Protein AF-A0A2A9NL09-F1 (afdb_monomer)

pLDDT: mean 70.9, std 25.02, range [20.95, 98.12]

Foldseek 3Di:
DPLALDPDPVQLDDDPVRVVLVLVLVLVQLPAAQPQPPRDRDPSCVLQWDWDWDQDPPVRWIKIKTATDFPDDPPPLAGDRNSQQGMKIAGNHPVLALAAEEEEEFAPPQQVLLVVLRVLLCNLQSYSMYGYGRDHQSNPVDADLLAPDRPGDPSRPLQDPVQVSCCVNLHAQQQFYAYEYRAEDGPPPPVVVVVVVVVDDDDDDDDDDDDDDDNDDDDDDDDDDDDDDDDWAKELDDDDDDDDDDDDDDDDDDDDDDDDDDPPPPDQPQQQLACPVDCLQLQNLLQVLCCVLPVVHHYDHSNVHDDDPNLQNTLNSVVQQDNDPVCSSPDGRHSVSHSSRYGYIHGYPVCSDPVNSVVSSVSNCSSNPRPPDPPPDDSPPPPPPD

Organism: NCBI:txid703135

Solvent-accessible surface area (backbone atoms only — not comparable to full-atom values): 22824 Å² total; per-residue (Å²): 107,61,71,67,70,39,98,43,73,68,78,53,50,71,52,73,66,39,49,50,46,48,52,52,47,51,52,51,57,75,69,34,62,81,44,44,84,75,58,72,75,49,76,84,39,57,91,44,46,46,64,42,72,47,70,44,83,86,84,66,50,47,25,28,34,47,31,46,53,56,60,67,61,94,83,49,83,54,72,25,46,84,61,17,72,29,34,37,38,26,45,26,33,63,87,54,43,51,16,59,28,39,39,30,17,58,37,57,90,58,8,74,43,23,44,61,37,44,50,42,32,32,64,63,34,18,25,50,28,38,39,39,42,51,37,52,38,45,28,31,81,45,66,35,94,55,44,96,56,82,87,44,25,62,46,27,72,66,61,52,70,62,56,68,57,44,58,72,60,90,42,55,56,39,88,54,22,35,41,38,36,36,35,36,45,55,79,71,91,57,68,66,65,61,50,59,58,69,74,63,73,86,89,79,87,92,84,90,84,85,89,76,85,90,81,78,84,90,88,88,89,86,89,90,90,88,84,90,84,92,85,72,49,39,20,48,16,24,58,86,89,87,88,89,88,88,83,87,79,88,84,91,83,88,88,88,91,79,94,71,92,76,89,73,81,74,73,81,60,92,31,60,53,36,76,61,87,46,76,73,27,36,53,52,34,38,52,57,42,39,44,70,79,37,68,90,55,46,72,37,41,48,43,70,40,67,46,84,78,32,45,46,72,38,43,36,34,4,48,64,17,67,31,50,84,93,38,30,55,80,47,68,36,50,56,86,54,48,69,39,27,64,30,52,40,41,27,32,62,81,68,34,35,81,94,35,30,63,60,50,18,54,30,45,41,74,34,42,50,61,74,83,49,86,84,64,66,75,79,72,82,70,89,72,84,123

Nearest PDB structures (foldseek):
  7ym9-assembly2_B  TM=4.219E-01  e=6.257E-01  Cryptosporangium aurantiacum
  8h5m-assembly1_A  TM=3.562E-01  e=3.472E-01  Piscinibacter sakaiensis
  7rua-assembly1_A  TM=4.357E-01  e=8.852E+00  Danio rerio

Radius of gyration: 23.27 Å; Cα contacts (8 Å, |Δi|>4): 639; chains: 1; bounding box: 70×63×67 Å

Sequence (386 aa):
MPLEAYKSYAAAQPSPDQHYAWSSTVSSILYTDKNCSSIVVPDVLKGIYRVFEFKDQASKQSFCIFSEISKGNDEEKYHNYEKGWGLLVVPSTRAAVSCFVHLSAPFPQAGINTVSQATAAFTGIGAKSLFIPGRNRNAYNKRSKCTVNPAYNKTSSVHDNIRNWQNRNGGCLPASCAHIQFMGKGASYDSDEQERRRARVPVTSHADSIDSIRIATDSTSSMHRLMRTPLSCLVLACTRVYNLSPNYSHFSRLLRNAESSTNQILTISNSSGWYGKNPNYSGRRIRDNLRKKCPDWKLSLPSDSSCNLIGSNNIVGRLLNGVDVSKVCTEPASPDKKKGEFAQLESSPNMRGKDRHEIWVEVLKQSCPAVNAAGMDIDDTDVWSE

Structure (mmCIF, N/CA/C/O backbone):
data_AF-A0A2A9NL09-F1
#
_entry.id   AF-A0A2A9NL09-F1
#
loop_
_atom_site.group_PDB
_atom_site.id
_atom_site.type_symbol
_atom_site.label_atom_id
_atom_site.label_alt_id
_atom_site.label_comp_id
_atom_site.label_asym_id
_atom_site.label_entity_id
_atom_site.label_seq_id
_atom_site.pdbx_PDB_ins_code
_atom_site.Cartn_x
_atom_site.Cartn_y
_atom_site.Cartn_z
_atom_site.occupancy
_atom_site.B_iso_or_equiv
_atom_site.auth_seq_id
_atom_site.auth_comp_id
_atom_site.auth_asym_id
_atom_site.auth_atom_id
_atom_site.pdbx_PDB_model_num
ATOM 1 N N . MET A 1 1 ? 13.511 10.856 11.247 1.00 54.75 1 MET A N 1
ATOM 2 C CA . MET A 1 1 ? 14.317 9.763 11.835 1.00 54.75 1 MET A CA 1
ATOM 3 C C . MET A 1 1 ? 15.779 9.979 11.475 1.00 54.75 1 MET A C 1
ATOM 5 O O . MET A 1 1 ? 16.041 10.192 10.292 1.00 54.75 1 MET A O 1
ATOM 9 N N . PRO A 1 2 ? 16.713 9.940 12.441 1.00 57.66 2 PRO A N 1
ATOM 10 C CA . PRO A 1 2 ? 18.150 9.934 12.159 1.00 57.66 2 PRO A CA 1
ATOM 11 C C . PRO A 1 2 ? 18.551 8.758 11.256 1.00 57.66 2 PRO A C 1
ATOM 13 O O . PRO A 1 2 ? 17.870 7.730 11.231 1.00 57.66 2 PRO A O 1
ATOM 16 N N . LEU A 1 3 ? 19.676 8.882 10.545 1.00 56.41 3 LEU A N 1
ATOM 17 C CA . LEU A 1 3 ? 20.176 7.843 9.629 1.00 56.41 3 LEU A CA 1
ATOM 18 C C . LEU A 1 3 ? 20.590 6.532 10.329 1.00 56.41 3 LEU A C 1
ATOM 20 O O . LEU A 1 3 ? 20.766 5.529 9.646 1.00 56.41 3 LEU A O 1
ATOM 24 N N . GLU A 1 4 ? 20.680 6.516 11.663 1.00 62.31 4 GLU A N 1
ATOM 25 C CA . GLU A 1 4 ? 21.057 5.348 12.475 1.00 62.31 4 GLU A CA 1
ATOM 26 C C . GLU A 1 4 ? 20.129 5.160 13.692 1.00 62.31 4 GLU A C 1
ATOM 28 O O . GLU A 1 4 ? 20.571 5.007 14.828 1.00 62.31 4 GLU A O 1
ATOM 33 N N . ALA A 1 5 ? 18.811 5.194 13.472 1.00 67.06 5 ALA A N 1
ATOM 34 C CA . ALA A 1 5 ? 17.822 5.085 14.551 1.00 67.06 5 ALA A CA 1
ATOM 35 C C . ALA A 1 5 ? 17.877 3.753 15.339 1.00 67.06 5 ALA A C 1
ATOM 37 O O . ALA A 1 5 ? 17.508 3.725 16.513 1.00 67.06 5 ALA A O 1
ATOM 38 N N . TYR A 1 6 ? 18.338 2.652 14.729 1.00 80.19 6 TYR A N 1
ATOM 39 C CA . TYR A 1 6 ? 18.345 1.328 15.365 1.00 80.19 6 TYR A CA 1
ATOM 40 C C . TYR A 1 6 ? 19.748 0.810 15.686 1.00 80.19 6 TYR A C 1
ATOM 42 O O . TYR A 1 6 ? 20.563 0.575 14.796 1.00 80.19 6 TYR A O 1
ATOM 50 N N . LYS A 1 7 ? 19.988 0.479 16.962 1.00 84.69 7 LYS A N 1
ATOM 51 C CA . LYS A 1 7 ? 21.218 -0.204 17.414 1.00 84.69 7 LYS A CA 1
ATOM 52 C C . LYS A 1 7 ? 21.378 -1.609 16.803 1.00 84.69 7 LYS A C 1
ATOM 54 O O . LYS A 1 7 ? 22.495 -2.096 16.626 1.00 84.69 7 LYS A O 1
ATOM 59 N N . SER A 1 8 ? 20.278 -2.284 16.458 1.00 87.25 8 SER A N 1
ATOM 60 C CA . SER A 1 8 ? 20.291 -3.615 15.840 1.00 87.25 8 SER A CA 1
ATOM 61 C C . SER A 1 8 ? 19.115 -3.818 14.881 1.00 87.25 8 SER A C 1
ATOM 63 O O . SER A 1 8 ? 18.088 -3.154 14.996 1.00 87.25 8 SER A O 1
ATOM 65 N N . TYR A 1 9 ? 19.235 -4.782 13.961 1.00 83.69 9 TYR A N 1
ATOM 66 C CA . TYR A 1 9 ? 18.109 -5.191 13.111 1.00 83.69 9 TYR A CA 1
ATOM 67 C C . TYR A 1 9 ? 16.933 -5.716 13.944 1.00 83.69 9 TYR A C 1
ATOM 69 O O . TYR A 1 9 ? 15.792 -5.368 13.665 1.00 83.69 9 TYR A O 1
ATOM 77 N N . ALA A 1 10 ? 17.218 -6.515 14.979 1.00 86.69 10 ALA A N 1
ATOM 78 C CA . ALA A 1 10 ? 16.203 -7.111 15.845 1.00 86.69 10 ALA A CA 1
ATOM 79 C C . ALA A 1 10 ? 15.379 -6.051 16.594 1.00 86.69 10 ALA A C 1
ATOM 81 O O . ALA A 1 10 ? 14.171 -6.199 16.690 1.00 86.69 10 ALA A O 1
ATOM 82 N N . ALA A 1 11 ? 15.993 -4.941 17.024 1.00 86.44 11 ALA A N 1
ATOM 83 C CA . ALA A 1 11 ? 15.285 -3.832 17.673 1.00 86.44 11 ALA A CA 1
ATOM 84 C C . ALA A 1 11 ? 14.257 -3.125 16.762 1.00 86.44 11 ALA A C 1
ATOM 86 O O . ALA A 1 11 ? 13.394 -2.406 17.259 1.00 86.44 11 ALA A O 1
ATOM 87 N N . ALA A 1 12 ? 14.350 -3.322 15.443 1.00 83.25 12 ALA A N 1
ATOM 88 C CA . ALA A 1 12 ? 13.381 -2.832 14.469 1.00 83.25 12 ALA A CA 1
ATOM 89 C C . ALA A 1 12 ? 12.302 -3.881 14.116 1.00 83.25 12 ALA A C 1
ATOM 91 O O . ALA A 1 12 ? 11.282 -3.539 13.517 1.00 83.25 12 ALA A O 1
ATOM 92 N N . GLN A 1 13 ? 12.495 -5.160 14.432 1.00 86.75 13 GLN A N 1
ATOM 93 C CA . GLN A 1 13 ? 11.510 -6.195 14.107 1.00 86.75 13 GLN A CA 1
ATOM 94 C C . GLN A 1 13 ? 10.459 -6.320 15.219 1.00 86.75 13 GLN A C 1
ATOM 96 O O . GLN A 1 13 ? 10.801 -6.138 16.388 1.00 86.75 13 GLN A O 1
ATOM 101 N N . PRO A 1 14 ? 9.190 -6.616 14.889 1.00 90.56 14 PRO A N 1
ATOM 102 C CA . PRO A 1 14 ? 8.222 -7.036 15.896 1.00 90.56 14 PRO A CA 1
ATOM 103 C C . PRO A 1 14 ? 8.648 -8.372 16.514 1.00 90.56 14 PRO A C 1
ATOM 105 O O . PRO A 1 14 ? 9.220 -9.227 15.831 1.00 90.56 14 PRO A O 1
ATOM 108 N N . SER A 1 15 ? 8.338 -8.574 17.796 1.00 92.12 15 SER A N 1
ATOM 109 C CA . SER A 1 15 ? 8.323 -9.921 18.377 1.00 92.12 15 SER A CA 1
ATOM 110 C C . SER A 1 15 ? 7.247 -10.791 17.696 1.00 92.12 15 SER A C 1
ATOM 112 O O . SER A 1 15 ? 6.348 -10.246 17.044 1.00 92.12 15 SER A O 1
ATOM 114 N N . PRO A 1 16 ? 7.281 -12.130 17.845 1.00 90.56 16 PRO A N 1
ATOM 115 C CA . PRO A 1 16 ? 6.210 -12.999 17.353 1.00 90.56 16 PRO A CA 1
ATOM 116 C C . PRO A 1 16 ? 4.820 -12.561 17.842 1.00 90.56 16 PRO A C 1
ATOM 118 O O . PRO A 1 16 ? 3.906 -12.424 17.029 1.00 90.56 16 PRO A O 1
ATOM 121 N N . ASP A 1 17 ? 4.691 -12.224 19.129 1.00 94.06 17 ASP A N 1
ATOM 122 C CA . ASP A 1 17 ? 3.427 -11.780 19.732 1.00 94.06 17 ASP A CA 1
ATOM 123 C C . ASP A 1 17 ? 2.969 -10.431 19.173 1.00 94.06 17 ASP A C 1
ATOM 125 O O . ASP A 1 17 ? 1.793 -10.246 18.872 1.00 94.06 17 ASP A O 1
ATOM 129 N N . GLN A 1 18 ? 3.897 -9.491 18.962 1.00 94.12 18 GLN A N 1
ATOM 130 C CA . GLN A 1 18 ? 3.598 -8.202 18.331 1.00 94.12 18 GLN A CA 1
ATOM 131 C C . GLN A 1 18 ? 3.163 -8.378 16.876 1.00 94.12 18 GLN A C 1
ATOM 133 O O . GLN A 1 18 ? 2.231 -7.714 16.437 1.00 94.12 18 GLN A O 1
ATOM 138 N N . HIS A 1 19 ? 3.794 -9.287 16.130 1.00 89.50 19 HIS A N 1
ATOM 139 C CA . HIS A 1 19 ? 3.411 -9.606 14.756 1.00 89.50 19 HIS A CA 1
ATOM 140 C C . HIS A 1 19 ? 2.025 -10.269 14.693 1.00 89.50 19 HIS A C 1
ATOM 142 O O . HIS A 1 19 ? 1.227 -9.942 13.810 1.00 89.50 19 HIS A O 1
ATOM 148 N N . TYR A 1 20 ? 1.717 -11.173 15.627 1.00 89.25 20 TYR A N 1
ATOM 149 C CA . TYR A 1 20 ? 0.399 -11.796 15.758 1.00 89.25 20 TYR A CA 1
ATOM 150 C C . TYR A 1 20 ? -0.679 -10.767 16.128 1.00 89.25 20 TYR A C 1
ATOM 152 O O . TYR A 1 20 ? -1.660 -10.617 15.403 1.00 89.25 20 TYR A O 1
ATOM 160 N N . ALA A 1 21 ? -0.454 -9.985 17.185 1.00 94.50 21 ALA A N 1
ATOM 161 C CA . ALA A 1 21 ? -1.353 -8.922 17.626 1.00 94.50 21 ALA A CA 1
ATOM 162 C C . ALA A 1 21 ? -1.584 -7.860 16.544 1.00 94.50 21 ALA A C 1
ATOM 164 O O . ALA A 1 21 ? -2.711 -7.404 16.359 1.00 94.50 21 ALA A O 1
ATOM 165 N N . TRP A 1 22 ? -0.542 -7.488 15.792 1.00 94.00 22 TRP A N 1
ATOM 166 C CA . TRP A 1 22 ? -0.661 -6.562 14.666 1.00 94.00 22 TRP A CA 1
ATOM 167 C C . TRP A 1 22 ? -1.520 -7.180 13.569 1.00 94.00 22 TRP A C 1
ATOM 169 O O . TRP A 1 22 ? -2.480 -6.559 13.129 1.00 94.00 22 TRP A O 1
ATOM 179 N N . SER A 1 23 ? -1.233 -8.432 13.197 1.00 88.25 23 SER A N 1
ATOM 180 C CA . SER A 1 23 ? -2.000 -9.165 12.187 1.00 88.25 23 SER A CA 1
ATOM 181 C C . SER A 1 23 ? -3.486 -9.218 12.538 1.00 88.25 23 SER A C 1
ATOM 183 O O . SER A 1 23 ? -4.297 -8.859 11.692 1.00 88.25 23 SER A O 1
ATOM 185 N N . SER A 1 24 ? -3.812 -9.583 13.783 1.00 90.69 24 SER A N 1
ATOM 186 C CA . SER A 1 24 ? -5.174 -9.638 14.328 1.00 90.69 24 SER A CA 1
ATOM 187 C C . SER A 1 24 ? -5.849 -8.262 14.365 1.00 90.69 24 SER A C 1
ATOM 189 O O . SER A 1 24 ? -6.974 -8.121 13.893 1.00 90.69 24 SER A O 1
ATOM 191 N N . THR A 1 25 ? -5.155 -7.215 14.827 1.00 94.44 25 THR A N 1
ATOM 192 C CA . THR A 1 25 ? -5.711 -5.847 14.845 1.00 94.44 25 THR A CA 1
ATOM 193 C C . THR A 1 25 ? -6.039 -5.362 13.432 1.00 94.44 25 THR A C 1
ATOM 195 O O . THR A 1 25 ? -7.053 -4.694 13.224 1.00 94.44 25 THR A O 1
ATOM 198 N N . VAL A 1 26 ? -5.215 -5.723 12.439 1.00 92.50 26 VAL A N 1
ATOM 199 C CA . VAL A 1 26 ? -5.502 -5.379 11.044 1.00 92.50 26 VAL A CA 1
ATOM 200 C C . VAL A 1 26 ? -6.620 -6.239 10.443 1.00 92.50 26 VAL A C 1
ATOM 202 O O . VAL A 1 26 ? -7.401 -5.730 9.641 1.00 92.50 26 VAL A O 1
ATOM 205 N N . SER A 1 27 ? -6.764 -7.503 10.844 1.00 88.50 27 SER A N 1
ATOM 206 C CA . SER A 1 27 ? -7.958 -8.290 10.510 1.00 88.50 27 SER A CA 1
ATOM 207 C C . SER A 1 27 ? -9.216 -7.548 10.973 1.00 88.50 27 SER A C 1
ATOM 209 O O . SER A 1 27 ? -10.081 -7.243 10.157 1.00 88.50 27 SER A O 1
ATOM 211 N N . SER A 1 28 ? -9.266 -7.143 12.245 1.00 91.81 28 SER A N 1
ATOM 212 C CA . SER A 1 28 ? -10.394 -6.397 12.813 1.00 91.81 28 SER A CA 1
ATOM 213 C C . SER A 1 28 ? -10.674 -5.086 12.070 1.00 91.81 28 SER A C 1
ATOM 215 O O . SER A 1 28 ? -11.817 -4.838 11.691 1.00 91.81 28 SER A O 1
ATOM 217 N N . ILE A 1 29 ? -9.651 -4.263 11.795 1.00 93.31 29 ILE A N 1
ATOM 218 C CA . ILE A 1 29 ? -9.861 -2.963 11.132 1.00 93.31 29 ILE A CA 1
ATOM 219 C C . ILE A 1 29 ? -10.347 -3.113 9.681 1.00 93.31 29 ILE A C 1
ATOM 221 O O . ILE A 1 29 ? -11.185 -2.328 9.255 1.00 93.31 29 ILE A O 1
ATOM 225 N N . LEU A 1 30 ? -9.900 -4.139 8.940 1.00 90.31 30 LEU A N 1
ATOM 226 C CA . LEU A 1 30 ? -10.375 -4.417 7.574 1.00 90.31 30 LEU A CA 1
ATOM 227 C C . LEU A 1 30 ? -11.867 -4.777 7.498 1.00 90.31 30 LEU A C 1
ATOM 229 O O . LEU A 1 30 ? -12.465 -4.619 6.432 1.00 90.31 30 LEU A O 1
ATOM 233 N N . TYR A 1 31 ? -12.442 -5.291 8.588 1.00 87.12 31 TYR A N 1
ATOM 234 C CA . TYR A 1 31 ? -13.827 -5.762 8.646 1.00 87.12 31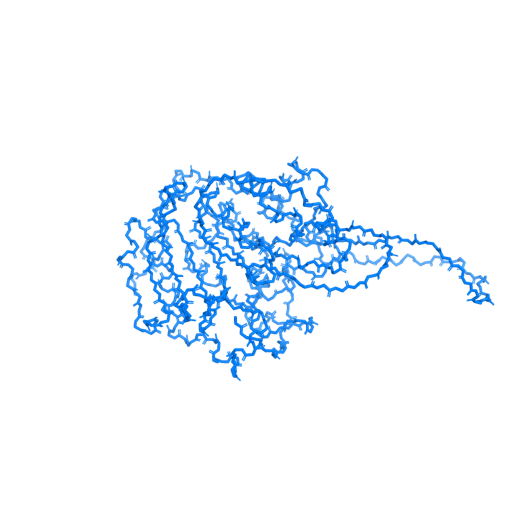 TYR A CA 1
ATOM 235 C C . TYR A 1 31 ? -14.760 -4.859 9.468 1.00 87.12 31 TYR A C 1
ATOM 237 O O . TYR A 1 31 ? -15.967 -5.120 9.496 1.00 87.12 31 TYR A O 1
ATOM 245 N N . THR A 1 32 ? -14.254 -3.788 10.083 1.00 87.31 32 THR A N 1
ATOM 246 C CA . THR A 1 32 ? -15.069 -2.788 10.792 1.00 87.31 32 THR A CA 1
ATOM 247 C C . THR A 1 32 ? -16.109 -2.132 9.877 1.00 87.31 32 THR A C 1
ATOM 249 O O . THR A 1 32 ? -15.840 -1.817 8.719 1.00 87.31 32 THR A O 1
ATOM 252 N N . ASP A 1 33 ? -17.298 -1.869 10.427 1.00 90.31 33 ASP A N 1
ATOM 253 C CA . ASP A 1 33 ? -18.282 -0.954 9.847 1.00 90.31 33 ASP A CA 1
ATOM 254 C C . ASP A 1 33 ? -18.725 0.064 10.910 1.00 90.31 33 ASP A C 1
ATOM 256 O O . ASP A 1 33 ? -19.234 -0.302 11.967 1.00 90.31 33 ASP A O 1
ATOM 260 N N . LYS A 1 34 ? -18.474 1.352 10.649 1.00 82.38 34 LYS A N 1
ATOM 261 C CA . LYS A 1 34 ? -18.856 2.533 11.453 1.00 82.38 34 LYS A CA 1
ATOM 262 C C . LYS A 1 34 ? -18.332 2.594 12.894 1.00 82.38 34 LYS A C 1
ATOM 264 O O . LYS A 1 34 ? -18.730 3.491 13.631 1.00 82.38 34 LYS A O 1
ATOM 269 N N . ASN A 1 35 ? -17.437 1.697 13.308 1.00 86.50 35 ASN A N 1
ATOM 270 C CA . ASN A 1 35 ? -16.936 1.655 14.682 1.00 86.50 35 ASN A CA 1
ATOM 271 C C . ASN A 1 35 ? -15.422 1.398 14.739 1.00 86.50 35 ASN A C 1
ATOM 273 O O . ASN A 1 35 ? -14.961 0.291 15.012 1.00 86.50 35 ASN A O 1
ATOM 277 N N . CYS A 1 36 ? -14.624 2.438 14.480 1.00 94.25 36 CYS A N 1
ATOM 278 C CA . CYS A 1 36 ? -13.173 2.364 14.689 1.00 94.25 36 CYS A CA 1
ATOM 279 C C . CYS A 1 36 ? -12.821 2.218 16.184 1.00 94.25 36 CYS A C 1
ATOM 281 O O . CYS A 1 36 ? -11.792 1.644 16.529 1.00 94.25 36 CYS A O 1
ATOM 283 N N . SER A 1 37 ? -13.679 2.731 17.073 1.00 92.31 37 SER A N 1
ATOM 284 C CA . SER A 1 37 ? -13.501 2.735 18.531 1.00 92.31 37 SER A CA 1
ATOM 285 C C . SER A 1 37 ? -13.670 1.371 19.207 1.00 92.31 37 SER A C 1
ATOM 287 O O . SER A 1 37 ? -13.114 1.174 20.282 1.00 92.31 37 SER A O 1
ATOM 289 N N . SER A 1 38 ? -14.391 0.419 18.605 1.00 93.75 38 SER A N 1
ATOM 29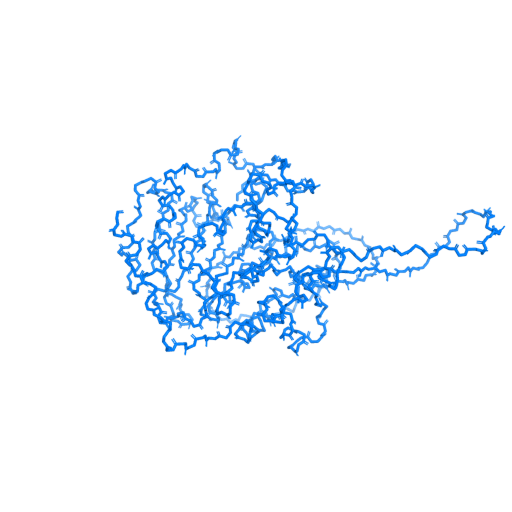0 C CA . SER A 1 38 ? -14.527 -0.942 19.150 1.00 93.75 38 SER A CA 1
ATOM 291 C C . SER A 1 38 ? -13.320 -1.839 18.872 1.00 93.75 38 SER A C 1
ATOM 293 O O . SER A 1 38 ? -13.273 -2.963 19.368 1.00 93.75 38 SER A O 1
ATOM 295 N N . ILE A 1 39 ? -12.348 -1.386 18.074 1.00 95.88 39 ILE A N 1
ATOM 296 C CA . ILE A 1 39 ? -11.146 -2.168 17.775 1.00 95.88 39 ILE A CA 1
ATOM 297 C C . ILE A 1 39 ? -10.203 -2.097 18.978 1.00 95.88 39 ILE A C 1
ATOM 299 O O . ILE A 1 39 ? -9.486 -1.115 19.183 1.00 95.88 39 ILE A O 1
ATOM 303 N N . VAL A 1 40 ? -10.188 -3.167 19.769 1.00 96.38 40 VAL A N 1
ATOM 304 C CA . VAL A 1 40 ? -9.271 -3.314 20.902 1.00 96.38 40 VAL A CA 1
ATOM 305 C C . VAL A 1 40 ? -7.844 -3.501 20.382 1.00 96.38 40 VAL A C 1
ATOM 307 O O . VAL A 1 40 ? -7.557 -4.464 19.677 1.00 96.38 40 VAL A O 1
ATOM 310 N N . VAL A 1 41 ? -6.934 -2.600 20.762 1.00 97.00 41 VAL A N 1
ATOM 311 C CA . VAL A 1 41 ? -5.489 -2.775 20.544 1.00 97.00 41 VAL A CA 1
ATOM 312 C C . VAL A 1 41 ? -4.944 -3.724 21.624 1.00 97.00 41 VAL A C 1
ATOM 314 O O . VAL A 1 41 ? -5.035 -3.377 22.807 1.00 97.00 41 VAL A O 1
ATOM 317 N N . PRO A 1 42 ? -4.373 -4.894 21.265 1.00 98.00 42 PRO A N 1
ATOM 318 C CA . PRO A 1 42 ? -3.853 -5.853 22.240 1.00 98.00 42 PRO A CA 1
ATOM 319 C C . PRO A 1 42 ? -2.713 -5.284 23.091 1.00 98.00 42 PRO A C 1
ATOM 321 O O . PRO A 1 42 ? -1.942 -4.441 22.630 1.00 98.00 42 PRO A O 1
ATOM 324 N N . ASP A 1 43 ? -2.558 -5.795 24.314 1.00 98.12 43 ASP A N 1
ATOM 325 C CA . ASP A 1 43 ? -1.624 -5.260 25.318 1.00 98.12 43 ASP A CA 1
ATOM 326 C C . ASP A 1 43 ? -0.174 -5.160 24.829 1.00 98.12 43 ASP A C 1
ATOM 328 O O . ASP A 1 43 ? 0.479 -4.144 25.056 1.00 98.12 43 ASP A O 1
ATOM 332 N N . VAL A 1 44 ? 0.305 -6.145 24.063 1.00 97.94 44 VAL A N 1
ATOM 333 C CA . VAL A 1 44 ? 1.664 -6.154 23.481 1.00 97.94 44 VAL A CA 1
ATOM 334 C C . VAL A 1 44 ? 1.923 -5.032 22.458 1.00 97.94 44 VAL A C 1
ATOM 336 O O . VAL A 1 44 ? 3.072 -4.808 22.068 1.00 97.94 44 VAL A O 1
ATOM 339 N N . LEU A 1 45 ? 0.869 -4.330 22.022 1.00 97.25 45 LEU A N 1
ATOM 340 C CA . LEU A 1 45 ? 0.916 -3.150 21.158 1.00 97.25 45 LEU A CA 1
ATOM 341 C C . LEU A 1 45 ? 0.485 -1.851 21.861 1.00 97.25 45 LEU A C 1
ATOM 343 O O . LEU A 1 45 ? 0.650 -0.776 21.274 1.00 97.25 45 LEU A O 1
ATOM 347 N N . LYS A 1 46 ? -0.033 -1.898 23.098 1.00 96.56 46 LYS A N 1
ATOM 348 C CA . LYS A 1 46 ? -0.359 -0.684 23.863 1.00 96.56 46 LYS A CA 1
ATOM 349 C C . LYS A 1 46 ? 0.909 0.149 24.074 1.00 96.56 46 LYS A C 1
ATOM 351 O O . LYS A 1 46 ? 1.984 -0.373 24.354 1.00 96.56 46 LYS A O 1
ATOM 356 N N . GLY A 1 47 ? 0.800 1.460 23.865 1.00 95.62 47 GLY A N 1
ATOM 357 C CA . GLY A 1 47 ? 1.949 2.375 23.877 1.00 95.62 47 GLY A CA 1
ATOM 358 C C . GLY A 1 47 ? 2.841 2.325 22.625 1.00 95.62 47 GLY A C 1
ATOM 359 O O . GLY A 1 47 ? 3.714 3.179 22.490 1.00 95.62 47 GLY A O 1
ATOM 360 N N . ILE A 1 48 ? 2.606 1.393 21.690 1.00 95.75 48 ILE A N 1
ATOM 361 C CA . ILE A 1 48 ? 3.264 1.350 20.372 1.00 95.75 48 ILE A CA 1
ATOM 362 C C . ILE A 1 48 ? 2.295 1.772 19.266 1.00 95.75 48 ILE A C 1
ATOM 364 O O . ILE A 1 48 ? 2.670 2.543 18.391 1.00 95.75 48 ILE A O 1
ATOM 368 N N . TYR A 1 49 ? 1.051 1.297 19.309 1.00 97.50 49 TYR A N 1
ATOM 369 C CA . TYR A 1 49 ? 0.004 1.579 18.326 1.00 97.50 49 TYR A CA 1
ATOM 370 C C . TYR A 1 49 ? -1.234 2.203 18.973 1.00 97.50 49 TYR A C 1
ATOM 372 O O . TYR A 1 49 ? -1.523 1.992 20.151 1.00 97.50 49 TYR A O 1
ATOM 380 N N . ARG A 1 50 ? -2.007 2.924 18.155 1.00 96.94 50 ARG A N 1
ATOM 381 C CA . ARG A 1 50 ? -3.385 3.330 18.449 1.00 96.94 50 ARG A CA 1
ATOM 382 C C . ARG A 1 50 ? -4.281 3.123 17.230 1.00 96.94 50 ARG A C 1
ATOM 384 O O . ARG A 1 50 ? -3.817 3.239 16.094 1.00 96.94 50 ARG A O 1
ATOM 391 N N . VAL A 1 51 ? -5.563 2.874 17.481 1.00 97.56 51 VAL A N 1
ATOM 392 C CA . VAL A 1 51 ? -6.630 2.981 16.478 1.00 97.56 51 VAL A CA 1
ATOM 393 C C . VAL A 1 51 ? -7.437 4.241 16.771 1.00 97.56 51 VAL A C 1
ATOM 395 O O . VAL A 1 51 ? -7.717 4.538 17.931 1.00 97.56 51 VAL A O 1
ATOM 398 N N . PHE A 1 52 ? -7.775 5.003 15.735 1.00 96.69 52 PHE A N 1
ATOM 399 C CA . PHE A 1 52 ? -8.645 6.174 15.832 1.00 96.69 52 PHE A CA 1
ATOM 400 C C . PHE A 1 52 ? -9.409 6.389 14.523 1.00 96.69 52 PHE A C 1
ATOM 402 O O . PHE A 1 52 ? -8.991 5.912 13.465 1.00 96.69 52 PHE A O 1
ATOM 409 N N . GLU A 1 53 ? -10.529 7.107 14.590 1.00 97.00 53 GLU A N 1
ATOM 410 C CA . GLU A 1 53 ? -11.241 7.571 13.401 1.00 97.00 53 GLU A CA 1
ATOM 411 C C . GLU A 1 53 ? -10.672 8.917 12.933 1.00 97.00 53 GLU A C 1
ATOM 413 O O . GLU A 1 53 ? -10.424 9.820 13.733 1.00 97.00 53 GLU A O 1
ATOM 418 N N . PHE A 1 54 ? -10.484 9.060 11.625 1.00 96.56 54 PHE A N 1
ATOM 419 C CA . PHE A 1 54 ? -10.165 10.320 10.966 1.00 96.56 54 PHE A CA 1
ATOM 420 C C . PHE A 1 54 ? -11.250 10.641 9.943 1.00 96.56 54 PHE A C 1
ATOM 422 O O . PHE A 1 54 ? -11.521 9.833 9.055 1.00 96.56 54 PHE A O 1
ATOM 429 N N . LYS A 1 55 ? -11.843 11.832 10.040 1.00 96.69 55 LYS A N 1
ATOM 430 C CA . LYS A 1 55 ? -12.841 12.323 9.088 1.00 96.69 55 LYS A CA 1
ATOM 431 C C . LYS A 1 55 ? -12.226 13.383 8.186 1.00 96.69 55 LYS A C 1
ATOM 433 O O . LYS A 1 55 ? -11.900 14.478 8.647 1.00 96.69 55 LYS A O 1
ATOM 438 N N . ASP A 1 56 ? -12.090 13.061 6.904 1.00 94.44 56 ASP A N 1
ATOM 439 C CA . ASP A 1 56 ? -11.615 14.011 5.907 1.00 94.44 56 ASP A CA 1
ATOM 440 C C . ASP A 1 56 ? -12.642 15.134 5.716 1.00 94.44 56 ASP A C 1
ATOM 442 O O . ASP A 1 56 ? -13.827 14.899 5.468 1.00 94.44 56 ASP A O 1
ATOM 446 N N . GLN A 1 57 ? -12.184 16.379 5.818 1.00 94.12 57 GLN A N 1
ATOM 447 C CA . GLN A 1 57 ? -13.061 17.540 5.720 1.00 94.12 57 GLN A CA 1
ATOM 448 C C . GLN A 1 57 ? -13.481 17.850 4.285 1.00 94.12 57 GLN A C 1
ATOM 450 O O . GLN A 1 57 ? -14.544 18.447 4.109 1.00 94.12 57 GLN A O 1
ATOM 455 N N . ALA A 1 58 ? -12.706 17.434 3.279 1.00 91.19 58 ALA A N 1
ATOM 456 C CA . ALA A 1 58 ? -13.022 17.689 1.878 1.00 91.19 58 ALA A CA 1
ATOM 457 C C . ALA A 1 58 ? -14.080 16.707 1.345 1.00 91.19 58 ALA A C 1
ATOM 459 O O . ALA A 1 58 ? -15.150 17.126 0.912 1.00 91.19 58 ALA A O 1
ATOM 460 N N . SER A 1 59 ? -13.818 15.400 1.426 1.00 91.69 59 SER A N 1
ATOM 461 C CA . SER A 1 59 ? -14.725 14.351 0.933 1.00 91.69 59 SER A CA 1
ATOM 462 C C . SER A 1 59 ? -15.847 13.972 1.907 1.00 91.69 59 SER A C 1
ATOM 464 O O . SER A 1 59 ? -16.758 13.239 1.529 1.00 91.69 59 SER A O 1
ATOM 466 N N . LYS A 1 60 ? -15.765 14.420 3.170 1.00 94.50 60 LYS A N 1
ATOM 467 C CA . LYS A 1 60 ? -16.604 13.984 4.306 1.00 94.50 60 LYS A CA 1
ATOM 468 C C . LYS A 1 60 ? -16.523 12.484 4.630 1.00 94.50 60 LYS A C 1
ATOM 470 O O . LYS A 1 60 ? -17.247 12.033 5.520 1.00 94.50 60 LYS A O 1
ATOM 475 N N . GLN A 1 61 ? -15.635 11.735 3.970 1.00 94.75 61 GLN A N 1
ATOM 476 C CA . GLN A 1 61 ? -15.382 10.326 4.258 1.00 94.75 61 GLN A CA 1
ATOM 477 C C . GLN A 1 61 ? -14.668 10.169 5.603 1.00 94.75 61 GLN A C 1
ATOM 479 O O . GLN A 1 61 ? -13.792 10.958 5.962 1.00 94.75 61 GLN A O 1
ATOM 484 N N . SER A 1 62 ? -15.039 9.119 6.327 1.00 96.75 62 SER A N 1
ATOM 485 C CA . SER A 1 62 ? -14.361 8.688 7.545 1.00 96.75 62 SER A CA 1
ATOM 486 C C . SER A 1 62 ? -13.482 7.470 7.270 1.00 96.75 62 SER A C 1
ATOM 488 O O . SER A 1 62 ? -13.796 6.625 6.430 1.00 96.75 62 SER A O 1
ATOM 490 N N . PHE A 1 63 ? -12.388 7.368 8.017 1.00 97.50 63 PHE A N 1
ATOM 491 C CA . PHE A 1 63 ? -11.374 6.331 7.892 1.00 97.50 63 PHE A CA 1
ATOM 492 C C . PHE A 1 63 ? -10.971 5.823 9.273 1.00 97.50 63 PHE A C 1
ATOM 494 O O . PHE A 1 63 ? -10.749 6.627 10.178 1.00 97.50 63 PHE A O 1
ATOM 501 N N . CYS A 1 64 ? -10.810 4.511 9.429 1.00 97.94 64 CYS A N 1
ATOM 502 C CA . CYS A 1 64 ? -10.130 3.970 10.600 1.00 97.94 64 CYS A CA 1
ATOM 503 C C . CYS A 1 64 ? -8.622 3.951 10.325 1.00 97.94 64 CYS A C 1
ATOM 505 O O . CYS A 1 64 ? -8.167 3.398 9.319 1.00 97.94 64 CYS A O 1
ATOM 507 N N . ILE A 1 65 ? -7.843 4.566 11.215 1.00 97.38 65 ILE A N 1
ATOM 508 C CA . ILE A 1 65 ? -6.384 4.627 11.125 1.00 97.38 65 ILE A CA 1
ATOM 509 C C . ILE A 1 65 ? -5.782 3.806 12.260 1.00 97.38 65 ILE A C 1
ATOM 511 O O . ILE A 1 65 ? -5.921 4.153 13.431 1.00 97.38 65 ILE A O 1
ATOM 515 N N . PHE A 1 66 ? -5.053 2.751 11.898 1.00 97.12 66 PHE A N 1
ATOM 516 C CA . PHE A 1 66 ? -4.169 2.017 12.798 1.00 97.12 66 PHE A CA 1
ATOM 517 C C . PHE A 1 66 ? -2.750 2.547 12.593 1.00 97.12 66 PHE A C 1
ATOM 519 O O . PHE A 1 66 ? -2.067 2.176 11.638 1.00 97.12 66 PHE A O 1
ATOM 526 N N . SER A 1 67 ? -2.326 3.473 13.454 1.00 96.44 67 SER A N 1
ATOM 527 C CA . SER A 1 67 ? -1.019 4.131 13.358 1.00 96.44 67 SER A CA 1
ATOM 528 C C . SER A 1 67 ? -0.173 3.825 14.573 1.00 96.44 67 SER A C 1
ATOM 530 O O . SER A 1 67 ? -0.643 3.881 15.713 1.00 96.44 67 SER A O 1
ATOM 532 N N . GLU A 1 68 ? 1.107 3.593 14.319 1.00 95.25 68 GLU A N 1
ATOM 533 C CA . GLU A 1 68 ? 2.126 3.647 15.347 1.00 95.25 68 GLU A CA 1
ATOM 534 C C . GLU A 1 68 ? 2.097 5.038 16.008 1.00 95.25 68 GLU A C 1
ATOM 536 O O . GLU A 1 68 ? 1.784 6.046 15.363 1.00 95.25 68 GLU A O 1
ATOM 541 N N . ILE A 1 69 ? 2.370 5.095 17.307 1.00 93.88 69 ILE A N 1
ATOM 542 C CA . ILE A 1 69 ? 2.402 6.330 18.084 1.00 93.88 69 ILE A CA 1
ATOM 543 C C . ILE A 1 69 ? 3.742 7.016 17.807 1.00 93.88 69 ILE A C 1
ATOM 545 O O . ILE A 1 69 ? 4.804 6.532 18.200 1.00 93.88 69 ILE A O 1
ATOM 549 N N . SER A 1 70 ? 3.699 8.148 17.109 1.00 88.62 70 SER A N 1
ATOM 550 C CA . SER A 1 70 ? 4.874 8.988 16.885 1.00 88.62 70 SER A CA 1
ATOM 551 C C . SER A 1 70 ? 5.308 9.666 18.182 1.00 88.62 70 SER A C 1
ATOM 553 O O . SER A 1 70 ? 4.487 10.281 18.863 1.00 88.62 70 SER A O 1
ATOM 555 N N . LYS A 1 71 ? 6.607 9.615 18.486 1.00 79.06 71 LYS A N 1
ATOM 556 C CA . LYS A 1 71 ? 7.220 10.401 19.559 1.00 79.06 71 LYS A CA 1
ATOM 557 C C . LYS A 1 71 ? 7.843 11.653 18.945 1.00 79.06 71 LYS A C 1
ATOM 559 O O . LYS A 1 71 ? 8.730 11.551 18.100 1.00 79.06 71 LYS A O 1
ATOM 564 N N . GLY A 1 72 ? 7.328 12.809 19.344 1.00 70.12 72 GLY A N 1
ATOM 565 C CA . GLY A 1 72 ? 7.748 14.131 18.886 1.00 70.12 72 GLY A CA 1
ATOM 566 C C . GLY A 1 72 ? 6.649 15.152 19.164 1.00 70.12 72 GLY A C 1
ATOM 567 O O . GLY A 1 72 ? 5.470 14.851 18.985 1.00 70.12 72 GLY A O 1
ATOM 568 N N . ASN A 1 73 ? 7.040 16.332 19.629 1.00 69.88 73 ASN A N 1
ATOM 569 C CA . ASN A 1 73 ? 6.203 17.526 19.692 1.00 69.88 73 ASN A CA 1
ATOM 570 C C . ASN A 1 73 ? 5.860 17.997 18.266 1.00 69.88 73 ASN A C 1
ATOM 572 O O . ASN A 1 73 ? 6.649 17.793 17.344 1.00 69.88 73 ASN A O 1
ATOM 576 N N . ASP A 1 74 ? 4.700 18.636 18.079 1.00 68.75 74 ASP A N 1
ATOM 577 C CA . ASP A 1 74 ? 4.179 19.022 16.750 1.00 68.75 74 ASP A CA 1
ATOM 578 C C . ASP A 1 74 ? 5.075 20.024 15.989 1.00 68.75 74 ASP A C 1
ATOM 580 O O . ASP A 1 74 ? 4.935 20.215 14.782 1.00 68.75 74 ASP A O 1
ATOM 584 N N . GLU A 1 75 ? 6.036 20.631 16.686 1.00 73.25 75 GLU A N 1
ATOM 585 C CA . GLU A 1 75 ? 7.079 21.502 16.138 1.00 73.25 75 GLU A CA 1
ATOM 586 C C . GLU A 1 75 ? 8.202 20.728 15.416 1.00 73.25 75 GLU A C 1
ATOM 588 O O . GLU A 1 75 ? 8.899 21.289 14.563 1.00 73.25 75 GLU A O 1
ATOM 593 N N . GLU A 1 76 ? 8.401 19.435 15.712 1.00 69.50 76 GLU A N 1
ATOM 594 C CA . GLU A 1 76 ? 9.399 18.629 15.011 1.00 69.50 76 GLU A CA 1
ATOM 595 C C . GLU A 1 76 ? 8.940 18.318 13.581 1.00 69.50 76 GLU A C 1
ATOM 597 O O . GLU A 1 76 ? 8.061 17.491 13.341 1.00 69.50 76 GLU A O 1
ATOM 602 N N . LYS A 1 77 ? 9.649 18.892 12.600 1.00 64.12 77 LYS A N 1
ATOM 603 C CA . LYS A 1 77 ? 9.445 18.710 11.145 1.00 64.12 77 LYS A CA 1
ATOM 604 C C . LYS A 1 77 ? 9.374 17.243 10.666 1.00 64.12 77 LYS A C 1
ATOM 606 O O . LYS A 1 77 ? 8.999 16.990 9.521 1.00 64.12 77 LYS A O 1
ATOM 611 N N . TYR A 1 78 ? 9.757 16.278 11.504 1.00 65.31 78 TYR A N 1
ATOM 612 C CA . TYR A 1 78 ? 9.721 14.850 11.208 1.00 65.31 78 TYR A CA 1
ATOM 613 C C . TYR A 1 78 ? 9.194 14.045 12.400 1.00 65.31 78 TYR A C 1
ATOM 615 O O . TYR A 1 78 ? 9.987 13.601 13.228 1.00 65.31 78 TYR A O 1
ATOM 623 N N . HIS A 1 79 ? 7.890 13.756 12.429 1.00 66.75 79 HIS A N 1
ATOM 624 C CA . HIS A 1 79 ? 7.323 12.794 13.377 1.00 66.75 79 HIS A CA 1
ATOM 625 C C . HIS A 1 79 ? 8.101 11.467 13.339 1.00 66.75 79 HIS A C 1
ATOM 627 O O . HIS A 1 79 ? 8.192 10.797 12.302 1.00 66.75 79 HIS A O 1
ATOM 633 N N . ASN A 1 80 ? 8.687 11.092 14.476 1.00 75.56 80 ASN A N 1
ATOM 634 C CA . ASN A 1 80 ? 9.513 9.901 14.590 1.00 75.56 80 ASN A CA 1
ATOM 635 C C . ASN A 1 80 ? 8.684 8.740 15.145 1.00 75.56 80 ASN A C 1
ATOM 637 O O . ASN A 1 80 ? 8.377 8.661 16.333 1.00 75.56 80 ASN A O 1
ATOM 641 N N . TYR A 1 81 ? 8.338 7.815 14.256 1.00 86.38 81 TYR A N 1
ATOM 642 C CA . TYR A 1 81 ? 7.913 6.470 14.624 1.00 86.38 81 TYR A CA 1
ATOM 643 C C . TYR A 1 81 ? 9.079 5.739 15.304 1.00 86.38 81 TYR A C 1
ATOM 645 O O . TYR A 1 81 ? 10.164 5.651 14.726 1.00 86.38 81 TYR A O 1
ATOM 653 N N . GLU A 1 82 ? 8.877 5.237 16.524 1.00 85.62 82 GLU A N 1
ATOM 654 C CA . GLU A 1 82 ? 9.919 4.555 17.299 1.00 85.62 82 GLU A CA 1
ATOM 655 C C . GLU A 1 82 ? 10.372 3.259 16.612 1.00 85.62 82 GLU A C 1
ATOM 657 O O . GLU A 1 82 ? 11.564 3.032 16.418 1.00 85.62 82 GLU A O 1
ATOM 662 N N . LYS A 1 83 ? 9.425 2.415 16.203 1.00 88.88 83 LYS A N 1
ATOM 663 C CA . LYS A 1 83 ? 9.641 1.161 15.472 1.00 88.88 83 LYS A CA 1
ATOM 664 C C . LYS A 1 83 ? 9.648 1.369 13.957 1.00 88.88 83 LYS A C 1
ATOM 666 O O . LYS A 1 83 ? 10.269 0.586 13.231 1.00 88.88 83 LYS A O 1
ATOM 671 N N . GLY A 1 84 ? 8.982 2.407 13.453 1.00 88.62 84 GLY A N 1
ATOM 672 C CA . GLY A 1 84 ? 8.900 2.685 12.016 1.00 88.62 84 GLY A CA 1
ATOM 673 C C . GLY A 1 84 ? 8.026 1.692 11.243 1.00 88.62 84 GLY A C 1
ATOM 674 O O . GLY A 1 84 ? 8.129 1.600 10.022 1.00 88.62 84 GLY A O 1
ATOM 675 N N . TRP A 1 85 ? 7.170 0.939 11.922 1.00 89.94 85 TRP A N 1
ATOM 676 C CA . TRP A 1 85 ? 6.163 0.090 11.292 1.00 89.94 85 TRP A CA 1
ATOM 677 C C . TRP A 1 85 ? 5.108 0.943 10.571 1.00 89.94 85 TRP A C 1
ATOM 679 O O . TRP A 1 85 ? 4.664 0.578 9.486 1.00 89.94 85 TRP A O 1
ATOM 689 N N . GLY A 1 86 ? 4.833 2.152 11.075 1.00 92.94 86 GLY A N 1
ATOM 690 C CA . GLY A 1 86 ? 4.029 3.167 10.389 1.00 92.94 86 GLY A CA 1
ATOM 691 C C . GLY A 1 86 ? 2.530 2.975 10.565 1.00 92.94 86 GLY A C 1
ATOM 692 O O . GLY A 1 86 ? 2.066 2.652 11.660 1.00 92.94 86 GLY A O 1
ATOM 693 N N . LEU A 1 87 ? 1.765 3.208 9.496 1.00 95.31 87 LEU A N 1
ATOM 694 C CA . LEU A 1 87 ? 0.307 3.276 9.566 1.00 95.31 87 LEU A CA 1
ATOM 695 C C . LEU A 1 87 ? -0.399 2.481 8.468 1.00 95.31 87 LEU A C 1
ATOM 697 O O . LEU A 1 87 ? 0.099 2.325 7.349 1.00 95.31 87 LEU A O 1
ATOM 701 N N . LEU A 1 88 ? -1.614 2.056 8.798 1.00 95.94 88 LEU A N 1
ATOM 702 C CA . LEU A 1 88 ? -2.615 1.561 7.871 1.00 95.94 88 LEU A CA 1
ATOM 703 C C . LEU A 1 88 ? -3.872 2.434 7.955 1.00 95.94 88 LEU A C 1
ATOM 705 O O . LEU A 1 88 ? -4.335 2.761 9.048 1.00 95.94 88 LEU A O 1
ATOM 709 N N . VAL A 1 89 ? -4.434 2.761 6.794 1.00 97.31 89 VAL A N 1
ATOM 710 C CA . VAL A 1 89 ? -5.734 3.419 6.639 1.00 97.31 89 VAL A CA 1
ATOM 711 C C . VAL A 1 89 ? -6.701 2.460 5.954 1.00 97.31 89 VAL A C 1
ATOM 713 O O . VAL A 1 89 ? -6.335 1.810 4.972 1.00 97.31 89 VAL A O 1
ATOM 716 N N . VAL A 1 90 ? -7.939 2.411 6.433 1.00 96.38 90 VAL A N 1
ATOM 717 C CA . VAL A 1 90 ? -9.084 1.782 5.756 1.00 96.38 90 VAL A CA 1
ATOM 718 C C . VAL A 1 90 ? -10.276 2.746 5.797 1.00 96.38 90 VAL A C 1
ATOM 720 O O . VAL A 1 90 ? -10.339 3.572 6.713 1.00 96.38 90 VAL A O 1
ATOM 723 N N . PRO A 1 91 ? -11.231 2.687 4.854 1.00 96.50 91 PRO A N 1
ATOM 724 C CA . PRO A 1 91 ? -12.502 3.395 5.005 1.00 96.50 91 PRO A CA 1
ATOM 725 C C . PRO A 1 91 ? -13.224 2.914 6.271 1.00 96.50 91 PRO A C 1
ATOM 727 O O . PRO A 1 91 ? -13.185 1.727 6.578 1.00 96.50 91 PRO A O 1
ATOM 730 N N . SER A 1 92 ? -13.876 3.805 7.024 1.00 95.94 92 SER A N 1
ATOM 731 C CA . SER A 1 92 ? -14.530 3.404 8.283 1.00 95.94 92 SER A CA 1
ATOM 732 C C . SER A 1 92 ? -15.816 2.604 8.077 1.00 95.94 92 SER A C 1
ATOM 734 O O . SER A 1 92 ? -16.372 2.094 9.047 1.00 95.94 92 SER A O 1
ATOM 736 N N . THR A 1 93 ? -16.308 2.501 6.839 1.00 92.31 93 THR A N 1
ATOM 737 C CA . THR A 1 93 ? -17.500 1.730 6.481 1.00 92.31 93 THR A CA 1
ATOM 738 C C . THR A 1 93 ? -17.214 0.825 5.291 1.00 92.31 93 THR A C 1
ATOM 740 O O . THR A 1 93 ? -16.503 1.211 4.358 1.00 92.31 93 THR A O 1
ATOM 743 N N . ARG A 1 94 ? -17.814 -0.368 5.278 1.00 90.06 94 ARG A N 1
ATOM 744 C CA . ARG A 1 94 ? -17.661 -1.317 4.163 1.00 90.06 94 ARG A CA 1
ATOM 745 C C . ARG A 1 94 ? -18.229 -0.739 2.863 1.00 90.06 94 ARG A C 1
ATOM 747 O O . ARG A 1 94 ? -17.630 -0.900 1.807 1.00 90.06 94 ARG A O 1
ATOM 754 N N . ALA A 1 95 ? -19.325 0.017 2.955 1.00 90.50 95 ALA A N 1
ATOM 755 C CA . ALA A 1 95 ? -19.978 0.675 1.820 1.00 90.50 95 ALA A CA 1
ATOM 756 C C . ALA A 1 95 ? -19.139 1.788 1.152 1.00 90.50 95 ALA A C 1
ATOM 758 O O . ALA A 1 95 ? -19.449 2.191 0.034 1.00 90.50 95 ALA A O 1
ATOM 759 N N . ALA A 1 96 ? -18.087 2.296 1.807 1.00 91.38 96 ALA A N 1
ATOM 760 C CA . ALA A 1 96 ? -17.151 3.244 1.197 1.00 91.38 96 ALA A CA 1
ATOM 761 C C . ALA A 1 96 ? -16.074 2.558 0.327 1.00 91.38 96 ALA A C 1
ATOM 763 O O . ALA A 1 96 ? -15.396 3.232 -0.455 1.00 91.38 96 ALA A O 1
ATOM 764 N N . VAL A 1 97 ? -15.926 1.230 0.418 1.00 91.88 97 VAL A N 1
ATOM 765 C CA . VAL A 1 97 ? -15.069 0.451 -0.482 1.00 91.88 97 VAL A CA 1
ATOM 766 C C . VAL A 1 97 ? -15.805 0.248 -1.808 1.00 91.88 97 VAL A C 1
ATOM 768 O O . VAL A 1 97 ? -16.779 -0.491 -1.882 1.00 91.88 97 VAL A O 1
ATOM 771 N N . SER A 1 98 ? -15.322 0.891 -2.871 1.00 90.88 98 SER A N 1
ATOM 772 C CA . SER A 1 98 ? -15.818 0.700 -4.248 1.00 90.88 98 SER A CA 1
ATOM 773 C C . SER A 1 98 ? -14.809 -0.016 -5.151 1.00 90.88 98 SER A C 1
ATOM 775 O O . SER A 1 98 ? -15.129 -0.386 -6.279 1.00 90.88 98 SER A O 1
ATOM 777 N N . CYS A 1 99 ? -13.597 -0.266 -4.657 1.00 89.62 99 CYS A N 1
ATOM 778 C CA . CYS A 1 99 ? -12.553 -0.983 -5.368 1.00 89.62 99 CYS A CA 1
ATOM 779 C C . CYS A 1 99 ? -11.804 -1.888 -4.379 1.00 89.62 99 CYS A C 1
ATOM 781 O O . CYS A 1 99 ? -11.213 -1.405 -3.411 1.00 89.62 99 CYS A O 1
ATOM 783 N N . PHE A 1 100 ? -11.791 -3.204 -4.619 1.00 87.81 100 PHE A N 1
ATOM 784 C CA . PHE A 1 100 ? -11.096 -4.191 -3.776 1.00 87.81 100 PHE A CA 1
ATOM 785 C C . PHE A 1 100 ? -9.579 -4.162 -4.010 1.00 87.81 100 PHE A C 1
ATOM 787 O O . PHE A 1 100 ? -8.943 -5.136 -4.399 1.00 87.81 100 PHE A O 1
ATOM 794 N N . VAL A 1 101 ? -8.984 -2.995 -3.808 1.00 90.06 101 VAL A N 1
ATOM 795 C CA . VAL A 1 101 ? -7.565 -2.738 -4.005 1.00 90.06 101 VAL A CA 1
ATOM 796 C C . VAL A 1 101 ? -6.916 -2.403 -2.672 1.00 90.06 101 VAL A C 1
ATOM 798 O O . VAL A 1 101 ? -7.425 -1.597 -1.897 1.00 90.06 101 VAL A O 1
ATOM 801 N N . HIS A 1 102 ? -5.755 -3.002 -2.429 1.00 91.31 102 HIS A N 1
ATOM 802 C CA . HIS A 1 102 ? -4.899 -2.681 -1.294 1.00 91.31 102 HIS A CA 1
ATOM 803 C C . HIS A 1 102 ? -3.678 -1.920 -1.800 1.00 91.31 102 HIS A C 1
ATOM 805 O O . HIS A 1 102 ? -2.856 -2.464 -2.543 1.00 91.31 102 HIS A O 1
ATOM 811 N N . LEU A 1 103 ? -3.550 -0.661 -1.396 1.00 93.94 103 LEU A N 1
ATOM 812 C CA . LEU A 1 103 ? -2.445 0.203 -1.783 1.00 93.94 103 LEU A CA 1
ATOM 813 C C . LEU A 1 103 ? -1.307 0.152 -0.763 1.00 93.94 103 LEU A C 1
ATOM 815 O O . LEU A 1 103 ? -1.521 -0.006 0.439 1.00 93.94 103 LEU A O 1
ATOM 819 N N . SER A 1 104 ? -0.080 0.347 -1.237 1.00 93.19 104 SER A N 1
ATOM 820 C CA . SER A 1 104 ? 1.062 0.655 -0.376 1.00 93.19 104 SER A CA 1
ATOM 821 C C . SER A 1 104 ? 1.973 1.709 -0.996 1.00 93.19 104 SER A C 1
ATOM 823 O O . SER A 1 104 ? 2.142 1.747 -2.215 1.00 93.19 104 SER A O 1
ATOM 825 N N . ALA A 1 105 ? 2.576 2.545 -0.151 1.00 93.00 105 ALA A N 1
ATOM 826 C CA . ALA A 1 105 ? 3.572 3.546 -0.539 1.00 93.00 105 ALA A CA 1
ATOM 827 C C . ALA A 1 105 ? 4.853 3.378 0.299 1.00 93.00 105 ALA A C 1
ATOM 829 O O . ALA A 1 105 ? 5.099 4.158 1.225 1.00 93.00 105 ALA A O 1
ATOM 830 N N . PRO A 1 106 ? 5.666 2.337 0.038 1.00 84.25 106 PRO A N 1
ATOM 831 C CA . PRO A 1 106 ? 6.961 2.188 0.687 1.00 84.25 106 PRO A CA 1
ATOM 832 C C . PRO A 1 106 ? 7.863 3.401 0.425 1.00 84.25 106 PRO A C 1
ATOM 834 O O . PRO A 1 106 ? 7.841 4.017 -0.640 1.00 84.25 106 PRO A O 1
ATOM 837 N N . PHE A 1 107 ? 8.715 3.698 1.407 1.00 83.38 107 PHE A N 1
ATOM 838 C CA . PHE A 1 107 ? 9.673 4.809 1.393 1.00 83.38 107 PHE A CA 1
ATOM 839 C C . PHE A 1 107 ? 9.046 6.216 1.377 1.00 83.38 107 PHE A C 1
ATOM 841 O O . PHE A 1 107 ? 9.414 7.027 0.519 1.00 83.38 107 PHE A O 1
ATOM 848 N N . PRO A 1 108 ? 8.202 6.578 2.365 1.00 81.25 108 PRO A N 1
ATOM 849 C CA . PRO A 1 108 ? 7.564 7.898 2.425 1.00 81.25 108 PRO A CA 1
ATOM 850 C C . PRO A 1 108 ? 8.552 9.077 2.375 1.00 81.25 108 PRO A C 1
ATOM 852 O O . PRO A 1 108 ? 8.221 10.141 1.867 1.00 81.25 108 PRO A O 1
ATOM 855 N N . GLN A 1 109 ? 9.785 8.875 2.851 1.00 79.44 109 GLN A N 1
ATOM 856 C CA . GLN A 1 109 ? 10.842 9.893 2.888 1.00 79.44 109 GLN A CA 1
ATOM 857 C C . GLN A 1 109 ? 11.719 9.951 1.621 1.00 79.44 109 GLN A C 1
ATOM 859 O O . GLN A 1 109 ? 12.463 10.910 1.452 1.00 79.44 109 GLN A O 1
ATOM 864 N N . ALA A 1 110 ? 11.681 8.939 0.743 1.00 81.19 110 ALA A N 1
ATOM 865 C CA . ALA A 1 110 ? 12.522 8.894 -0.466 1.00 81.19 110 ALA A CA 1
ATOM 866 C C . ALA A 1 110 ? 11.710 8.957 -1.770 1.00 81.19 110 ALA A C 1
ATOM 868 O O . ALA A 1 110 ? 12.206 9.438 -2.790 1.00 81.19 110 ALA A O 1
ATOM 869 N N . GLY A 1 111 ? 10.458 8.496 -1.746 1.00 83.44 111 GLY A N 1
ATOM 870 C CA . GLY A 1 111 ? 9.502 8.676 -2.828 1.00 83.44 111 GLY A CA 1
ATOM 871 C C . GLY A 1 111 ? 8.784 10.017 -2.704 1.00 83.44 111 GLY A C 1
ATOM 872 O O . GLY A 1 111 ? 7.643 10.050 -2.257 1.00 83.44 111 GLY A O 1
ATOM 873 N N . ILE A 1 112 ? 9.424 11.120 -3.123 1.00 86.69 112 ILE A N 1
ATOM 874 C CA . ILE A 1 112 ? 8.809 12.469 -3.136 1.00 86.69 112 ILE A CA 1
ATOM 875 C C . ILE A 1 112 ? 7.427 12.406 -3.808 1.00 86.69 112 ILE A C 1
ATOM 877 O O . ILE A 1 112 ? 7.327 11.939 -4.938 1.00 86.69 112 ILE A O 1
ATOM 881 N N . ASN A 1 113 ? 6.375 12.844 -3.116 1.00 92.75 113 ASN A N 1
ATOM 882 C CA . ASN A 1 113 ? 4.963 12.755 -3.521 1.00 92.75 113 ASN A CA 1
ATOM 883 C C . ASN A 1 113 ? 4.366 11.341 -3.697 1.00 92.75 113 ASN A C 1
ATOM 885 O O . ASN A 1 113 ? 3.158 11.240 -3.879 1.00 92.75 113 ASN A O 1
ATOM 889 N N . THR A 1 114 ? 5.129 10.246 -3.590 1.00 92.94 114 THR A N 1
ATOM 890 C CA . THR A 1 114 ? 4.603 8.869 -3.730 1.00 92.94 114 THR A CA 1
ATOM 891 C C . THR A 1 114 ? 3.518 8.562 -2.693 1.00 92.94 114 THR A C 1
ATOM 893 O O . THR A 1 114 ? 2.527 7.916 -3.013 1.00 92.94 114 THR A O 1
ATOM 896 N N . VAL A 1 115 ? 3.660 9.080 -1.467 1.00 94.19 115 VAL A N 1
ATOM 897 C CA . VAL A 1 115 ? 2.614 8.993 -0.432 1.00 94.19 115 VAL A CA 1
ATOM 898 C C . VAL A 1 115 ? 1.366 9.757 -0.858 1.00 94.19 115 VAL A C 1
ATOM 900 O O . VAL A 1 115 ? 0.286 9.189 -0.857 1.00 94.19 115 VAL A O 1
ATOM 903 N N . SER A 1 116 ? 1.508 11.018 -1.277 1.00 95.69 116 SER A N 1
ATOM 904 C CA . SER A 1 116 ? 0.372 11.862 -1.673 1.00 95.69 116 SER A CA 1
ATOM 905 C C . SER A 1 116 ? -0.390 11.279 -2.873 1.00 95.69 116 SER A C 1
ATOM 907 O O . SER A 1 116 ? -1.618 11.252 -2.870 1.00 95.69 116 SER A O 1
ATOM 909 N N . GLN A 1 117 ? 0.339 10.722 -3.844 1.00 96.19 117 GLN A N 1
ATOM 910 C CA . GLN A 1 117 ? -0.198 9.970 -4.977 1.00 96.19 117 GLN A CA 1
ATOM 911 C C . GLN A 1 117 ? -0.979 8.729 -4.522 1.00 96.19 117 GLN A C 1
ATOM 913 O O . GLN A 1 117 ? -2.104 8.519 -4.970 1.00 96.19 117 GLN A O 1
ATOM 918 N N . ALA A 1 118 ? -0.411 7.913 -3.628 1.00 96.62 118 ALA A N 1
ATOM 919 C CA . ALA A 1 118 ? -1.070 6.713 -3.120 1.00 96.62 118 ALA A CA 1
ATOM 920 C C . ALA A 1 118 ? -2.292 7.036 -2.244 1.00 96.62 118 ALA A C 1
ATOM 922 O O . ALA A 1 118 ? -3.288 6.325 -2.324 1.00 96.62 118 ALA A O 1
ATOM 923 N N . THR A 1 119 ? -2.255 8.123 -1.467 1.00 97.12 119 THR A N 1
ATOM 924 C CA . THR A 1 119 ? -3.404 8.637 -0.705 1.00 97.12 119 THR A CA 1
ATOM 925 C C . THR A 1 119 ? -4.516 9.120 -1.631 1.00 97.12 119 THR A C 1
ATOM 927 O O . THR A 1 119 ? -5.671 8.766 -1.420 1.00 97.12 119 THR A O 1
ATOM 930 N N . ALA A 1 120 ? -4.188 9.871 -2.686 1.00 97.31 120 ALA A N 1
ATOM 931 C CA . ALA A 1 120 ? -5.182 10.325 -3.658 1.00 97.31 120 ALA A CA 1
ATOM 932 C C . ALA A 1 120 ? -5.778 9.164 -4.469 1.00 97.31 120 ALA A C 1
ATOM 934 O O . ALA A 1 120 ? -6.976 9.156 -4.741 1.00 97.31 120 ALA A O 1
ATOM 935 N N . ALA A 1 121 ? -4.970 8.154 -4.807 1.00 97.06 121 ALA A N 1
ATOM 936 C CA . ALA A 1 121 ? -5.464 6.906 -5.375 1.00 97.06 121 ALA A CA 1
ATOM 937 C C . ALA A 1 121 ? -6.392 6.172 -4.390 1.00 97.06 121 ALA A C 1
ATOM 939 O O . ALA A 1 121 ? -7.479 5.769 -4.788 1.00 97.06 121 ALA A O 1
ATOM 940 N N . PHE A 1 122 ? -5.999 6.042 -3.117 1.00 97.31 122 PHE A N 1
ATOM 941 C CA . PHE A 1 122 ? -6.756 5.347 -2.069 1.00 97.31 122 PHE A CA 1
ATOM 942 C C . PHE A 1 122 ? -8.169 5.912 -1.904 1.00 97.31 122 PHE A C 1
ATOM 944 O O . PHE A 1 122 ? -9.142 5.170 -2.042 1.00 97.31 122 PHE A O 1
ATOM 951 N N . THR A 1 123 ? -8.281 7.221 -1.666 1.00 96.69 123 THR A N 1
ATOM 952 C CA . THR A 1 123 ? -9.579 7.886 -1.491 1.00 96.69 123 THR A CA 1
ATOM 953 C C . THR A 1 123 ? -10.342 7.972 -2.809 1.00 96.69 123 THR A C 1
ATOM 955 O O . THR A 1 123 ? -11.530 7.662 -2.863 1.00 96.69 123 THR A O 1
ATOM 958 N N . GLY A 1 124 ? -9.660 8.326 -3.901 1.00 96.12 124 GLY A N 1
ATOM 959 C CA . GLY A 1 124 ? -10.289 8.554 -5.196 1.00 96.12 124 GLY A CA 1
ATOM 960 C C . GLY A 1 124 ? -10.922 7.307 -5.813 1.00 96.12 124 GLY A C 1
ATOM 961 O O . GLY A 1 124 ? -11.947 7.441 -6.483 1.00 96.12 124 GLY A O 1
ATOM 962 N N . ILE A 1 125 ? -10.353 6.112 -5.593 1.00 95.31 125 ILE A N 1
ATOM 963 C CA . ILE A 1 125 ? -10.918 4.833 -6.070 1.00 95.31 125 ILE A CA 1
ATOM 964 C C . ILE A 1 125 ? -11.764 4.093 -5.028 1.00 95.31 125 ILE A C 1
ATOM 966 O O . ILE A 1 125 ? -12.300 3.045 -5.363 1.00 95.31 125 ILE A O 1
ATOM 970 N N . GLY A 1 126 ? -11.862 4.590 -3.788 1.00 94.75 126 GLY A N 1
ATOM 971 C CA . GLY A 1 126 ? -12.502 3.865 -2.684 1.00 94.75 126 GLY A CA 1
ATOM 972 C C . GLY A 1 126 ? -11.845 2.505 -2.432 1.00 94.75 126 GLY A C 1
ATOM 973 O O . GLY A 1 126 ? -12.514 1.473 -2.467 1.00 94.75 126 GLY A O 1
ATOM 974 N N . ALA A 1 127 ? -10.522 2.500 -2.259 1.00 94.31 127 ALA A N 1
ATOM 975 C CA . ALA A 1 127 ? -9.722 1.298 -2.027 1.00 94.31 127 ALA A CA 1
ATOM 976 C C . ALA A 1 127 ? -9.970 0.673 -0.635 1.00 94.31 127 ALA A C 1
ATOM 978 O O . ALA A 1 127 ? -10.234 1.384 0.334 1.00 94.31 127 ALA A O 1
ATOM 979 N N . LYS A 1 128 ? -9.804 -0.655 -0.508 1.00 93.62 128 LYS A N 1
ATOM 980 C CA . LYS A 1 128 ? -10.004 -1.404 0.753 1.00 93.62 128 LYS A CA 1
ATOM 981 C C . LYS A 1 128 ? -8.973 -1.037 1.831 1.00 93.62 128 LYS A C 1
ATOM 983 O O . LYS A 1 128 ? -9.321 -0.989 3.006 1.00 93.62 128 LYS A O 1
ATOM 988 N N . SER A 1 129 ? -7.718 -0.744 1.468 1.00 94.75 129 SER A N 1
ATOM 989 C CA . SER A 1 129 ? -6.725 -0.221 2.428 1.00 94.75 129 SER A CA 1
ATOM 990 C C . SER A 1 129 ? -5.572 0.557 1.783 1.00 94.75 129 SER A C 1
ATOM 992 O O . SER A 1 129 ? -5.251 0.351 0.613 1.00 94.75 129 SER A O 1
ATOM 994 N N . LEU A 1 130 ? -4.862 1.354 2.586 1.00 95.94 130 LEU A N 1
ATOM 995 C CA . LEU A 1 130 ? -3.574 1.975 2.261 1.00 95.94 130 LEU A CA 1
ATOM 996 C C . LEU A 1 130 ? -2.562 1.751 3.393 1.00 95.94 130 LEU A C 1
ATOM 998 O O . LEU A 1 130 ? -2.793 2.180 4.520 1.00 95.94 130 LEU A O 1
ATOM 1002 N N . PHE A 1 131 ? -1.422 1.127 3.087 1.00 94.38 131 PHE A N 1
ATOM 1003 C CA . PHE A 1 131 ? -0.308 0.940 4.024 1.00 94.38 131 PHE A CA 1
ATOM 1004 C C . PHE A 1 131 ? 0.873 1.872 3.712 1.00 94.38 131 PHE A C 1
ATOM 1006 O O . PHE A 1 131 ? 1.404 1.877 2.596 1.00 94.38 131 PHE A O 1
ATOM 1013 N N . ILE A 1 132 ? 1.322 2.635 4.711 1.00 93.44 132 ILE A N 1
ATOM 1014 C CA . ILE A 1 132 ? 2.482 3.529 4.613 1.00 93.44 132 ILE A CA 1
ATOM 1015 C C . ILE A 1 132 ? 3.470 3.158 5.734 1.00 93.44 132 ILE A C 1
ATOM 1017 O O . ILE A 1 132 ? 3.253 3.532 6.891 1.00 93.44 132 ILE A O 1
ATOM 1021 N N . PRO A 1 133 ? 4.566 2.433 5.427 1.00 90.56 133 PRO A N 1
ATOM 1022 C CA . PRO A 1 133 ? 5.554 2.058 6.432 1.00 90.56 133 PRO A CA 1
ATOM 1023 C C . PRO A 1 133 ? 6.348 3.284 6.895 1.00 90.56 133 PRO A C 1
ATOM 1025 O O . PRO A 1 133 ? 6.866 4.046 6.079 1.00 90.56 133 PRO A O 1
ATOM 1028 N N . GLY A 1 134 ? 6.493 3.449 8.209 1.00 88.06 134 GLY A N 1
ATOM 1029 C CA . GLY A 1 134 ? 7.123 4.626 8.820 1.00 88.06 134 GLY A CA 1
ATOM 1030 C C . GLY A 1 134 ? 8.650 4.677 8.689 1.00 88.06 134 GLY A C 1
ATOM 1031 O O . GLY A 1 134 ? 9.265 5.729 8.877 1.00 88.06 134 GLY A O 1
ATOM 1032 N N . ARG A 1 135 ? 9.286 3.543 8.379 1.00 85.62 135 ARG A N 1
ATOM 1033 C CA . ARG A 1 135 ? 10.741 3.386 8.417 1.00 85.62 135 ARG A CA 1
ATOM 1034 C C . ARG A 1 135 ? 11.436 3.982 7.197 1.00 85.62 135 ARG A C 1
ATOM 1036 O O . ARG A 1 135 ? 11.093 3.704 6.047 1.00 85.62 135 ARG A O 1
ATOM 1043 N N . ASN A 1 136 ? 12.520 4.714 7.448 1.00 82.75 136 ASN A N 1
ATOM 1044 C CA . ASN A 1 136 ? 13.501 5.005 6.410 1.00 82.75 136 ASN A CA 1
ATOM 1045 C C . ASN A 1 136 ? 14.232 3.710 6.017 1.00 82.75 136 ASN A C 1
ATOM 1047 O O . ASN A 1 136 ? 14.709 2.986 6.890 1.00 82.75 136 ASN A O 1
ATOM 1051 N N . ARG A 1 137 ? 14.415 3.442 4.719 1.00 80.00 137 ARG A N 1
ATOM 1052 C CA . ARG A 1 137 ? 15.172 2.266 4.241 1.00 80.00 137 ARG A CA 1
ATOM 1053 C C . ARG A 1 137 ? 16.571 2.130 4.861 1.00 80.00 137 ARG A C 1
ATOM 1055 O O . ARG A 1 137 ? 17.058 1.012 5.008 1.00 80.00 137 ARG A O 1
ATOM 1062 N N . ASN A 1 138 ? 17.176 3.246 5.268 1.00 82.44 138 ASN A N 1
ATOM 1063 C CA . ASN A 1 138 ? 18.502 3.320 5.878 1.00 82.44 138 ASN A CA 1
ATOM 1064 C C . ASN A 1 138 ? 18.519 3.218 7.412 1.00 82.44 138 ASN A C 1
ATOM 1066 O O . ASN A 1 138 ? 19.607 3.199 7.969 1.00 82.44 138 ASN A O 1
ATOM 1070 N N . ALA A 1 139 ? 17.371 3.125 8.098 1.00 82.38 139 ALA A N 1
ATOM 1071 C CA . ALA A 1 139 ? 17.301 3.232 9.565 1.00 82.38 139 ALA A CA 1
ATOM 1072 C C . ALA A 1 139 ? 18.149 2.191 10.334 1.00 82.38 139 ALA A C 1
ATOM 1074 O O . ALA A 1 139 ? 18.501 2.417 11.491 1.00 82.38 139 ALA A O 1
ATOM 1075 N N . TYR A 1 140 ? 18.498 1.070 9.693 1.00 86.56 140 TYR A N 1
ATOM 1076 C CA . TYR A 1 140 ? 19.626 0.222 10.069 1.00 86.56 140 TYR A CA 1
ATOM 1077 C C . TYR A 1 140 ? 20.561 0.042 8.868 1.00 86.56 140 TYR A C 1
ATOM 1079 O O . TYR A 1 140 ? 20.298 -0.776 7.980 1.00 86.56 140 TYR A O 1
ATOM 1087 N N . ASN A 1 141 ? 21.668 0.786 8.846 1.00 84.19 141 ASN A N 1
ATOM 1088 C CA . ASN A 1 141 ? 22.611 0.852 7.725 1.00 84.19 141 ASN A CA 1
ATOM 1089 C C . ASN A 1 141 ? 23.543 -0.380 7.620 1.00 84.19 141 ASN A C 1
ATOM 1091 O O . ASN A 1 141 ? 24.763 -0.267 7.514 1.00 84.19 141 ASN A O 1
ATOM 1095 N N . LYS A 1 142 ? 22.971 -1.590 7.673 1.00 85.88 142 LYS A N 1
ATOM 1096 C CA . LYS A 1 142 ? 23.659 -2.839 7.319 1.00 85.88 142 LYS A CA 1
ATOM 1097 C C . LYS A 1 142 ? 22.996 -3.463 6.101 1.00 85.88 142 LYS A C 1
ATOM 1099 O O . LYS A 1 142 ? 21.789 -3.713 6.109 1.00 85.88 142 LYS A O 1
ATOM 1104 N N . ARG A 1 143 ? 23.809 -3.794 5.095 1.00 82.62 143 ARG A N 1
ATOM 1105 C CA . ARG A 1 143 ? 23.376 -4.471 3.865 1.00 82.62 143 ARG A CA 1
ATOM 1106 C C . ARG A 1 143 ? 22.668 -5.792 4.166 1.00 82.62 143 ARG A C 1
ATOM 1108 O O . ARG A 1 143 ? 23.046 -6.533 5.081 1.00 82.62 143 ARG A O 1
ATOM 1115 N N . SER A 1 144 ? 21.645 -6.099 3.375 1.00 79.62 144 SER A N 1
ATOM 1116 C CA . SER A 1 144 ? 21.018 -7.417 3.401 1.00 79.62 144 SER A CA 1
ATOM 1117 C C . SER A 1 144 ? 21.897 -8.447 2.685 1.00 79.62 144 SER A C 1
ATOM 1119 O O . SER A 1 144 ? 22.432 -8.170 1.616 1.00 79.62 144 SER A O 1
ATOM 1121 N N . LYS A 1 145 ? 22.011 -9.665 3.236 1.00 79.81 145 LYS A N 1
ATOM 1122 C CA . LYS A 1 145 ? 22.569 -10.821 2.498 1.00 79.81 145 LYS A CA 1
ATOM 1123 C C . LYS A 1 145 ? 21.611 -11.319 1.402 1.00 79.81 145 LYS A C 1
ATOM 1125 O O . LYS A 1 145 ? 22.001 -12.106 0.553 1.00 79.81 145 LYS A O 1
ATOM 1130 N N . CYS A 1 146 ? 20.355 -10.877 1.453 1.00 70.44 146 CYS A N 1
ATOM 1131 C CA . CYS A 1 146 ? 19.243 -11.371 0.647 1.00 70.44 146 CYS A CA 1
ATOM 1132 C C . CYS A 1 146 ? 19.070 -10.599 -0.682 1.00 70.44 146 CYS A C 1
ATOM 1134 O O . CYS A 1 146 ? 18.140 -10.858 -1.441 1.00 70.44 146 CYS A O 1
ATOM 1136 N N . THR A 1 147 ? 19.944 -9.625 -0.968 1.00 63.84 147 THR A N 1
ATOM 1137 C CA . THR A 1 147 ? 19.858 -8.752 -2.147 1.00 63.84 147 THR A CA 1
ATOM 1138 C C . THR A 1 147 ? 21.179 -8.711 -2.909 1.00 63.84 147 THR A C 1
ATOM 1140 O O . THR A 1 147 ? 22.177 -8.214 -2.396 1.00 63.84 147 THR A O 1
ATOM 1143 N N . VAL A 1 148 ? 21.160 -9.133 -4.178 1.00 57.31 148 VAL A N 1
ATOM 1144 C CA . VAL A 1 148 ? 22.298 -8.993 -5.114 1.00 57.31 148 VAL A CA 1
ATOM 1145 C C . VAL A 1 148 ? 22.674 -7.534 -5.408 1.00 57.31 148 VAL A C 1
ATOM 1147 O O . VAL A 1 148 ? 23.788 -7.258 -5.839 1.00 57.31 148 VAL A O 1
ATOM 1150 N N . ASN A 1 149 ? 21.765 -6.584 -5.162 1.00 61.91 149 ASN A N 1
ATOM 1151 C CA . ASN A 1 149 ? 22.060 -5.157 -5.241 1.00 61.91 149 ASN A CA 1
ATOM 1152 C C . ASN A 1 149 ? 22.562 -4.648 -3.868 1.00 61.91 149 ASN A C 1
ATOM 1154 O O . ASN A 1 149 ? 21.788 -4.680 -2.906 1.00 61.91 149 ASN A O 1
ATOM 1158 N N . PRO A 1 150 ? 23.805 -4.132 -3.759 1.00 61.12 150 PRO A N 1
ATOM 1159 C CA . PRO A 1 150 ? 24.387 -3.666 -2.496 1.00 61.12 150 PRO A CA 1
ATOM 1160 C C . PRO A 1 150 ? 23.744 -2.387 -1.929 1.00 61.12 150 PRO A C 1
ATOM 1162 O O . PRO A 1 150 ? 24.108 -1.973 -0.827 1.00 61.12 150 PRO A O 1
ATOM 1165 N N . ALA A 1 151 ? 22.814 -1.754 -2.654 1.00 65.62 151 ALA A N 1
ATOM 1166 C CA . ALA A 1 151 ? 22.109 -0.545 -2.228 1.00 65.62 151 ALA A CA 1
ATOM 1167 C C . ALA A 1 151 ? 20.958 -0.787 -1.228 1.00 65.62 151 ALA A C 1
ATOM 1169 O O . ALA A 1 151 ? 20.395 0.184 -0.720 1.00 65.62 151 ALA A O 1
ATOM 1170 N N . TYR A 1 152 ? 20.585 -2.042 -0.937 1.00 71.06 152 TYR A N 1
ATOM 1171 C CA . TYR A 1 152 ? 19.497 -2.345 -0.001 1.00 71.06 152 TYR A CA 1
ATOM 1172 C C . TYR A 1 152 ? 19.999 -2.760 1.388 1.00 71.06 152 TYR A C 1
ATOM 1174 O O . TYR A 1 152 ? 20.663 -3.781 1.595 1.00 71.06 152 TYR A O 1
ATOM 1182 N N . ASN A 1 153 ? 19.626 -1.938 2.363 1.00 81.25 153 ASN A N 1
ATOM 1183 C CA . ASN A 1 153 ? 19.807 -2.189 3.784 1.00 81.25 153 ASN A CA 1
ATOM 1184 C C . ASN A 1 153 ? 18.720 -3.129 4.323 1.00 81.25 153 ASN A C 1
ATOM 1186 O O . ASN A 1 153 ? 17.600 -3.153 3.814 1.00 81.25 153 ASN A O 1
ATOM 1190 N N . LYS A 1 154 ? 19.032 -3.880 5.387 1.00 80.31 154 LYS A N 1
ATOM 1191 C CA . LYS A 1 154 ? 18.117 -4.871 5.986 1.00 80.31 154 LYS A CA 1
ATOM 1192 C C . LYS A 1 154 ? 16.749 -4.294 6.370 1.00 80.31 154 LYS A C 1
ATOM 1194 O O . LYS A 1 154 ? 15.767 -5.015 6.320 1.00 80.31 154 LYS A O 1
ATOM 1199 N N . THR A 1 155 ? 16.679 -3.014 6.738 1.00 75.62 155 THR A N 1
ATOM 1200 C CA . THR A 1 155 ? 15.444 -2.300 7.120 1.00 75.62 155 THR A CA 1
ATOM 1201 C C . THR A 1 155 ? 14.643 -1.713 5.955 1.00 75.62 155 THR A C 1
ATOM 1203 O O . THR A 1 155 ? 13.696 -0.963 6.187 1.00 75.62 155 THR A O 1
ATOM 1206 N N . SER A 1 156 ? 15.014 -1.998 4.708 1.00 74.00 156 SER A N 1
ATOM 1207 C CA . SER A 1 156 ? 14.251 -1.570 3.538 1.00 74.00 156 SER A CA 1
ATOM 1208 C C . SER A 1 156 ? 12.891 -2.279 3.500 1.00 74.00 156 SER A C 1
ATOM 1210 O O . SER A 1 156 ? 12.840 -3.494 3.352 1.00 74.00 156 SER A O 1
ATOM 1212 N N . SER A 1 157 ? 11.783 -1.536 3.591 1.00 65.31 157 SER A N 1
ATOM 1213 C CA . SER A 1 157 ? 10.419 -2.091 3.713 1.00 65.31 157 SER A CA 1
ATOM 1214 C C . SER A 1 157 ? 9.910 -2.876 2.489 1.00 65.31 157 SER A C 1
ATOM 1216 O O . SER A 1 157 ? 8.880 -3.537 2.561 1.00 65.31 157 SER A O 1
ATOM 1218 N N . VAL A 1 158 ? 10.668 -2.915 1.386 1.00 63.50 158 VAL A N 1
ATOM 1219 C CA . VAL A 1 158 ? 10.479 -3.879 0.271 1.00 63.50 158 VAL A CA 1
ATOM 1220 C C . VAL A 1 158 ? 10.991 -5.293 0.599 1.00 63.50 158 VAL A C 1
ATOM 1222 O O . VAL A 1 158 ? 11.310 -6.079 -0.302 1.00 63.50 158 VAL A O 1
ATOM 1225 N N . HIS A 1 159 ? 11.139 -5.615 1.885 1.00 55.97 159 HIS A N 1
ATOM 1226 C CA . HIS A 1 159 ? 11.584 -6.914 2.393 1.00 55.97 159 HIS A CA 1
ATOM 1227 C C . HIS A 1 159 ? 10.569 -7.569 3.350 1.00 55.97 159 HIS A C 1
ATOM 1229 O O . HIS A 1 159 ? 10.771 -8.723 3.718 1.00 55.97 159 HIS A O 1
ATOM 1235 N N . ASP A 1 160 ? 9.483 -6.877 3.719 1.00 56.34 160 ASP A N 1
ATOM 1236 C CA . ASP A 1 160 ? 8.540 -7.337 4.748 1.00 56.34 160 ASP A CA 1
ATOM 1237 C C . ASP A 1 160 ? 7.380 -8.189 4.189 1.00 56.34 160 ASP A C 1
ATOM 1239 O O . ASP A 1 160 ? 6.915 -8.011 3.062 1.00 56.34 160 ASP A O 1
ATOM 1243 N N . ASN A 1 161 ? 6.880 -9.119 5.010 1.00 55.91 161 ASN A N 1
ATOM 1244 C CA . ASN A 1 161 ? 5.942 -10.202 4.661 1.00 55.91 161 ASN A CA 1
ATOM 1245 C C . ASN A 1 161 ? 4.472 -9.774 4.415 1.00 55.91 161 ASN A C 1
ATOM 1247 O O . ASN A 1 161 ? 3.547 -10.547 4.671 1.00 55.91 161 ASN A O 1
ATOM 1251 N N . ILE A 1 162 ? 4.240 -8.573 3.872 1.00 55.88 162 ILE A N 1
ATOM 1252 C CA . ILE A 1 162 ? 2.908 -7.963 3.680 1.00 55.88 162 ILE A CA 1
ATOM 1253 C C . ILE A 1 162 ? 1.923 -8.922 2.970 1.00 55.88 162 ILE A C 1
ATOM 1255 O O . ILE A 1 162 ? 0.753 -8.984 3.348 1.00 55.88 162 ILE A O 1
ATOM 1259 N N . ARG A 1 163 ? 2.400 -9.751 2.022 1.00 56.41 163 ARG A N 1
ATOM 1260 C CA . ARG A 1 163 ? 1.570 -10.770 1.352 1.00 56.41 163 ARG A CA 1
ATOM 1261 C C . ARG A 1 163 ? 1.001 -11.818 2.296 1.00 56.41 163 ARG A C 1
ATOM 1263 O O . ARG A 1 163 ? -0.178 -12.124 2.206 1.00 56.41 163 ARG A O 1
ATOM 1270 N N . ASN A 1 164 ? 1.834 -12.458 3.115 1.00 60.47 164 ASN A N 1
ATOM 1271 C CA . ASN A 1 164 ? 1.392 -13.632 3.877 1.00 60.47 164 ASN A CA 1
ATOM 1272 C C . ASN A 1 164 ? 0.282 -13.248 4.854 1.00 60.47 164 ASN A C 1
ATOM 1274 O O . ASN A 1 164 ? -0.620 -14.040 5.104 1.00 60.47 164 ASN A O 1
ATOM 1278 N N . TRP A 1 165 ? 0.327 -12.007 5.334 1.00 59.53 165 TRP A N 1
ATOM 1279 C CA . TRP A 1 165 ? -0.763 -11.387 6.057 1.00 59.53 165 TRP A CA 1
ATOM 1280 C C . TRP A 1 165 ? -1.992 -11.117 5.153 1.00 59.53 165 TRP A C 1
ATOM 1282 O O . TRP A 1 165 ? -3.073 -11.602 5.474 1.00 59.53 165 TRP A O 1
ATOM 1292 N N . GLN A 1 166 ? -1.848 -10.458 3.994 1.00 60.66 166 GLN A N 1
ATOM 1293 C CA . GLN A 1 166 ? -2.960 -10.203 3.051 1.00 60.66 166 GLN A CA 1
ATOM 1294 C C . GLN A 1 166 ? -3.682 -11.483 2.581 1.00 60.66 166 GLN A C 1
ATOM 1296 O O . GLN A 1 166 ? -4.907 -11.561 2.621 1.00 60.66 166 GLN A O 1
ATOM 1301 N N . ASN A 1 167 ? -2.934 -12.522 2.201 1.00 61.88 167 ASN A N 1
ATOM 1302 C CA . ASN A 1 167 ? -3.472 -13.815 1.764 1.00 61.88 167 ASN A CA 1
ATOM 1303 C C . ASN A 1 167 ? -4.286 -14.532 2.855 1.00 61.88 167 ASN A C 1
ATOM 1305 O O . ASN A 1 167 ? -5.169 -15.311 2.520 1.00 61.88 167 ASN A O 1
ATOM 1309 N N . ARG A 1 168 ? -3.973 -14.303 4.138 1.00 61.38 168 ARG A N 1
ATOM 1310 C CA . ARG A 1 168 ? -4.684 -14.894 5.287 1.00 61.38 168 ARG A CA 1
ATOM 1311 C C . ARG A 1 168 ? -5.933 -14.103 5.699 1.00 61.38 168 ARG A C 1
ATOM 1313 O O . ARG A 1 168 ? -6.619 -14.521 6.619 1.00 61.38 168 ARG A O 1
ATOM 1320 N N . ASN A 1 169 ? -6.215 -12.969 5.053 1.00 54.00 169 ASN A N 1
ATOM 1321 C CA . ASN A 1 169 ? -7.275 -12.033 5.436 1.00 54.00 169 ASN A CA 1
ATOM 1322 C C . ASN A 1 169 ? -8.195 -11.719 4.244 1.00 54.00 169 ASN A C 1
ATOM 1324 O O . ASN A 1 169 ? -8.206 -10.600 3.735 1.00 54.00 169 ASN A O 1
ATOM 1328 N N . GLY A 1 170 ? -8.910 -12.741 3.760 1.00 56.31 170 GLY A N 1
ATOM 1329 C CA . GLY A 1 170 ? -9.776 -12.689 2.566 1.00 56.31 170 GLY A CA 1
ATOM 1330 C C . GLY A 1 170 ? -9.023 -12.838 1.235 1.00 56.31 170 GLY A C 1
ATOM 1331 O O . GLY A 1 170 ? -9.601 -13.187 0.208 1.00 56.31 170 GLY A O 1
ATOM 1332 N N . GLY A 1 171 ? -7.701 -12.640 1.235 1.00 58.41 171 GLY A N 1
ATOM 1333 C CA . GLY A 1 171 ? -6.882 -12.778 0.036 1.00 58.41 171 GLY A CA 1
ATOM 1334 C C . GLY A 1 171 ? -7.245 -11.766 -1.051 1.00 58.41 171 GLY A C 1
ATOM 1335 O O . GLY A 1 171 ? -7.710 -10.661 -0.778 1.00 58.41 171 GLY A O 1
ATOM 1336 N N . CYS A 1 172 ? -6.948 -12.113 -2.302 1.00 64.38 172 CYS A N 1
ATOM 1337 C CA . CYS A 1 172 ? -7.100 -11.193 -3.421 1.00 64.38 172 CYS A CA 1
ATOM 1338 C C . CYS A 1 172 ? -7.353 -11.972 -4.711 1.00 64.38 172 CYS A C 1
ATOM 1340 O O . CYS A 1 172 ? -6.414 -12.409 -5.370 1.00 64.38 172 CYS A O 1
ATOM 1342 N N . LEU A 1 173 ? -8.623 -12.185 -5.072 1.00 64.31 173 LEU A N 1
ATOM 1343 C CA . LEU A 1 173 ? -8.969 -12.879 -6.315 1.00 64.31 173 LEU A CA 1
ATOM 1344 C C . LEU A 1 173 ? -8.415 -12.096 -7.527 1.00 64.31 173 LEU A C 1
ATOM 1346 O O . LEU A 1 173 ? -8.777 -10.930 -7.693 1.00 64.31 173 LEU A O 1
ATOM 1350 N N . PRO A 1 174 ? -7.603 -12.703 -8.423 1.00 59.84 174 PRO A N 1
ATOM 1351 C CA . PRO A 1 174 ? -6.933 -11.984 -9.519 1.00 59.84 174 PRO A CA 1
ATOM 1352 C C . PRO A 1 174 ? -7.855 -11.229 -10.492 1.00 59.84 174 PRO A C 1
ATOM 1354 O O . PRO A 1 174 ? -7.402 -10.353 -11.234 1.00 59.84 174 PRO A O 1
ATOM 1357 N N . ALA A 1 175 ? -9.137 -11.598 -10.535 1.00 64.38 175 ALA A N 1
ATOM 1358 C CA . ALA A 1 175 ? -10.147 -10.948 -11.360 1.00 64.38 175 ALA A CA 1
ATOM 1359 C C . ALA A 1 175 ? -10.645 -9.627 -10.744 1.00 64.38 175 ALA A C 1
ATOM 1361 O O . ALA A 1 175 ? -10.718 -8.626 -11.458 1.00 64.38 175 ALA A O 1
ATOM 1362 N N . SER A 1 176 ? -10.943 -9.615 -9.439 1.00 66.19 176 SER A N 1
ATOM 1363 C CA . SER A 1 176 ? -11.652 -8.529 -8.743 1.00 66.19 176 SER A CA 1
ATOM 1364 C C . SER A 1 176 ? -10.788 -7.686 -7.803 1.00 66.19 176 SER A C 1
ATOM 1366 O O . SER A 1 176 ? -11.182 -6.571 -7.472 1.00 66.19 176 SER A O 1
ATOM 1368 N N . CYS A 1 177 ? -9.615 -8.178 -7.399 1.00 77.75 177 CYS A N 1
ATOM 1369 C CA . CYS A 1 177 ? -8.734 -7.517 -6.441 1.00 77.75 177 CYS A CA 1
ATOM 1370 C C . CYS A 1 177 ? -7.322 -7.275 -7.001 1.00 77.75 177 CYS A C 1
ATOM 1372 O O . CYS A 1 177 ? -6.847 -7.996 -7.884 1.00 77.75 177 CYS A O 1
ATOM 1374 N N . ALA A 1 178 ? -6.635 -6.254 -6.474 1.00 85.06 178 ALA A N 1
ATOM 1375 C CA . ALA A 1 178 ? -5.195 -6.090 -6.668 1.00 85.06 178 ALA A CA 1
ATOM 1376 C C . ALA A 1 178 ? -4.479 -5.469 -5.455 1.00 85.06 178 ALA A C 1
ATOM 1378 O O . ALA A 1 178 ? -4.943 -4.509 -4.839 1.00 85.06 178 ALA A O 1
ATOM 1379 N N . HIS A 1 179 ? -3.273 -5.955 -5.178 1.00 85.56 179 HIS A N 1
ATOM 1380 C CA . HIS A 1 179 ? -2.283 -5.295 -4.336 1.00 85.56 179 HIS A CA 1
ATOM 1381 C C . HIS A 1 179 ? -1.417 -4.388 -5.215 1.00 85.56 179 HIS A C 1
ATOM 1383 O O . HIS A 1 179 ? -0.691 -4.871 -6.086 1.00 85.56 179 HIS A O 1
ATOM 1389 N N . ILE A 1 180 ? -1.476 -3.074 -5.002 1.00 90.69 180 ILE A N 1
ATOM 1390 C CA . ILE A 1 180 ? -0.728 -2.104 -5.808 1.00 90.69 180 ILE A CA 1
ATOM 1391 C C . ILE A 1 180 ? 0.282 -1.371 -4.927 1.00 90.69 180 ILE A C 1
ATOM 1393 O O . ILE A 1 180 ? -0.061 -0.757 -3.917 1.00 90.69 180 ILE A O 1
ATOM 1397 N N . GLN A 1 181 ? 1.552 -1.424 -5.319 1.00 91.06 181 GLN A N 1
ATOM 1398 C CA . GLN A 1 181 ? 2.643 -0.758 -4.620 1.00 91.06 181 GLN A CA 1
ATOM 1399 C C . GLN A 1 181 ? 3.152 0.428 -5.434 1.00 91.06 181 GLN A C 1
ATOM 1401 O O . GLN A 1 181 ? 3.801 0.256 -6.465 1.00 91.06 181 GLN A O 1
ATOM 1406 N N . PHE A 1 182 ? 2.877 1.636 -4.950 1.00 92.75 182 PHE A N 1
ATOM 1407 C CA . PHE A 1 182 ? 3.403 2.868 -5.515 1.00 92.75 182 PHE A CA 1
ATOM 1408 C C . PHE A 1 182 ? 4.866 3.038 -5.122 1.00 92.75 182 PHE A C 1
ATOM 1410 O O . PHE A 1 182 ? 5.205 3.166 -3.946 1.00 92.75 182 PHE A O 1
ATOM 1417 N N . MET A 1 183 ? 5.734 3.067 -6.127 1.00 89.00 183 MET A N 1
ATOM 1418 C CA . MET A 1 183 ? 7.162 3.278 -5.969 1.00 89.00 183 MET A CA 1
ATOM 1419 C C . MET A 1 183 ? 7.565 4.588 -6.631 1.00 89.00 183 MET A C 1
ATOM 1421 O O . MET A 1 183 ? 7.259 4.873 -7.793 1.00 89.00 183 MET A O 1
ATOM 1425 N N . GLY A 1 184 ? 8.267 5.415 -5.866 1.00 86.06 184 GLY A N 1
ATOM 1426 C CA . GLY A 1 184 ? 8.946 6.574 -6.407 1.00 86.06 184 GLY A CA 1
ATOM 1427 C C . GLY A 1 184 ? 10.329 6.183 -6.886 1.00 86.06 184 GLY A C 1
ATOM 1428 O O . GLY A 1 184 ? 11.211 5.962 -6.052 1.00 86.06 184 GLY A O 1
ATOM 1429 N N . LYS A 1 185 ? 10.567 6.214 -8.202 1.00 77.81 185 LYS A N 1
ATOM 1430 C CA . LYS A 1 185 ? 11.945 6.332 -8.673 1.00 77.81 185 LYS A CA 1
ATOM 1431 C C . LYS A 1 185 ? 12.455 7.660 -8.117 1.00 77.81 185 LYS A C 1
ATOM 1433 O O . LYS A 1 185 ? 11.867 8.712 -8.387 1.00 77.81 185 LYS A O 1
ATOM 1438 N N . GLY A 1 186 ? 13.513 7.622 -7.307 1.00 67.75 186 GLY A N 1
ATOM 1439 C CA . GLY A 1 186 ? 14.220 8.848 -6.941 1.00 67.75 186 GLY A CA 1
ATOM 1440 C C . GLY A 1 186 ? 14.565 9.609 -8.220 1.00 67.75 186 GLY A C 1
ATOM 1441 O O . GLY A 1 186 ? 14.718 8.984 -9.276 1.00 67.75 186 GLY A O 1
ATOM 1442 N N . ALA A 1 187 ? 14.679 10.935 -8.155 1.00 59.38 187 ALA A N 1
ATOM 1443 C CA . ALA A 1 187 ? 15.342 11.624 -9.249 1.00 59.38 187 ALA A CA 1
ATOM 1444 C C . ALA A 1 187 ? 16.710 10.943 -9.426 1.00 59.38 187 ALA A C 1
ATOM 1446 O O . ALA A 1 187 ? 17.537 10.956 -8.513 1.00 59.38 187 ALA A O 1
ATOM 1447 N N . SER A 1 188 ? 16.938 10.297 -10.576 1.00 51.25 188 SER A N 1
ATOM 1448 C CA . SER A 1 188 ? 18.299 10.265 -11.101 1.00 51.25 188 SER A CA 1
ATOM 1449 C C . SER A 1 188 ? 18.705 11.727 -11.125 1.00 51.25 188 SER A C 1
ATOM 1451 O O . SER A 1 188 ? 17.938 12.512 -11.678 1.00 51.25 188 SER A O 1
ATOM 1453 N N . TYR A 1 189 ? 19.782 12.082 -10.420 1.00 40.97 189 TYR A N 1
ATOM 1454 C CA . TYR A 1 189 ? 20.200 13.469 -10.225 1.00 40.97 189 TYR A CA 1
ATOM 1455 C C . TYR A 1 189 ? 20.521 14.095 -11.587 1.00 40.97 189 TYR A C 1
ATOM 1457 O O . TYR A 1 189 ? 21.649 14.047 -12.059 1.00 40.97 189 TYR A O 1
ATOM 1465 N N . ASP A 1 190 ? 19.478 14.625 -12.213 1.00 45.50 190 ASP A N 1
ATOM 1466 C CA . ASP A 1 190 ? 19.464 15.328 -13.481 1.00 45.50 190 ASP A CA 1
ATOM 1467 C C . ASP A 1 190 ? 19.254 16.787 -13.069 1.00 45.50 190 ASP A C 1
ATOM 1469 O O . ASP A 1 190 ? 18.135 17.233 -12.793 1.00 45.50 190 ASP A O 1
ATOM 1473 N N . SER A 1 191 ? 20.377 17.471 -12.837 1.00 47.69 191 SER A N 1
ATOM 1474 C CA . SER A 1 191 ? 20.470 18.791 -12.189 1.00 47.69 191 SER A CA 1
ATOM 1475 C C . SER A 1 191 ? 19.523 19.831 -12.798 1.00 47.69 191 SER A C 1
ATOM 1477 O O . SER A 1 191 ? 18.964 20.673 -12.089 1.00 47.69 191 SER A O 1
ATOM 1479 N N . ASP A 1 192 ? 19.292 19.710 -14.102 1.00 46.53 192 ASP A N 1
ATOM 1480 C CA . ASP A 1 192 ? 18.514 20.604 -14.951 1.00 46.53 192 ASP A CA 1
ATOM 1481 C C . ASP A 1 192 ? 17.045 20.773 -14.513 1.00 46.53 192 ASP A C 1
ATOM 1483 O O . ASP A 1 192 ? 16.461 21.846 -14.696 1.00 46.53 192 ASP A O 1
ATOM 1487 N N . GLU A 1 193 ? 16.397 19.742 -13.952 1.00 48.12 193 GLU A N 1
ATOM 1488 C CA . GLU A 1 193 ? 14.965 19.830 -13.614 1.00 48.12 193 GLU A CA 1
ATOM 1489 C C . GLU A 1 193 ? 14.713 20.647 -12.333 1.00 48.12 193 GLU A C 1
ATOM 1491 O O . GLU A 1 193 ? 13.690 21.331 -12.217 1.00 48.12 193 GLU A O 1
ATOM 1496 N N . GLN A 1 194 ? 15.670 20.657 -11.400 1.00 49.88 194 GLN A N 1
ATOM 1497 C CA . GLN A 1 194 ? 15.598 21.498 -10.202 1.00 49.88 194 GLN A CA 1
ATOM 1498 C C . GLN A 1 194 ? 15.872 22.976 -10.537 1.00 49.88 194 GLN A C 1
ATOM 1500 O O . GLN A 1 194 ? 15.236 23.867 -9.972 1.00 49.88 194 GLN A O 1
ATOM 1505 N N . GLU A 1 195 ? 16.754 23.241 -11.506 1.00 47.03 195 GLU A N 1
ATOM 1506 C CA . GLU A 1 195 ? 17.073 24.590 -11.987 1.00 47.03 195 GLU A CA 1
ATOM 1507 C C . GLU A 1 195 ? 15.865 25.257 -12.670 1.00 47.03 195 GLU A C 1
ATOM 1509 O O . GLU A 1 195 ? 15.503 26.386 -12.333 1.00 47.03 195 GLU A O 1
ATOM 1514 N N . ARG A 1 196 ? 15.138 24.533 -13.535 1.00 51.53 196 ARG A N 1
ATOM 1515 C CA . ARG A 1 196 ? 13.923 25.058 -14.196 1.00 51.53 196 ARG A CA 1
ATOM 1516 C C . ARG A 1 196 ? 12.789 25.401 -13.231 1.00 51.53 196 ARG A C 1
ATOM 1518 O O . ARG A 1 196 ? 12.012 26.308 -13.524 1.00 51.53 196 ARG A O 1
ATOM 1525 N N . ARG A 1 197 ? 12.678 24.689 -12.103 1.00 50.50 197 ARG A N 1
ATOM 1526 C CA . ARG A 1 197 ? 11.689 24.991 -11.053 1.00 50.50 197 ARG A CA 1
ATOM 1527 C C . ARG A 1 197 ? 12.099 26.203 -10.211 1.00 50.50 197 ARG A C 1
ATOM 1529 O O . ARG A 1 197 ? 11.231 26.986 -9.848 1.00 50.50 197 ARG A O 1
ATOM 1536 N N . ARG A 1 198 ? 13.400 26.416 -9.975 1.00 48.50 198 ARG A N 1
ATOM 1537 C CA . ARG A 1 198 ? 13.918 27.639 -9.328 1.00 48.50 198 ARG A CA 1
ATOM 1538 C C . ARG A 1 198 ? 13.791 28.882 -10.221 1.00 48.50 198 ARG A C 1
ATOM 1540 O O . ARG A 1 198 ? 13.542 29.965 -9.710 1.00 48.50 198 ARG A O 1
ATOM 1547 N N . ALA A 1 199 ? 13.886 28.729 -11.543 1.00 41.78 199 ALA A N 1
ATOM 1548 C CA . ALA A 1 199 ? 13.787 29.829 -12.509 1.00 41.78 199 ALA A CA 1
ATOM 1549 C C . ALA A 1 199 ? 12.349 30.301 -12.838 1.00 41.78 199 ALA A C 1
ATOM 1551 O O . ALA A 1 199 ? 12.180 31.203 -13.657 1.00 41.78 199 ALA A O 1
ATOM 1552 N N . ARG A 1 200 ? 11.301 29.699 -12.250 1.00 40.62 200 ARG A N 1
ATOM 1553 C CA . ARG A 1 200 ? 9.893 30.087 -12.470 1.00 40.62 200 ARG A CA 1
ATOM 1554 C C . ARG A 1 200 ? 9.129 30.245 -11.156 1.00 40.62 200 ARG A C 1
ATOM 1556 O O . ARG A 1 200 ? 8.264 29.434 -10.837 1.00 40.62 200 ARG A O 1
ATOM 1563 N N . VAL A 1 201 ? 9.404 31.332 -10.440 1.00 35.56 201 VAL A N 1
ATOM 1564 C CA . VAL A 1 201 ? 8.528 31.832 -9.371 1.00 35.56 201 VAL A CA 1
ATOM 1565 C C . VAL A 1 201 ? 8.011 33.215 -9.781 1.00 35.56 201 VAL A C 1
ATOM 1567 O O . VAL A 1 201 ? 8.770 34.180 -9.721 1.00 35.56 201 VAL A O 1
ATOM 1570 N N . PRO A 1 202 ? 6.745 33.339 -10.220 1.00 36.59 202 PRO A N 1
ATOM 1571 C CA . PRO A 1 202 ? 6.070 34.627 -10.293 1.00 36.59 202 PRO A CA 1
ATOM 1572 C C . PRO A 1 202 ? 5.787 35.119 -8.869 1.00 36.59 202 PRO A C 1
ATOM 1574 O O . PRO A 1 202 ? 5.274 34.366 -8.042 1.00 36.59 202 PRO A O 1
ATOM 1577 N N . VAL A 1 203 ? 6.106 36.378 -8.585 1.00 40.19 203 VAL A N 1
ATOM 1578 C CA . VAL A 1 203 ? 5.761 37.033 -7.318 1.00 40.19 203 VAL A CA 1
ATOM 1579 C C . VAL A 1 203 ? 4.438 37.774 -7.491 1.00 40.19 203 VAL A C 1
ATOM 1581 O O . VAL A 1 203 ? 4.438 38.768 -8.208 1.00 40.19 203 VAL A O 1
ATOM 1584 N N . THR A 1 204 ? 3.367 37.355 -6.800 1.00 31.52 204 THR A N 1
ATOM 1585 C CA . THR A 1 204 ? 2.258 38.242 -6.367 1.00 31.52 204 THR A CA 1
ATOM 1586 C C . THR A 1 204 ? 1.289 37.594 -5.356 1.00 31.52 204 THR A C 1
ATOM 1588 O O . THR A 1 204 ? 0.730 36.537 -5.620 1.00 31.52 204 THR A O 1
ATOM 1591 N N . SER A 1 205 ? 1.063 38.323 -4.249 1.00 30.17 205 SER A N 1
ATOM 1592 C CA . SER A 1 205 ? -0.171 38.506 -3.434 1.00 30.17 205 SER A CA 1
ATOM 1593 C C . SER A 1 205 ? -1.017 37.335 -2.873 1.00 30.17 205 SER A C 1
ATOM 1595 O O . SER A 1 205 ? -1.230 36.302 -3.492 1.00 30.17 205 SER A O 1
ATOM 1597 N N . HIS A 1 206 ? -1.559 37.578 -1.670 1.00 30.92 206 HIS A N 1
ATOM 1598 C CA . HIS A 1 206 ? -2.374 36.678 -0.836 1.00 30.92 206 HIS A CA 1
ATOM 1599 C C . HIS A 1 206 ? -3.780 36.340 -1.374 1.00 30.92 206 HIS A C 1
ATOM 1601 O O . HIS A 1 206 ? -4.441 37.196 -1.958 1.00 30.92 206 HIS A O 1
ATOM 1607 N N . ALA A 1 207 ? -4.269 35.147 -1.006 1.00 25.02 207 ALA A N 1
ATOM 1608 C CA . ALA A 1 207 ? -5.657 34.857 -0.613 1.00 25.02 207 ALA A CA 1
ATOM 1609 C C . ALA A 1 207 ? -5.694 33.561 0.241 1.00 25.02 207 ALA A C 1
ATOM 1611 O O . ALA A 1 207 ? -4.758 32.761 0.186 1.00 25.02 207 ALA A O 1
ATOM 1612 N N . ASP A 1 208 ? -6.736 33.385 1.057 1.00 25.64 208 ASP A N 1
ATOM 1613 C CA . ASP A 1 208 ? -6.752 32.491 2.230 1.00 25.64 208 ASP A CA 1
ATOM 1614 C C . ASP A 1 208 ? -7.038 30.988 1.998 1.00 25.64 208 ASP A C 1
ATOM 1616 O O . ASP A 1 208 ? -7.592 30.575 0.982 1.00 25.64 208 ASP A O 1
ATOM 1620 N N . SER A 1 209 ? -6.779 30.209 3.066 1.00 23.14 209 SER A N 1
ATOM 1621 C CA . SER A 1 209 ? -7.589 29.072 3.574 1.00 23.14 209 SER A CA 1
ATOM 1622 C C . SER A 1 209 ? -6.907 27.692 3.714 1.00 23.14 209 SER A C 1
ATOM 1624 O O . SER A 1 209 ? -6.870 26.880 2.794 1.00 23.14 209 SER A O 1
ATOM 1626 N N . ILE A 1 210 ? -6.480 27.443 4.962 1.00 25.89 210 ILE A N 1
ATOM 1627 C CA . ILE A 1 210 ? -6.484 26.192 5.756 1.00 25.89 210 ILE A CA 1
ATOM 1628 C C . ILE A 1 210 ? -5.695 24.957 5.262 1.00 25.89 210 ILE A C 1
ATOM 1630 O O . ILE A 1 210 ? -5.931 24.350 4.221 1.00 25.89 210 ILE A O 1
ATOM 1634 N N . ASP A 1 211 ? -4.797 24.520 6.149 1.00 27.75 211 ASP A N 1
ATOM 1635 C CA . ASP A 1 211 ? -3.910 23.370 6.012 1.00 27.75 211 ASP A CA 1
ATOM 1636 C C . ASP A 1 211 ? -4.580 21.997 6.159 1.00 27.75 211 ASP A C 1
ATOM 1638 O O . ASP A 1 211 ? -5.529 21.789 6.913 1.00 27.75 211 ASP A O 1
ATOM 1642 N N . SER A 1 212 ? -3.989 21.000 5.497 1.00 27.16 212 SER A N 1
ATOM 1643 C CA . SER A 1 212 ? -4.259 19.576 5.713 1.00 27.16 212 SER A CA 1
ATOM 1644 C C . SER A 1 212 ? -2.956 18.787 5.572 1.00 27.16 212 SER A C 1
ATOM 1646 O O . SER A 1 212 ? -2.354 18.789 4.502 1.00 27.16 212 SER A O 1
ATOM 1648 N N . ILE A 1 213 ? -2.523 18.125 6.654 1.00 31.66 213 ILE A N 1
ATOM 1649 C CA . ILE A 1 213 ? -1.346 17.231 6.741 1.00 31.66 213 ILE A CA 1
ATOM 1650 C C . ILE A 1 213 ? -0.079 17.812 6.066 1.00 31.66 213 ILE A C 1
ATOM 1652 O O . ILE A 1 213 ? 0.340 17.388 4.985 1.00 31.66 213 ILE A O 1
ATOM 1656 N N . ARG A 1 214 ? 0.585 18.769 6.733 1.00 27.97 214 ARG A N 1
ATOM 1657 C CA . ARG A 1 214 ? 1.893 19.288 6.292 1.00 27.97 214 ARG A CA 1
ATOM 1658 C C . ARG A 1 214 ? 3.002 18.245 6.482 1.00 27.97 214 ARG A C 1
ATOM 1660 O O . ARG A 1 214 ? 3.519 18.075 7.579 1.00 27.97 214 ARG A O 1
ATOM 1667 N N . ILE A 1 215 ? 3.451 17.626 5.389 1.00 31.67 215 ILE A N 1
ATOM 1668 C CA . ILE A 1 215 ? 4.777 16.988 5.310 1.00 31.67 215 ILE A CA 1
ATOM 1669 C C . ILE A 1 215 ? 5.717 17.988 4.629 1.00 31.67 215 ILE A C 1
ATOM 1671 O O . ILE A 1 215 ? 5.590 18.248 3.435 1.00 31.67 215 ILE A O 1
ATOM 1675 N N . ALA A 1 216 ? 6.635 18.590 5.387 1.00 25.06 216 ALA A N 1
ATOM 1676 C CA . ALA A 1 216 ? 7.417 19.734 4.920 1.00 25.06 216 ALA A CA 1
ATOM 1677 C C . ALA A 1 216 ? 8.761 19.341 4.273 1.00 25.06 216 ALA A C 1
ATOM 1679 O O . ALA A 1 216 ? 9.599 18.689 4.896 1.00 25.06 216 ALA A O 1
ATOM 1680 N N . THR A 1 217 ? 9.029 19.839 3.061 1.00 30.70 217 THR A N 1
ATOM 1681 C CA . THR A 1 217 ? 10.296 19.641 2.328 1.00 30.70 217 THR A CA 1
ATOM 1682 C C . THR A 1 217 ? 10.793 20.952 1.715 1.00 30.70 217 THR A C 1
ATOM 1684 O O . THR A 1 217 ? 10.050 21.541 0.938 1.00 30.70 217 THR A O 1
ATOM 1687 N N . ASP A 1 218 ? 12.039 21.368 1.986 1.00 27.97 218 ASP A N 1
ATOM 1688 C CA . ASP A 1 218 ? 12.791 22.262 1.079 1.00 27.97 218 ASP A CA 1
ATOM 1689 C C . ASP A 1 218 ? 14.323 22.197 1.313 1.00 27.97 218 ASP A C 1
ATOM 1691 O O . ASP A 1 218 ? 14.788 21.400 2.130 1.00 27.97 218 ASP A O 1
ATOM 1695 N N . SER A 1 219 ? 15.093 22.976 0.542 1.00 29.95 219 SER A N 1
ATOM 1696 C CA . SER A 1 219 ? 16.391 22.616 -0.044 1.00 29.95 219 SER A CA 1
ATOM 1697 C C . SER A 1 219 ? 17.475 23.711 0.034 1.00 29.95 219 SER A C 1
ATOM 1699 O O . SER A 1 219 ? 17.182 24.892 0.182 1.00 29.95 219 SER A O 1
ATOM 1701 N N . THR A 1 220 ? 18.747 23.320 -0.133 1.00 28.53 220 THR A N 1
ATOM 1702 C CA . THR A 1 220 ? 19.934 24.209 -0.206 1.00 28.53 220 THR A CA 1
ATOM 1703 C C . THR A 1 220 ? 20.632 24.142 -1.589 1.00 28.53 220 THR A C 1
ATOM 1705 O O . THR A 1 220 ? 20.103 23.519 -2.519 1.00 28.53 220 THR A O 1
ATOM 1708 N N . SER A 1 221 ? 21.747 24.862 -1.802 1.00 26.53 221 SER A N 1
ATOM 1709 C CA . SER A 1 221 ? 22.293 25.216 -3.137 1.00 26.53 221 SER A CA 1
ATOM 1710 C C . SER A 1 221 ? 23.781 24.874 -3.373 1.00 26.53 221 SER A C 1
ATOM 1712 O O . SER A 1 221 ? 24.550 24.760 -2.422 1.00 26.53 221 SER A O 1
ATOM 1714 N N . SER A 1 222 ? 24.185 24.745 -4.654 1.00 25.42 222 SER A N 1
ATOM 1715 C CA . SER A 1 222 ? 25.540 24.998 -5.221 1.00 25.42 222 SER A CA 1
ATOM 1716 C C . SER A 1 222 ? 25.546 24.852 -6.767 1.00 25.42 222 SER A C 1
ATOM 1718 O O . SER A 1 222 ? 24.521 24.479 -7.336 1.00 25.42 222 SER A O 1
ATOM 1720 N N . MET A 1 223 ? 26.641 25.227 -7.455 1.00 22.22 223 MET A N 1
ATOM 1721 C CA . MET A 1 223 ? 26.667 25.659 -8.877 1.00 22.22 223 MET A CA 1
ATOM 1722 C C . MET A 1 223 ? 27.227 24.676 -9.951 1.00 22.22 223 MET A C 1
ATOM 1724 O O . MET A 1 223 ? 28.178 23.948 -9.695 1.00 22.22 223 MET A O 1
ATOM 1728 N N . HIS A 1 224 ? 26.746 24.882 -11.198 1.00 22.97 224 HIS A N 1
ATOM 1729 C CA . HIS A 1 224 ? 27.457 24.925 -12.511 1.00 22.97 224 HIS A CA 1
ATOM 1730 C C . HIS A 1 224 ? 27.564 23.735 -13.525 1.00 22.97 224 HIS A C 1
ATOM 1732 O O . HIS A 1 224 ? 28.191 22.712 -13.279 1.00 22.97 224 HIS A O 1
ATOM 1738 N N . ARG A 1 225 ? 27.146 24.094 -14.766 1.00 22.62 225 ARG A N 1
ATOM 1739 C CA . ARG A 1 225 ? 27.450 23.642 -16.162 1.00 22.62 225 ARG A CA 1
ATOM 1740 C C . ARG A 1 225 ? 26.774 22.395 -16.793 1.00 22.62 225 ARG A C 1
ATOM 1742 O O . ARG A 1 225 ? 26.699 21.324 -16.216 1.00 22.62 225 ARG A O 1
ATOM 1749 N N . LEU A 1 226 ? 26.310 22.600 -18.042 1.00 21.69 226 LEU A N 1
ATOM 1750 C CA . LEU A 1 226 ? 25.355 21.788 -18.827 1.00 21.69 226 LEU A CA 1
ATOM 1751 C C . LEU A 1 226 ? 25.960 20.617 -19.636 1.00 21.69 226 LEU A C 1
ATOM 1753 O O . LEU A 1 226 ? 26.998 20.800 -20.271 1.00 21.69 226 LEU A O 1
ATOM 1757 N N . MET A 1 227 ? 25.170 19.546 -19.843 1.00 20.95 227 MET A N 1
ATOM 1758 C CA . MET A 1 227 ? 24.653 19.143 -21.178 1.00 20.95 227 MET A CA 1
ATOM 1759 C C . MET A 1 227 ? 23.460 18.149 -21.090 1.00 20.95 227 MET A C 1
ATOM 1761 O O . MET A 1 227 ? 23.262 17.490 -20.079 1.00 20.95 227 MET A O 1
ATOM 1765 N N . ARG A 1 228 ? 22.617 18.099 -22.140 1.00 22.73 228 ARG A N 1
ATOM 1766 C CA . ARG A 1 228 ? 21.194 17.656 -22.124 1.00 22.73 228 ARG A CA 1
ATOM 1767 C C . ARG A 1 228 ? 20.946 16.128 -22.214 1.00 22.73 228 ARG A C 1
ATOM 1769 O O . ARG A 1 228 ? 21.511 15.490 -23.096 1.00 22.73 228 ARG A O 1
ATOM 1776 N N . THR A 1 229 ? 19.921 15.595 -21.522 1.00 25.16 229 THR A N 1
ATOM 1777 C CA . THR A 1 229 ? 18.622 15.090 -22.092 1.00 25.16 229 THR A CA 1
ATOM 1778 C C . THR A 1 229 ? 17.789 14.256 -21.082 1.00 25.16 229 THR A C 1
ATOM 1780 O O . THR A 1 229 ? 18.309 13.290 -20.533 1.00 25.16 229 THR A O 1
ATOM 1783 N N . PRO A 1 230 ? 16.472 14.514 -20.891 1.00 31.25 230 PRO A N 1
ATOM 1784 C CA . PRO A 1 230 ? 15.677 13.801 -19.884 1.00 31.25 230 PRO A CA 1
ATOM 1785 C C . PRO A 1 230 ? 14.995 12.521 -20.410 1.00 31.25 230 PRO A C 1
ATOM 1787 O O . PRO A 1 230 ? 14.273 12.532 -21.411 1.00 31.25 230 PRO A O 1
ATOM 1790 N N . LEU A 1 231 ? 15.123 11.418 -19.663 1.00 26.38 231 LEU A N 1
ATOM 1791 C CA . LEU A 1 231 ? 14.408 10.153 -19.895 1.00 26.38 231 LEU A CA 1
ATOM 1792 C C . LEU A 1 231 ? 13.490 9.794 -18.713 1.00 26.38 231 LEU A C 1
ATOM 1794 O O . LEU A 1 231 ? 13.902 9.146 -17.751 1.00 26.38 231 LEU A O 1
ATOM 1798 N N . SER A 1 232 ? 12.204 10.142 -18.821 1.00 25.94 232 SER A N 1
ATOM 1799 C CA . SER A 1 232 ? 11.156 9.625 -17.929 1.00 25.94 232 SER A CA 1
ATOM 1800 C C . SER A 1 232 ? 10.556 8.325 -18.470 1.00 25.94 232 SER A C 1
ATOM 1802 O O . SER A 1 232 ? 10.109 8.281 -19.612 1.00 25.94 232 SER A O 1
ATOM 1804 N N . CYS A 1 233 ? 10.507 7.290 -17.631 1.00 25.64 233 CYS A N 1
ATOM 1805 C CA . CYS A 1 233 ? 9.705 6.080 -17.834 1.00 25.64 233 CYS A CA 1
ATOM 1806 C C . CYS A 1 233 ? 8.853 5.866 -16.572 1.00 25.64 233 CYS A C 1
ATOM 1808 O O . CYS A 1 233 ? 9.424 5.872 -15.479 1.00 25.64 233 CYS A O 1
ATOM 1810 N N . LEU A 1 234 ? 7.537 5.658 -16.706 1.00 31.19 234 LEU A N 1
ATOM 1811 C CA . LEU A 1 234 ? 6.774 4.919 -15.689 1.00 31.19 234 LEU A CA 1
ATOM 1812 C C . LEU A 1 234 ? 6.787 3.473 -16.092 1.00 31.19 234 LEU A C 1
ATOM 1814 O O . LEU A 1 234 ? 6.733 3.115 -17.269 1.00 31.19 234 LEU A O 1
ATOM 1818 N N . VAL A 1 235 ? 6.836 2.636 -15.078 1.00 41.69 235 VAL A N 1
ATOM 1819 C CA . VAL A 1 235 ? 7.023 1.254 -15.334 1.00 41.69 235 VAL A CA 1
ATOM 1820 C C . VAL A 1 235 ? 6.360 0.353 -14.330 1.00 41.69 235 VAL A C 1
ATOM 1822 O O . VAL A 1 235 ? 6.480 0.540 -13.127 1.00 41.69 235 VAL A O 1
ATOM 1825 N N . LEU A 1 236 ? 5.827 -0.743 -14.847 1.00 49.03 236 LEU A N 1
ATOM 1826 C CA . LEU A 1 236 ? 5.705 -1.978 -14.087 1.00 49.03 236 LEU A CA 1
ATOM 1827 C C . LEU A 1 236 ? 7.005 -2.818 -14.215 1.00 49.03 236 LEU A C 1
ATOM 1829 O O . LEU A 1 236 ? 6.961 -4.043 -14.181 1.00 49.03 236 LEU A O 1
ATOM 1833 N N . ALA A 1 237 ? 8.139 -2.093 -14.336 1.00 37.41 237 ALA A N 1
ATOM 1834 C CA . ALA A 1 237 ? 9.526 -2.389 -14.772 1.00 37.41 237 ALA A CA 1
ATOM 1835 C C . ALA A 1 237 ? 9.717 -2.847 -16.260 1.00 37.41 237 ALA A C 1
ATOM 1837 O O . ALA A 1 237 ? 8.971 -3.723 -16.641 1.00 37.41 237 ALA A O 1
ATOM 1838 N N . CYS A 1 238 ? 10.647 -2.404 -17.157 1.00 36.81 238 CYS A N 1
ATOM 1839 C CA . CYS A 1 238 ? 11.620 -1.265 -17.279 1.00 36.81 238 CYS A CA 1
ATOM 1840 C C . CYS A 1 238 ? 12.544 -1.302 -18.545 1.00 36.81 238 CYS A C 1
ATOM 1842 O O . CYS A 1 238 ? 13.209 -2.280 -18.687 1.00 36.81 238 CYS A O 1
ATOM 1844 N N . THR A 1 239 ? 12.717 -0.276 -19.399 1.00 36.31 239 THR A N 1
ATOM 1845 C CA . THR A 1 239 ? 13.854 0.081 -20.365 1.00 36.31 239 THR A CA 1
ATOM 1846 C C . THR A 1 239 ? 14.385 -0.830 -21.530 1.00 36.31 239 THR A C 1
ATOM 1848 O O . THR A 1 239 ? 13.856 -1.902 -21.750 1.00 36.31 239 THR A O 1
ATOM 1851 N N . ARG A 1 240 ? 15.203 -0.390 -22.526 1.00 30.98 240 ARG A N 1
ATOM 1852 C CA . ARG A 1 240 ? 16.658 0.000 -22.595 1.00 30.98 240 ARG A CA 1
ATOM 1853 C C . ARG A 1 240 ? 16.892 1.431 -23.165 1.00 30.98 240 ARG A C 1
ATOM 1855 O O . ARG A 1 240 ? 15.942 2.107 -23.539 1.00 30.98 240 ARG A O 1
ATOM 1862 N N . VAL A 1 241 ? 18.152 1.891 -23.231 1.00 24.58 241 VAL A N 1
ATOM 1863 C CA . VAL A 1 241 ? 18.632 3.216 -23.714 1.00 24.58 241 VAL A CA 1
ATOM 1864 C C . VAL A 1 241 ? 19.795 3.070 -24.713 1.00 24.58 241 VAL A C 1
ATOM 1866 O O . VAL A 1 241 ? 20.638 2.212 -24.469 1.00 24.58 241 VAL A O 1
ATOM 1869 N N . TYR A 1 242 ? 19.880 3.946 -25.734 1.00 24.09 242 TYR A N 1
ATOM 1870 C CA . TYR A 1 242 ? 21.122 4.538 -26.297 1.00 24.09 242 TYR A CA 1
ATOM 1871 C C . TYR A 1 242 ? 20.821 5.782 -27.157 1.00 24.09 242 TYR A C 1
ATOM 1873 O O . TYR A 1 242 ? 19.848 5.768 -27.907 1.00 24.09 242 TYR A O 1
ATOM 1881 N N . ASN A 1 243 ? 21.690 6.805 -27.114 1.00 25.33 243 ASN A N 1
ATOM 1882 C CA . ASN A 1 243 ? 22.410 7.276 -28.312 1.00 25.33 243 ASN A CA 1
ATOM 1883 C C . ASN A 1 243 ? 23.606 8.199 -27.977 1.00 25.33 243 ASN A C 1
ATOM 1885 O O . ASN A 1 243 ? 23.699 8.725 -26.872 1.00 25.33 243 ASN A O 1
ATOM 1889 N N . LEU A 1 244 ? 24.536 8.319 -28.932 1.00 27.81 244 LEU A N 1
ATOM 1890 C CA . LEU A 1 244 ? 25.848 8.990 -28.845 1.00 27.81 244 LEU A CA 1
ATOM 1891 C C . LEU A 1 244 ? 25.853 10.415 -29.444 1.00 27.81 244 LEU A C 1
ATOM 1893 O O . LEU A 1 244 ? 24.903 10.787 -30.131 1.00 27.81 244 LEU A O 1
ATOM 1897 N N . SER A 1 245 ? 26.998 11.114 -29.285 1.00 24.47 245 SER A N 1
ATOM 1898 C CA . SER A 1 245 ? 27.744 11.936 -30.288 1.00 24.47 245 SER A CA 1
ATOM 1899 C C . SER A 1 245 ? 28.191 13.328 -29.749 1.00 24.47 245 SER A C 1
ATOM 1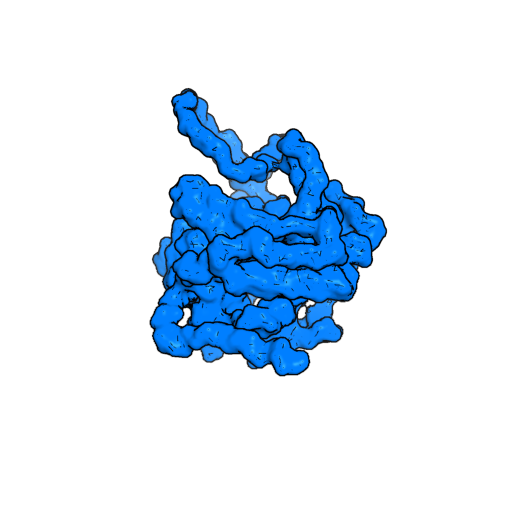901 O O . SER A 1 245 ? 27.624 13.788 -28.762 1.00 24.47 245 SER A O 1
ATOM 1903 N N . PRO A 1 246 ? 29.185 14.033 -30.342 1.00 40.59 246 PRO A N 1
ATOM 1904 C CA . PRO A 1 246 ? 30.614 13.670 -30.375 1.00 40.59 246 PRO A CA 1
ATOM 1905 C C . PRO A 1 246 ? 31.562 14.827 -29.945 1.00 40.59 246 PRO A C 1
ATOM 1907 O O . PRO A 1 246 ? 31.175 15.991 -30.009 1.00 40.59 246 PRO A O 1
ATOM 1910 N N . ASN A 1 247 ? 32.838 14.534 -29.625 1.00 24.45 247 ASN A N 1
ATOM 1911 C CA . ASN A 1 247 ? 33.999 15.193 -30.270 1.00 24.45 247 ASN A CA 1
ATOM 1912 C C . ASN A 1 247 ? 35.388 14.663 -29.832 1.00 24.45 247 ASN A C 1
ATOM 1914 O O . ASN A 1 247 ? 35.606 14.307 -28.681 1.00 24.45 247 ASN A O 1
ATOM 1918 N N . TYR A 1 248 ? 36.285 14.656 -30.825 1.00 26.08 248 TYR A N 1
ATOM 1919 C CA . TYR A 1 248 ? 37.756 14.530 -30.891 1.00 26.08 248 TYR A CA 1
ATOM 1920 C C . TYR A 1 248 ? 38.600 14.824 -29.616 1.00 26.08 248 TYR A C 1
ATOM 1922 O O . TYR A 1 248 ? 38.228 15.658 -28.802 1.00 26.08 248 TYR A O 1
ATOM 1930 N N . SER A 1 249 ? 39.802 14.246 -29.423 1.00 25.44 249 SER A N 1
ATOM 1931 C CA . SER A 1 249 ? 40.785 13.756 -30.420 1.00 25.44 249 SER A CA 1
ATOM 1932 C C . SER A 1 249 ? 41.748 12.657 -29.902 1.00 25.44 249 SER A C 1
ATOM 1934 O O . SER A 1 249 ? 41.921 12.516 -28.698 1.00 25.44 249 SER A O 1
ATOM 1936 N N . HIS A 1 250 ? 42.426 11.974 -30.846 1.00 25.39 250 HIS A N 1
ATOM 1937 C CA . HIS A 1 250 ? 43.548 11.016 -30.692 1.00 25.39 250 HIS A CA 1
ATOM 1938 C C . HIS A 1 250 ? 43.270 9.725 -29.869 1.00 25.39 250 HIS A C 1
ATOM 1940 O O . HIS A 1 250 ? 42.625 9.747 -28.836 1.00 25.39 250 HIS A O 1
ATOM 1946 N N . PHE A 1 251 ? 43.717 8.528 -30.271 1.00 24.25 251 PHE A N 1
ATOM 1947 C CA . PHE A 1 251 ? 44.840 8.177 -31.150 1.00 24.25 251 PHE A CA 1
ATOM 1948 C C . PHE A 1 251 ? 44.495 6.984 -32.070 1.00 24.25 251 PHE A C 1
ATOM 1950 O O . PHE A 1 251 ? 43.810 6.048 -31.666 1.00 24.25 251 PHE A O 1
ATOM 1957 N N . SER A 1 252 ? 44.977 7.003 -33.313 1.00 23.70 252 SER A N 1
ATOM 1958 C CA . SER A 1 252 ? 44.645 6.003 -34.340 1.00 23.70 252 SER A CA 1
ATOM 1959 C C . SER A 1 252 ? 45.557 4.773 -34.292 1.00 23.70 252 SER A C 1
ATOM 1961 O O . SER A 1 252 ? 46.773 4.951 -34.324 1.00 23.70 252 SER A O 1
ATOM 1963 N N . ARG A 1 253 ? 45.000 3.551 -34.404 1.00 24.30 253 ARG A N 1
ATOM 1964 C CA . ARG A 1 253 ? 45.452 2.527 -35.382 1.00 24.30 253 ARG A CA 1
ATOM 1965 C C . ARG A 1 253 ? 44.612 1.234 -35.393 1.00 24.30 253 ARG A C 1
ATOM 1967 O O . ARG A 1 253 ? 44.347 0.645 -34.358 1.00 24.30 253 ARG A O 1
ATOM 1974 N N . LEU A 1 254 ? 44.348 0.771 -36.621 1.00 25.33 254 LEU A N 1
ATOM 1975 C CA . LEU A 1 254 ? 44.129 -0.627 -37.032 1.00 25.33 254 LEU A CA 1
ATOM 1976 C C . LEU A 1 254 ? 42.848 -1.350 -36.567 1.00 25.33 254 LEU A C 1
ATOM 1978 O O . LEU A 1 254 ? 42.883 -2.301 -35.796 1.00 25.33 254 LEU A O 1
ATOM 1982 N N . LEU A 1 255 ? 41.742 -1.022 -37.242 1.00 23.53 255 LEU A N 1
ATOM 1983 C CA . LEU A 1 255 ? 40.791 -2.034 -37.713 1.00 23.53 255 LEU A CA 1
ATOM 1984 C C . LEU A 1 255 ? 40.968 -2.218 -39.226 1.00 23.53 255 LEU A C 1
ATOM 1986 O O . LEU A 1 255 ? 40.841 -1.248 -39.973 1.00 23.53 255 LEU A O 1
ATOM 1990 N N . ARG A 1 256 ? 41.214 -3.456 -39.668 1.00 26.97 256 ARG A N 1
ATOM 1991 C CA . ARG A 1 256 ? 40.689 -4.025 -40.923 1.00 26.97 256 ARG A CA 1
ATOM 1992 C C . ARG A 1 256 ? 40.995 -5.524 -40.995 1.00 26.97 256 ARG A C 1
ATOM 1994 O O . ARG A 1 256 ? 42.157 -5.893 -41.117 1.00 26.97 256 ARG A O 1
ATOM 2001 N N . ASN A 1 257 ? 39.923 -6.318 -40.922 1.00 24.56 257 ASN A N 1
ATOM 2002 C CA . ASN A 1 257 ? 39.673 -7.618 -41.572 1.00 24.56 257 ASN A CA 1
ATOM 2003 C C . ASN A 1 257 ? 39.006 -8.609 -40.611 1.00 24.56 257 ASN A C 1
ATOM 2005 O O . ASN A 1 257 ? 39.689 -9.246 -39.818 1.00 24.56 257 ASN A O 1
ATOM 2009 N N . ALA A 1 258 ? 37.679 -8.729 -40.726 1.00 24.14 258 ALA A N 1
ATOM 2010 C CA . ALA A 1 258 ? 36.911 -9.977 -40.628 1.00 24.14 258 ALA A CA 1
ATOM 2011 C C . ALA A 1 258 ? 35.409 -9.640 -40.646 1.00 24.14 258 ALA A C 1
ATOM 2013 O O . ALA A 1 258 ? 34.768 -9.521 -39.603 1.00 24.14 258 ALA A O 1
ATOM 2014 N N . GLU A 1 259 ? 34.832 -9.511 -41.841 1.00 30.39 259 GLU A N 1
ATOM 2015 C CA . GLU A 1 259 ? 33.429 -9.889 -41.996 1.00 30.39 259 GLU A CA 1
ATOM 2016 C C . GLU A 1 259 ? 33.362 -11.413 -41.865 1.00 30.39 259 GLU A C 1
ATOM 2018 O O . GLU A 1 259 ? 33.924 -12.132 -42.687 1.00 30.39 259 GLU A O 1
ATOM 2023 N N . SER A 1 260 ? 32.712 -11.918 -40.821 1.00 23.53 260 SER A N 1
ATOM 2024 C CA . SER A 1 260 ? 32.183 -13.281 -40.814 1.00 23.53 260 SER A CA 1
ATOM 2025 C C . SER A 1 260 ? 31.122 -13.420 -39.733 1.00 23.53 260 SER A C 1
ATOM 2027 O O . SER A 1 260 ? 31.367 -13.227 -38.544 1.00 23.53 260 SER A O 1
ATOM 2029 N N . SER A 1 261 ? 29.929 -13.767 -40.198 1.00 29.75 261 SER A N 1
ATOM 2030 C CA . SER A 1 261 ? 28.830 -14.379 -39.463 1.00 29.75 261 SER A CA 1
ATOM 2031 C C . SER A 1 261 ? 29.192 -15.051 -38.130 1.00 29.75 261 SER A C 1
ATOM 2033 O O . SER A 1 261 ? 29.868 -16.078 -38.087 1.00 29.75 261 SER A O 1
ATOM 2035 N N . THR A 1 262 ? 28.547 -14.600 -37.056 1.00 23.64 262 THR A N 1
ATOM 2036 C CA . THR A 1 262 ? 28.051 -15.527 -36.032 1.00 23.64 262 THR A CA 1
ATOM 2037 C C . THR A 1 262 ? 26.645 -15.121 -35.613 1.00 23.64 262 THR A C 1
ATOM 2039 O O . THR A 1 262 ? 26.444 -14.166 -34.866 1.00 23.64 262 THR A O 1
ATOM 2042 N N . ASN A 1 263 ? 25.657 -15.886 -36.084 1.00 28.81 263 ASN A N 1
ATOM 2043 C CA . ASN A 1 263 ? 24.310 -15.883 -35.526 1.00 28.81 263 ASN A CA 1
ATOM 2044 C C . ASN A 1 263 ? 24.371 -16.448 -34.099 1.00 28.81 263 ASN A C 1
ATOM 2046 O O . ASN A 1 263 ? 24.102 -17.629 -33.881 1.00 28.81 263 ASN A O 1
ATOM 2050 N N . GLN A 1 264 ? 24.712 -15.619 -33.110 1.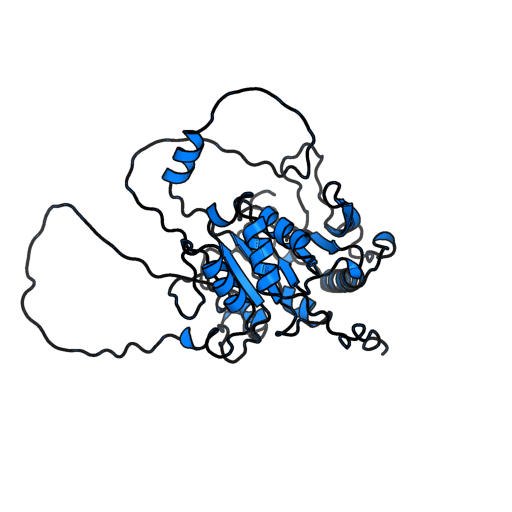00 22.12 264 GLN A N 1
ATOM 2051 C CA . GLN A 1 264 ? 24.343 -15.939 -31.738 1.00 22.12 264 GLN A CA 1
ATOM 2052 C C . GLN A 1 264 ? 22.851 -15.677 -31.573 1.00 22.12 264 GLN A C 1
ATOM 2054 O O . GLN A 1 264 ? 22.405 -14.543 -31.399 1.00 22.12 264 GLN A O 1
ATOM 2059 N N . ILE A 1 265 ? 22.088 -16.771 -31.599 1.00 28.14 265 ILE A N 1
ATOM 2060 C CA . ILE A 1 265 ? 20.746 -16.842 -31.028 1.00 28.14 265 ILE A CA 1
ATOM 2061 C C . ILE A 1 265 ? 20.902 -16.580 -29.525 1.00 28.14 265 ILE A C 1
ATOM 2063 O O . ILE A 1 265 ? 21.058 -17.497 -28.720 1.00 28.14 265 ILE A O 1
ATOM 2067 N N . LEU A 1 266 ? 20.917 -15.300 -29.152 1.00 23.55 266 LEU A N 1
ATOM 2068 C CA . LEU A 1 266 ? 20.822 -14.877 -27.765 1.00 23.55 266 LEU A CA 1
ATOM 2069 C C . LEU A 1 266 ? 19.420 -15.237 -27.289 1.00 23.55 266 LEU A C 1
ATOM 2071 O O . LEU A 1 266 ? 18.429 -14.617 -27.679 1.00 23.55 266 LEU A O 1
ATOM 2075 N N . THR A 1 267 ? 19.366 -16.293 -26.482 1.00 25.67 267 THR A N 1
ATOM 2076 C CA . THR A 1 267 ? 18.159 -16.827 -25.864 1.00 25.67 267 THR A CA 1
ATOM 2077 C C . THR A 1 267 ? 17.301 -15.704 -25.296 1.00 25.67 267 THR A C 1
ATOM 2079 O O . THR A 1 267 ? 17.757 -14.886 -24.492 1.00 25.67 267 THR A O 1
ATOM 2082 N N . ILE A 1 268 ? 16.038 -15.676 -25.732 1.00 30.14 268 ILE A N 1
ATOM 2083 C CA . ILE A 1 268 ? 15.012 -14.759 -25.233 1.00 30.14 268 ILE A CA 1
ATOM 2084 C C . ILE A 1 268 ? 15.027 -14.854 -23.707 1.00 30.14 268 ILE A C 1
ATOM 2086 O O . ILE A 1 268 ? 14.781 -15.923 -23.149 1.00 30.14 268 ILE A O 1
ATOM 2090 N N . SER A 1 269 ? 15.366 -13.753 -23.035 1.00 39.34 269 SER A N 1
ATOM 2091 C CA . SER A 1 269 ? 15.504 -13.763 -21.582 1.00 39.34 269 SER A CA 1
ATOM 2092 C C . SER A 1 269 ? 14.163 -14.088 -20.912 1.00 39.34 269 SER A C 1
ATOM 2094 O O . SER A 1 269 ? 13.091 -13.900 -21.493 1.00 39.34 269 SER A O 1
ATOM 2096 N N . ASN A 1 270 ? 14.213 -14.560 -19.661 1.00 46.16 270 ASN A N 1
ATOM 2097 C CA . ASN A 1 270 ? 13.060 -15.049 -18.880 1.00 46.16 270 ASN A CA 1
ATOM 2098 C C . ASN A 1 270 ? 11.958 -13.994 -18.577 1.00 46.16 270 ASN A C 1
ATOM 2100 O O . ASN A 1 270 ? 11.114 -14.195 -17.701 1.00 46.16 270 ASN A O 1
ATOM 2104 N N . SER A 1 271 ? 11.945 -12.860 -19.280 1.00 50.59 271 SER A N 1
ATOM 2105 C CA . SER A 1 271 ? 10.909 -11.831 -19.235 1.00 50.59 271 SER A CA 1
ATOM 2106 C C . SER A 1 271 ? 9.649 -12.190 -20.036 1.00 50.59 271 SER A C 1
ATOM 2108 O O . SER A 1 271 ? 8.555 -11.787 -19.637 1.00 50.59 271 SER A O 1
ATOM 2110 N N . SER A 1 272 ? 9.765 -12.969 -21.119 1.00 53.75 272 SER A N 1
ATOM 2111 C CA . SER A 1 272 ? 8.669 -13.262 -22.068 1.00 53.75 272 SER A CA 1
ATOM 2112 C C . SER A 1 272 ? 7.437 -13.913 -21.422 1.00 53.75 272 SER A C 1
ATOM 2114 O O . SER A 1 272 ? 6.302 -13.666 -21.833 1.00 53.75 272 SER A O 1
ATOM 2116 N N . GLY A 1 273 ? 7.637 -14.693 -20.357 1.00 63.03 273 GLY A N 1
ATOM 2117 C CA . GLY A 1 273 ? 6.550 -15.302 -19.596 1.00 63.03 273 GLY A CA 1
ATOM 2118 C C . GLY A 1 273 ? 5.724 -14.303 -18.776 1.00 63.03 273 GLY A C 1
ATOM 2119 O O . GLY A 1 273 ? 4.560 -14.584 -18.478 1.00 63.03 273 GLY A O 1
ATOM 2120 N N . TRP A 1 274 ? 6.261 -13.141 -18.386 1.00 68.94 274 TRP A N 1
ATOM 2121 C CA . TRP A 1 274 ? 5.559 -12.161 -17.545 1.00 68.94 274 TRP A CA 1
ATOM 2122 C C . TRP A 1 274 ? 4.487 -11.420 -18.345 1.00 68.94 274 TRP A C 1
ATOM 2124 O O . TRP A 1 274 ? 4.717 -10.996 -19.465 1.00 68.94 274 TRP A O 1
ATOM 2134 N N . TYR A 1 275 ? 3.277 -11.298 -17.790 1.00 70.62 275 TYR A N 1
ATOM 2135 C CA . TYR A 1 275 ? 2.107 -10.676 -18.442 1.00 70.62 275 TYR A CA 1
ATOM 2136 C C . TYR A 1 275 ? 1.718 -11.137 -19.869 1.00 70.62 275 TYR A C 1
ATOM 2138 O O . TYR A 1 275 ? 0.729 -10.631 -20.395 1.00 70.62 275 TYR A O 1
ATOM 2146 N N . GLY A 1 276 ? 2.415 -12.091 -20.498 1.00 71.06 276 GLY A N 1
ATOM 2147 C CA . GLY A 1 276 ? 2.027 -12.677 -21.789 1.00 71.06 276 GLY A CA 1
ATOM 2148 C C . GLY A 1 276 ? 0.831 -13.629 -21.678 1.00 71.06 276 GLY A C 1
ATOM 2149 O O . GLY A 1 276 ? -0.099 -13.542 -22.465 1.00 71.06 276 GLY A O 1
ATOM 2150 N N . LYS A 1 277 ? 0.820 -14.482 -20.642 1.00 72.81 277 LYS A N 1
ATOM 2151 C CA . LYS A 1 277 ? -0.184 -15.552 -20.453 1.00 72.81 277 LYS A CA 1
ATOM 2152 C C . LYS A 1 277 ? -1.620 -15.098 -20.143 1.00 72.81 277 LYS A C 1
ATOM 2154 O O . LYS A 1 277 ? -2.532 -15.896 -20.299 1.00 72.81 277 LYS A O 1
ATOM 2159 N N . ASN A 1 278 ? -1.832 -13.878 -19.647 1.00 77.31 278 ASN A N 1
ATOM 2160 C CA . ASN A 1 278 ? -3.170 -13.399 -19.289 1.00 77.31 278 ASN A CA 1
ATOM 2161 C C . ASN A 1 278 ? -3.272 -11.880 -19.537 1.00 77.31 278 ASN A C 1
ATOM 2163 O O . ASN A 1 278 ? -2.523 -11.122 -18.904 1.00 77.31 278 ASN A O 1
ATOM 2167 N N . PRO A 1 279 ? -4.167 -11.415 -20.433 1.00 79.88 279 PRO A N 1
ATOM 2168 C CA . PRO A 1 279 ? -4.374 -9.989 -20.674 1.00 79.88 279 PRO A CA 1
ATOM 2169 C C . PRO A 1 279 ? -4.968 -9.269 -19.452 1.00 79.88 279 PRO A C 1
ATOM 2171 O O . PRO A 1 279 ? -4.728 -8.079 -19.256 1.00 79.88 279 PRO A O 1
ATOM 2174 N N . ASN A 1 280 ? -5.676 -10.002 -18.590 1.00 81.25 280 ASN A N 1
ATOM 2175 C CA . ASN A 1 280 ? -6.455 -9.467 -17.480 1.00 81.25 280 ASN A CA 1
ATOM 2176 C C . ASN A 1 280 ? -5.651 -9.284 -16.188 1.00 81.25 280 ASN A C 1
ATOM 2178 O O . ASN A 1 280 ? -6.254 -8.997 -15.161 1.00 81.25 280 ASN A O 1
ATOM 2182 N N . TYR A 1 281 ? -4.323 -9.422 -16.173 1.00 84.19 281 TYR A N 1
ATOM 2183 C CA . TYR A 1 281 ? -3.563 -9.101 -14.959 1.00 84.19 281 TYR A CA 1
ATOM 2184 C C . TYR A 1 281 ? -3.563 -7.598 -14.672 1.00 84.19 281 TYR A C 1
ATOM 2186 O O . TYR A 1 281 ? -3.286 -6.797 -15.567 1.00 84.19 281 TYR A O 1
ATOM 2194 N N . SER A 1 282 ? -3.788 -7.244 -13.403 1.00 85.06 282 SER A N 1
ATOM 2195 C CA . SER A 1 282 ? -3.839 -5.871 -12.874 1.00 85.06 282 SER A CA 1
ATOM 2196 C C . SER A 1 282 ? -2.797 -4.945 -13.513 1.00 85.06 282 SER A C 1
ATOM 2198 O O . SER A 1 282 ? -3.150 -3.957 -14.152 1.00 85.06 282 SER A O 1
ATOM 2200 N N . GLY A 1 283 ? -1.517 -5.320 -13.455 1.00 86.56 283 GLY A N 1
ATOM 2201 C CA . GLY A 1 283 ? -0.421 -4.528 -14.004 1.00 86.56 283 GLY A CA 1
ATOM 2202 C C . GLY A 1 283 ? -0.508 -4.232 -15.509 1.00 86.56 283 GLY A C 1
ATOM 2203 O O . GLY A 1 283 ? -0.193 -3.122 -15.937 1.00 86.56 283 GLY A O 1
ATOM 2204 N N . ARG A 1 284 ? -0.996 -5.180 -16.320 1.00 88.44 284 ARG A N 1
ATOM 2205 C CA . ARG A 1 284 ? -1.214 -4.957 -17.758 1.00 88.44 284 ARG A CA 1
ATOM 2206 C C . ARG A 1 284 ? -2.393 -4.015 -17.994 1.00 88.44 284 ARG A C 1
ATOM 2208 O O . ARG A 1 284 ? -2.234 -3.062 -18.751 1.00 88.44 284 ARG A O 1
ATOM 2215 N N . ARG A 1 285 ? -3.520 -4.226 -17.300 1.00 89.81 285 ARG A N 1
ATOM 2216 C CA . ARG A 1 285 ? -4.706 -3.348 -17.374 1.00 89.81 285 ARG A CA 1
ATOM 2217 C C . ARG A 1 285 ? -4.329 -1.898 -17.029 1.00 89.81 285 ARG A C 1
ATOM 2219 O O . ARG A 1 285 ? -4.647 -0.989 -17.791 1.00 89.81 285 ARG A O 1
ATOM 2226 N N . ILE A 1 286 ? -3.543 -1.711 -15.962 1.00 92.69 286 ILE A N 1
ATOM 2227 C CA . ILE A 1 286 ? -2.996 -0.412 -15.534 1.00 92.69 286 ILE A CA 1
ATOM 2228 C C . ILE A 1 286 ? -2.156 0.226 -16.646 1.00 92.69 286 ILE A C 1
ATOM 2230 O O . ILE A 1 286 ? -2.460 1.345 -17.058 1.00 92.69 286 ILE A O 1
ATOM 2234 N N . ARG A 1 287 ? -1.143 -0.475 -17.187 1.00 92.81 287 ARG A N 1
ATOM 2235 C CA . ARG A 1 287 ? -0.319 0.046 -18.298 1.00 92.81 287 ARG A CA 1
ATOM 2236 C C . ARG A 1 287 ? -1.167 0.451 -19.499 1.00 92.81 287 ARG A C 1
ATOM 2238 O O . ARG A 1 287 ? -0.933 1.506 -20.081 1.00 92.81 287 ARG A O 1
ATOM 2245 N N . ASP A 1 288 ? -2.104 -0.399 -19.897 1.00 93.25 288 ASP A N 1
ATOM 2246 C CA . ASP A 1 288 ? -2.826 -0.232 -21.154 1.00 93.25 288 ASP A CA 1
ATOM 2247 C C . ASP A 1 288 ? -3.859 0.902 -21.055 1.00 93.25 288 ASP A C 1
ATOM 2249 O O . ASP A 1 288 ? -4.039 1.643 -22.019 1.00 93.25 288 ASP A O 1
ATOM 2253 N N . ASN A 1 289 ? -4.441 1.142 -19.876 1.00 95.19 289 ASN A N 1
ATOM 2254 C CA . ASN A 1 289 ? -5.264 2.328 -19.620 1.00 95.19 289 ASN A CA 1
ATOM 2255 C C . ASN A 1 289 ? -4.423 3.613 -19.466 1.00 95.19 289 ASN A C 1
ATOM 2257 O O . ASN A 1 289 ? -4.815 4.659 -19.983 1.00 95.19 289 ASN A O 1
ATOM 2261 N N . LEU A 1 290 ? -3.222 3.544 -18.875 1.00 95.00 290 LEU A N 1
ATOM 2262 C CA . LEU A 1 290 ? -2.271 4.669 -18.868 1.00 95.00 290 LEU A CA 1
ATOM 2263 C C . LEU A 1 290 ? -1.824 5.063 -20.280 1.00 95.00 290 LEU A C 1
ATOM 2265 O O . LEU A 1 290 ? -1.771 6.251 -20.574 1.00 95.00 290 LEU A O 1
ATOM 2269 N N . ARG A 1 291 ? -1.542 4.095 -21.166 1.00 95.19 291 ARG A N 1
ATOM 2270 C CA . ARG A 1 291 ? -1.174 4.365 -22.570 1.00 95.19 291 ARG A CA 1
ATOM 2271 C C . ARG A 1 291 ? -2.292 5.098 -23.324 1.00 95.19 291 ARG A C 1
ATOM 2273 O O . ARG A 1 291 ? -1.989 5.945 -24.153 1.00 95.19 291 ARG A O 1
ATOM 2280 N N . LYS A 1 292 ? -3.566 4.815 -23.015 1.00 96.56 292 LYS A N 1
ATOM 2281 C CA . LYS A 1 292 ? -4.724 5.541 -23.574 1.00 96.56 292 LYS A CA 1
ATOM 2282 C C . LYS A 1 292 ? -4.838 6.965 -23.019 1.00 96.56 292 LYS A C 1
ATOM 2284 O O . LYS A 1 292 ? -5.026 7.900 -23.785 1.00 96.56 292 LYS A O 1
ATOM 2289 N N . LYS A 1 293 ? -4.747 7.132 -21.693 1.00 96.31 293 LYS A N 1
ATOM 2290 C CA . LYS A 1 293 ? -4.948 8.428 -21.014 1.00 96.31 293 LYS A CA 1
ATOM 2291 C C . LYS A 1 293 ? -3.743 9.371 -21.153 1.00 96.31 293 LYS A C 1
ATOM 2293 O O . LYS A 1 293 ? -3.904 10.585 -21.066 1.00 96.31 293 LYS A O 1
ATOM 2298 N N . CYS A 1 294 ? -2.542 8.828 -21.344 1.00 95.19 294 CYS A N 1
ATOM 2299 C CA . CYS A 1 294 ? -1.277 9.558 -21.416 1.00 95.19 294 CYS A CA 1
ATOM 2300 C C . CYS A 1 294 ? -0.343 8.931 -22.473 1.00 95.19 294 CYS A C 1
ATOM 2302 O O . CYS A 1 294 ? 0.618 8.246 -22.110 1.00 95.19 294 CYS A O 1
ATOM 2304 N N . PRO A 1 295 ? -0.596 9.151 -23.777 1.00 94.69 295 PRO A N 1
ATOM 2305 C CA . PRO A 1 295 ? 0.181 8.535 -24.860 1.00 94.69 295 PRO A CA 1
ATOM 2306 C C . PRO A 1 295 ? 1.669 8.929 -24.853 1.00 94.69 295 PRO A C 1
ATOM 2308 O O . PRO A 1 295 ? 2.515 8.120 -25.228 1.00 94.69 295 PRO A O 1
ATOM 2311 N N . ASP A 1 296 ? 2.007 10.122 -24.353 1.00 91.75 296 ASP A N 1
ATOM 2312 C CA . ASP A 1 296 ? 3.394 10.604 -24.240 1.00 91.75 296 ASP A CA 1
ATOM 2313 C C . ASP A 1 296 ? 4.206 9.900 -23.136 1.00 91.75 296 ASP A C 1
ATOM 2315 O O . ASP A 1 296 ? 5.430 10.053 -23.043 1.00 91.75 296 ASP A O 1
ATOM 2319 N N . TRP A 1 297 ? 3.548 9.146 -22.250 1.00 91.69 297 TRP A N 1
ATOM 2320 C CA . TRP A 1 297 ? 4.225 8.439 -21.169 1.00 91.69 297 TRP A CA 1
ATOM 2321 C C . TRP A 1 297 ? 4.889 7.163 -21.698 1.00 91.69 297 TRP A C 1
ATOM 2323 O O . TRP A 1 297 ? 4.255 6.271 -22.262 1.00 91.69 297 TRP A O 1
ATOM 2333 N N . LYS A 1 298 ? 6.200 7.035 -21.462 1.00 90.88 298 LYS A N 1
ATOM 2334 C CA . LYS A 1 298 ? 6.958 5.819 -21.789 1.00 90.88 298 LYS A CA 1
ATOM 2335 C C . LYS A 1 298 ? 6.643 4.743 -20.753 1.00 90.88 298 LYS A C 1
ATOM 2337 O O . LYS A 1 298 ? 7.098 4.837 -19.614 1.00 90.88 298 LYS A O 1
ATOM 2342 N N . LEU A 1 299 ? 5.846 3.756 -21.168 1.00 90.00 299 LEU A N 1
ATOM 2343 C CA . LEU A 1 299 ? 5.197 2.756 -20.313 1.00 90.00 299 LEU A CA 1
ATOM 2344 C C . LEU A 1 299 ? 5.545 1.328 -20.741 1.00 90.00 299 LEU A C 1
ATOM 2346 O O . LEU A 1 299 ? 5.380 0.990 -21.913 1.00 90.00 299 LEU A O 1
ATOM 2350 N N . SER A 1 300 ? 5.954 0.473 -19.801 1.00 88.56 300 SER A N 1
ATOM 2351 C CA . SER A 1 300 ? 6.289 -0.944 -20.050 1.00 88.56 300 SER A CA 1
ATOM 2352 C C . SER A 1 300 ? 5.981 -1.874 -18.860 1.00 88.56 300 SER A C 1
ATOM 2354 O O . SER A 1 300 ? 5.750 -1.419 -17.736 1.00 88.56 300 SER A O 1
ATOM 2356 N N . LEU A 1 301 ? 5.915 -3.176 -19.156 1.00 87.56 301 LEU A N 1
ATOM 2357 C CA . LEU A 1 301 ? 5.831 -4.337 -18.258 1.00 87.56 301 LEU A CA 1
ATOM 2358 C C . LEU A 1 301 ? 7.174 -5.089 -18.280 1.00 87.56 301 LEU A C 1
ATOM 2360 O O . LEU A 1 301 ? 7.974 -4.856 -19.184 1.00 87.56 301 LEU A O 1
ATOM 2364 N N . PRO A 1 302 ? 7.410 -6.077 -17.392 1.00 81.81 302 PRO A N 1
ATOM 2365 C CA . PRO A 1 302 ? 8.682 -6.799 -17.357 1.00 81.81 302 PRO A CA 1
ATOM 2366 C C . PRO A 1 302 ? 9.038 -7.493 -18.676 1.00 81.81 302 PRO A C 1
ATOM 2368 O O . PRO A 1 302 ? 10.216 -7.678 -18.953 1.00 81.81 302 PRO A O 1
ATOM 2371 N N . SER A 1 303 ? 8.037 -7.851 -19.488 1.00 79.88 303 SER A N 1
ATOM 2372 C CA . SER A 1 303 ? 8.186 -8.523 -20.784 1.00 79.88 303 SER A CA 1
ATOM 2373 C C . SER A 1 303 ? 8.743 -7.649 -21.913 1.00 79.88 303 SER A C 1
ATOM 2375 O O . SER A 1 303 ? 9.426 -8.173 -22.784 1.00 79.88 303 SER A O 1
ATOM 2377 N N . ASP A 1 304 ? 8.437 -6.347 -21.941 1.00 82.88 304 ASP A N 1
ATOM 2378 C CA . ASP A 1 304 ? 8.832 -5.413 -23.010 1.00 82.88 304 ASP A CA 1
ATOM 2379 C C . ASP A 1 304 ? 9.954 -4.471 -22.523 1.00 82.88 304 ASP A C 1
ATOM 2381 O O . ASP A 1 304 ? 9.830 -3.247 -22.611 1.00 82.88 304 ASP A O 1
ATOM 2385 N N . SER A 1 305 ? 11.003 -5.040 -21.887 1.00 76.44 305 SER A N 1
ATOM 2386 C CA . SER A 1 305 ? 11.885 -4.287 -20.972 1.00 76.44 305 SER A CA 1
ATOM 2387 C C . SER A 1 305 ? 13.232 -4.928 -20.512 1.00 76.44 305 SER A C 1
ATOM 2389 O O . SER A 1 305 ? 13.345 -6.145 -20.419 1.00 76.44 305 SER A O 1
ATOM 2391 N N . SER A 1 306 ? 14.241 -4.099 -20.171 1.00 73.38 306 SER A N 1
ATOM 2392 C CA . SER A 1 306 ? 15.641 -4.363 -19.754 1.00 73.38 306 SER A CA 1
ATOM 2393 C C . SER A 1 306 ? 16.210 -3.761 -18.425 1.00 73.38 306 SER A C 1
ATOM 2395 O O . SER A 1 306 ? 17.381 -3.998 -18.130 1.00 73.38 306 SER A O 1
ATOM 2397 N N . CYS A 1 307 ? 15.531 -2.907 -17.660 1.00 69.94 307 CYS A N 1
ATOM 2398 C CA . CYS A 1 307 ? 16.005 -2.307 -16.406 1.00 69.94 307 CYS A CA 1
ATOM 2399 C C . CYS A 1 307 ? 15.690 -3.206 -15.215 1.00 69.94 307 CYS A C 1
ATOM 2401 O O . CYS A 1 307 ? 14.766 -4.014 -15.198 1.00 69.94 307 CYS A O 1
ATOM 2403 N N . ASN A 1 308 ? 16.523 -3.037 -14.203 1.00 67.44 308 ASN A N 1
ATOM 2404 C CA . ASN A 1 308 ? 16.756 -3.965 -13.112 1.00 67.44 308 ASN A CA 1
ATOM 2405 C C . ASN A 1 308 ? 15.782 -3.840 -11.928 1.00 67.44 308 ASN A C 1
ATOM 2407 O O . ASN A 1 308 ? 15.760 -4.735 -11.084 1.00 67.44 308 ASN A O 1
ATOM 2411 N N . LEU A 1 309 ? 14.964 -2.784 -11.860 1.00 69.00 309 LEU A N 1
ATOM 2412 C CA . LEU A 1 309 ? 14.002 -2.539 -10.773 1.00 69.00 309 LEU A CA 1
ATOM 2413 C C . LEU A 1 309 ? 12.699 -3.348 -10.933 1.00 69.00 309 LEU A C 1
ATOM 2415 O O . LEU A 1 309 ? 11.602 -2.826 -10.759 1.00 69.00 309 LEU A O 1
ATOM 2419 N N . ILE A 1 310 ? 12.809 -4.629 -11.295 1.00 71.00 310 ILE A N 1
ATOM 2420 C CA . ILE A 1 310 ? 11.653 -5.513 -11.492 1.00 71.00 310 ILE A CA 1
ATOM 2421 C C . ILE A 1 310 ? 11.194 -6.078 -10.147 1.00 71.00 310 ILE A C 1
ATOM 2423 O O . ILE A 1 310 ? 11.995 -6.655 -9.409 1.00 71.00 310 ILE A O 1
ATOM 2427 N N . GLY A 1 311 ? 9.892 -5.981 -9.857 1.00 68.75 311 GLY A N 1
ATOM 2428 C CA . GLY A 1 311 ? 9.291 -6.558 -8.649 1.00 68.75 311 GLY A CA 1
ATOM 2429 C C . GLY A 1 311 ? 9.618 -8.045 -8.470 1.00 68.75 311 GLY A C 1
ATOM 2430 O O . GLY A 1 311 ? 10.018 -8.453 -7.387 1.00 68.75 311 GLY A O 1
ATOM 2431 N N . SER A 1 312 ? 9.598 -8.843 -9.546 1.00 69.12 312 SER A N 1
ATOM 2432 C CA . SER A 1 312 ? 9.988 -10.270 -9.543 1.00 69.12 312 SER A CA 1
ATOM 2433 C C . SER A 1 312 ? 11.399 -10.552 -9.005 1.00 69.12 312 SER A C 1
ATOM 2435 O O . SER A 1 312 ? 11.707 -11.692 -8.655 1.00 69.12 312 SER A O 1
ATOM 2437 N N . ASN A 1 313 ? 12.261 -9.531 -8.963 1.00 71.56 313 ASN A N 1
ATOM 2438 C CA . ASN A 1 313 ? 13.646 -9.623 -8.521 1.00 71.56 313 ASN A CA 1
ATOM 2439 C C . ASN A 1 313 ? 13.860 -9.057 -7.109 1.00 71.56 313 ASN A C 1
ATOM 2441 O O . ASN A 1 313 ? 14.916 -9.333 -6.536 1.00 71.56 313 ASN A O 1
ATOM 2445 N N . ASN A 1 314 ? 12.898 -8.319 -6.538 1.00 73.69 314 ASN A N 1
ATOM 2446 C CA . ASN A 1 314 ? 12.937 -7.876 -5.142 1.00 73.69 314 ASN A CA 1
ATOM 2447 C C . ASN A 1 314 ? 12.233 -8.884 -4.212 1.00 73.69 314 ASN A C 1
ATOM 2449 O O . ASN A 1 314 ? 11.470 -9.737 -4.655 1.00 73.69 314 ASN A O 1
ATOM 2453 N N . ILE A 1 315 ? 12.537 -8.823 -2.914 1.00 75.69 315 ILE A N 1
ATOM 2454 C CA . ILE A 1 315 ? 12.123 -9.837 -1.928 1.00 75.69 315 ILE A CA 1
ATOM 2455 C C . ILE A 1 315 ? 10.594 -9.901 -1.803 1.00 75.69 315 ILE A C 1
ATOM 2457 O O . ILE A 1 315 ? 10.011 -10.976 -1.929 1.00 75.69 315 ILE A O 1
ATOM 2461 N N . VAL A 1 316 ? 9.939 -8.747 -1.655 1.00 73.88 316 VAL A N 1
ATOM 2462 C CA . VAL A 1 316 ? 8.473 -8.630 -1.604 1.00 73.88 316 VAL A CA 1
ATOM 2463 C C . VAL A 1 316 ? 7.812 -9.224 -2.853 1.00 73.88 316 VAL A C 1
ATOM 2465 O O . VAL A 1 316 ? 6.946 -10.089 -2.737 1.00 73.88 316 VAL A O 1
ATOM 2468 N N . GLY A 1 317 ? 8.257 -8.852 -4.052 1.00 75.00 317 GLY A N 1
ATOM 2469 C CA . GLY A 1 317 ? 7.714 -9.352 -5.313 1.00 75.00 317 GLY A CA 1
ATOM 2470 C C . GLY A 1 317 ? 8.026 -10.827 -5.591 1.00 75.00 317 GLY A C 1
ATOM 2471 O O . GLY A 1 317 ? 7.235 -11.490 -6.262 1.00 75.00 317 GLY A O 1
ATOM 2472 N N . ARG A 1 318 ? 9.111 -11.385 -5.038 1.00 79.62 318 ARG A N 1
ATOM 2473 C CA . ARG A 1 318 ? 9.375 -12.836 -5.033 1.00 79.62 318 ARG A CA 1
ATOM 2474 C C . ARG A 1 318 ? 8.348 -13.587 -4.182 1.00 79.62 318 ARG A C 1
ATOM 2476 O O . ARG A 1 318 ? 7.698 -14.499 -4.693 1.00 79.62 318 ARG A O 1
ATOM 2483 N N . 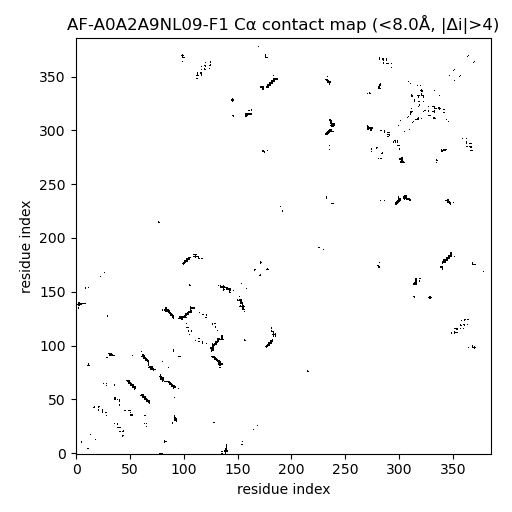LEU A 1 319 ? 8.111 -13.145 -2.944 1.00 75.44 319 LEU A N 1
ATOM 2484 C CA . LEU A 1 319 ? 7.067 -13.701 -2.063 1.00 75.44 319 LEU A CA 1
ATOM 2485 C C . LEU A 1 319 ? 5.673 -13.577 -2.704 1.00 75.44 319 LEU A C 1
ATOM 2487 O O . LEU A 1 319 ? 4.899 -14.535 -2.725 1.00 75.44 319 LEU A O 1
ATOM 2491 N N . LEU A 1 320 ? 5.372 -12.423 -3.314 1.00 73.81 320 LEU A N 1
ATOM 2492 C CA . LEU A 1 320 ? 4.129 -12.134 -4.052 1.00 73.81 320 LEU A CA 1
ATOM 2493 C C . LEU A 1 320 ? 3.936 -12.955 -5.331 1.00 73.81 320 LEU A C 1
ATOM 2495 O O . LEU A 1 320 ? 2.817 -13.051 -5.827 1.00 73.81 320 LEU A O 1
ATOM 2499 N N . ASN A 1 321 ? 4.978 -13.626 -5.820 1.00 74.50 321 ASN A N 1
ATOM 2500 C CA . ASN A 1 321 ? 4.896 -14.549 -6.951 1.00 74.50 321 ASN A CA 1
ATOM 2501 C C . ASN A 1 321 ? 5.267 -15.994 -6.572 1.00 74.50 321 ASN A C 1
ATOM 2503 O O . ASN A 1 321 ? 5.648 -16.787 -7.430 1.00 74.50 321 ASN A O 1
ATOM 2507 N N . GLY A 1 322 ? 5.103 -16.353 -5.292 1.00 77.69 322 GLY A N 1
ATOM 2508 C CA . GLY A 1 322 ? 5.130 -17.746 -4.837 1.00 77.69 322 GLY A CA 1
ATOM 2509 C C . GLY A 1 322 ? 6.525 -18.360 -4.716 1.00 77.69 322 GLY A C 1
ATOM 2510 O O . GLY A 1 322 ? 6.657 -19.582 -4.794 1.00 77.69 322 GLY A O 1
ATOM 2511 N N . VAL A 1 323 ? 7.564 -17.538 -4.542 1.00 82.12 323 VAL A N 1
ATOM 2512 C CA . VAL A 1 323 ? 8.860 -18.023 -4.048 1.00 82.12 323 VAL A CA 1
ATOM 2513 C C . VAL A 1 323 ? 8.732 -18.299 -2.552 1.00 82.12 323 VAL A C 1
ATOM 2515 O O . VAL A 1 323 ? 8.204 -17.469 -1.811 1.00 82.12 323 VAL A O 1
ATOM 2518 N N . ASP A 1 324 ? 9.211 -19.463 -2.123 1.00 83.06 324 ASP A N 1
ATOM 2519 C CA . ASP A 1 324 ? 9.202 -19.871 -0.719 1.00 83.06 324 ASP A CA 1
ATOM 2520 C C . ASP A 1 324 ? 10.069 -18.946 0.157 1.00 83.06 324 ASP A C 1
ATOM 2522 O O . ASP A 1 324 ? 11.085 -18.409 -0.293 1.00 83.06 324 ASP A O 1
ATOM 2526 N N . VAL A 1 325 ? 9.694 -18.776 1.427 1.00 78.31 325 VAL A N 1
ATOM 2527 C CA . VAL A 1 325 ? 10.368 -17.847 2.348 1.00 78.31 325 VAL A CA 1
ATOM 2528 C C . VAL A 1 325 ? 11.832 -18.222 2.620 1.00 78.31 325 VAL A C 1
ATOM 2530 O O . VAL A 1 325 ? 12.661 -17.328 2.772 1.00 78.31 325 VAL A O 1
ATOM 2533 N N . SER A 1 326 ? 12.191 -19.512 2.595 1.00 80.62 326 SER A N 1
ATOM 2534 C CA . SER A 1 326 ? 13.588 -19.969 2.717 1.00 80.62 326 SER A CA 1
ATOM 2535 C C . SER A 1 326 ? 14.428 -19.666 1.468 1.00 80.62 326 SER A C 1
ATOM 2537 O O . SER A 1 326 ? 15.646 -19.508 1.550 1.00 80.62 326 SER A O 1
ATOM 2539 N N . LYS A 1 327 ? 13.769 -19.539 0.310 1.00 86.94 327 LYS A N 1
ATOM 2540 C CA . LYS A 1 327 ? 14.373 -19.370 -1.020 1.00 86.94 327 LYS A CA 1
ATOM 2541 C C . LYS A 1 327 ? 14.288 -17.940 -1.554 1.00 86.94 327 LYS A C 1
ATOM 2543 O O . LYS A 1 327 ? 14.968 -17.620 -2.522 1.00 86.94 327 LYS A O 1
ATOM 2548 N N . VAL A 1 328 ? 13.523 -17.047 -0.920 1.00 82.12 328 VAL A N 1
ATOM 2549 C CA . VAL A 1 328 ? 13.286 -15.666 -1.389 1.00 82.12 328 VAL A CA 1
ATOM 2550 C C . VAL A 1 328 ? 14.570 -14.875 -1.671 1.00 82.12 328 VAL A C 1
ATOM 2552 O O . VAL A 1 328 ? 14.594 -14.025 -2.558 1.00 82.12 328 VAL A O 1
ATOM 2555 N N . CYS A 1 329 ? 15.660 -15.165 -0.962 1.00 82.31 329 CYS A N 1
ATOM 2556 C CA . CYS A 1 329 ? 16.957 -14.525 -1.177 1.00 82.31 329 CYS A CA 1
ATOM 2557 C C . CYS A 1 329 ? 17.670 -14.996 -2.451 1.00 82.31 329 CYS A C 1
ATOM 2559 O O . CYS A 1 329 ? 18.321 -14.198 -3.130 1.00 82.31 329 CYS A O 1
ATOM 2561 N N . THR A 1 330 ? 17.548 -16.279 -2.780 1.00 84.69 330 THR A N 1
ATOM 2562 C CA . THR A 1 330 ? 18.375 -16.983 -3.767 1.00 84.69 330 THR A CA 1
ATOM 2563 C C . THR A 1 330 ? 17.634 -17.285 -5.067 1.00 84.69 330 THR A C 1
ATOM 2565 O O . THR A 1 330 ? 18.248 -17.253 -6.129 1.00 84.69 330 THR A O 1
ATOM 2568 N N . GLU A 1 331 ? 16.321 -17.510 -5.013 1.00 85.81 331 GLU A N 1
ATOM 2569 C CA . GLU A 1 331 ? 15.491 -17.837 -6.173 1.00 85.81 331 GLU A CA 1
ATOM 2570 C C . GLU A 1 331 ? 14.712 -16.603 -6.667 1.00 85.81 331 GLU A C 1
ATOM 2572 O O . GLU A 1 331 ? 14.039 -15.936 -5.874 1.00 85.81 331 GLU A O 1
ATOM 2577 N N . PRO A 1 332 ? 14.770 -16.263 -7.969 1.00 82.38 332 PRO A N 1
ATOM 2578 C CA . PRO A 1 332 ? 13.872 -15.276 -8.558 1.00 82.38 332 PRO A CA 1
ATOM 2579 C C . PRO A 1 332 ? 12.451 -15.844 -8.665 1.00 82.38 332 PRO A C 1
ATOM 2581 O O . PRO A 1 332 ? 12.248 -17.059 -8.704 1.00 82.38 332 PRO A O 1
ATOM 2584 N N . ALA A 1 333 ? 11.449 -14.973 -8.787 1.00 82.25 333 ALA A N 1
ATOM 2585 C CA . ALA A 1 333 ? 10.113 -15.444 -9.138 1.00 82.25 333 ALA A CA 1
ATOM 2586 C C . ALA A 1 333 ? 10.087 -16.034 -10.556 1.00 82.25 333 ALA A C 1
ATOM 2588 O O . ALA A 1 333 ? 10.660 -15.457 -11.482 1.00 82.25 333 ALA A O 1
ATOM 2589 N N . SER A 1 334 ? 9.354 -17.135 -10.740 1.00 84.06 334 SER A N 1
ATOM 2590 C CA . SER A 1 334 ? 9.021 -17.642 -12.074 1.00 84.06 334 SER A CA 1
ATOM 2591 C C . SER A 1 334 ? 7.711 -17.016 -12.575 1.00 84.06 334 SER A C 1
ATOM 2593 O O . SER A 1 334 ? 6.733 -16.977 -11.817 1.00 84.06 334 SER A O 1
ATOM 2595 N N . PRO A 1 335 ? 7.630 -16.599 -13.854 1.00 79.38 335 PRO A N 1
ATOM 2596 C CA . PRO A 1 335 ? 6.373 -16.181 -14.463 1.00 79.38 335 PRO A CA 1
ATOM 2597 C C . PRO A 1 335 ? 5.307 -17.286 -14.524 1.00 79.38 335 PRO A C 1
ATOM 2599 O O . PRO A 1 335 ? 4.157 -16.969 -14.812 1.00 79.38 335 PRO A O 1
ATOM 2602 N N . ASP A 1 336 ? 5.639 -18.550 -14.255 1.00 79.56 336 ASP A N 1
ATOM 2603 C CA . ASP A 1 336 ? 4.668 -19.652 -14.212 1.00 79.56 336 ASP A CA 1
ATOM 2604 C C . ASP A 1 336 ? 3.939 -19.765 -12.868 1.00 79.56 336 ASP A C 1
ATOM 2606 O O . ASP A 1 336 ? 2.845 -20.317 -12.811 1.00 79.56 336 ASP A O 1
ATOM 2610 N N . LYS A 1 337 ? 4.511 -19.203 -11.792 1.00 77.25 337 LYS A N 1
ATOM 2611 C CA . LYS A 1 337 ? 3.948 -19.234 -10.426 1.00 77.25 337 LYS A CA 1
ATOM 2612 C C . LYS A 1 337 ? 3.180 -17.960 -10.043 1.00 77.25 337 LYS A C 1
ATOM 2614 O O . LYS A 1 337 ? 2.641 -17.855 -8.940 1.00 77.25 337 LYS A O 1
ATOM 2619 N N . LYS A 1 338 ? 3.135 -16.967 -10.936 1.00 75.88 338 LYS A N 1
ATOM 2620 C CA . LYS A 1 338 ? 2.448 -15.688 -10.705 1.00 75.88 338 LYS A CA 1
ATOM 2621 C C . LYS A 1 338 ? 0.925 -15.872 -10.719 1.00 75.88 338 LYS A C 1
ATOM 2623 O O . LYS A 1 338 ? 0.372 -16.543 -11.589 1.00 75.88 338 LYS A O 1
ATOM 2628 N N . LYS A 1 339 ? 0.235 -15.167 -9.825 1.00 73.88 339 LYS A N 1
ATOM 2629 C CA . LYS A 1 339 ? -1.235 -15.073 -9.838 1.00 73.88 339 LYS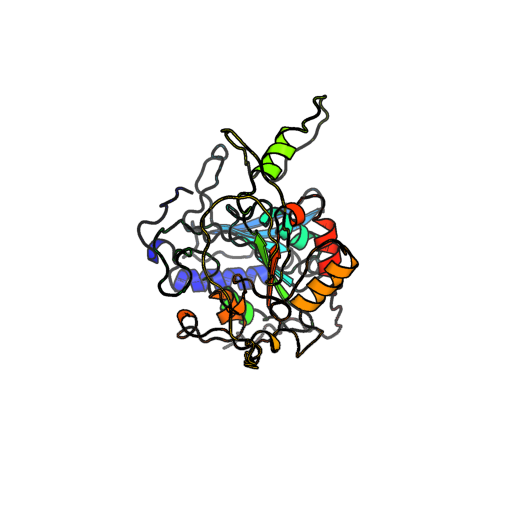 A CA 1
ATOM 2630 C C . LYS A 1 339 ? -1.757 -13.784 -10.492 1.00 73.88 339 LYS A C 1
ATOM 2632 O O . LYS A 1 339 ? -2.894 -13.747 -10.940 1.00 73.88 339 LYS A O 1
ATOM 2637 N N . GLY A 1 340 ? -0.919 -12.745 -10.604 1.00 74.62 340 GLY A N 1
ATOM 2638 C CA . GLY A 1 340 ? -1.293 -11.434 -11.168 1.00 74.62 340 GLY A CA 1
ATOM 2639 C C . GLY A 1 340 ? -1.993 -10.477 -10.196 1.00 74.62 340 GLY A C 1
ATOM 2640 O O . GLY A 1 340 ? -2.402 -9.385 -10.590 1.00 74.62 340 GLY A O 1
ATOM 2641 N N . GLU A 1 341 ? -2.087 -10.886 -8.932 1.00 77.94 341 GLU A N 1
ATOM 2642 C CA . GLU A 1 341 ? -2.680 -10.156 -7.805 1.00 77.94 341 GLU A CA 1
ATOM 2643 C C . GLU A 1 341 ? -1.874 -8.900 -7.443 1.00 77.94 341 GLU A C 1
ATOM 2645 O O . GLU A 1 341 ? -2.428 -7.956 -6.899 1.00 77.94 341 GLU A O 1
ATOM 2650 N N . PHE A 1 342 ? -0.569 -8.871 -7.741 1.00 83.12 342 PHE A N 1
ATOM 2651 C CA . PHE A 1 342 ? 0.335 -7.785 -7.359 1.00 83.12 342 PHE A CA 1
ATOM 2652 C C . PHE A 1 342 ? 0.863 -6.987 -8.552 1.00 83.12 342 PHE A C 1
ATOM 2654 O O . PHE A 1 342 ? 1.387 -7.561 -9.511 1.00 83.12 342 PHE A O 1
ATOM 2661 N N . ALA A 1 343 ? 0.824 -5.659 -8.432 1.00 86.94 343 ALA A N 1
ATOM 2662 C CA . ALA A 1 343 ? 1.439 -4.716 -9.356 1.00 86.94 343 ALA A CA 1
ATOM 2663 C C . ALA A 1 343 ? 2.311 -3.697 -8.601 1.00 86.94 343 ALA A C 1
ATOM 2665 O O . ALA A 1 343 ? 1.829 -2.944 -7.758 1.00 86.94 343 ALA A O 1
ATOM 2666 N N . GLN A 1 344 ? 3.597 -3.624 -8.943 1.00 88.94 344 GLN A N 1
ATOM 2667 C CA . GLN A 1 344 ? 4.500 -2.566 -8.481 1.00 88.94 344 GLN A CA 1
ATOM 2668 C C . GLN A 1 344 ? 4.600 -1.482 -9.560 1.00 88.94 344 GLN A C 1
ATOM 2670 O O . GLN A 1 344 ? 4.794 -1.800 -10.733 1.00 88.94 344 GLN A O 1
ATOM 2675 N N . LEU A 1 345 ? 4.458 -0.216 -9.167 1.00 91.12 345 LEU A N 1
ATOM 2676 C CA . LEU A 1 345 ? 4.390 0.948 -10.052 1.00 91.12 345 LEU A CA 1
ATOM 2677 C C . LEU A 1 345 ? 5.601 1.864 -9.821 1.00 91.12 345 LEU A C 1
ATOM 2679 O O . LEU A 1 345 ? 5.554 2.764 -8.986 1.00 91.12 345 LEU A O 1
ATOM 2683 N N . GLU A 1 346 ? 6.685 1.641 -10.563 1.00 88.69 346 GLU A N 1
ATOM 2684 C CA . GLU A 1 346 ? 7.908 2.456 -10.547 1.00 88.69 346 GLU A CA 1
ATOM 2685 C C . GLU A 1 346 ? 7.719 3.732 -11.375 1.00 88.69 346 GLU A C 1
ATOM 2687 O O . GLU A 1 346 ? 7.866 3.732 -12.600 1.00 88.69 346 GLU A O 1
ATOM 2692 N N . SER A 1 347 ? 7.372 4.834 -10.712 1.00 89.44 347 SER A N 1
ATOM 2693 C CA . SER A 1 347 ? 6.976 6.094 -11.355 1.00 89.44 347 SER A CA 1
ATOM 2694 C C . SER A 1 347 ? 8.056 7.183 -11.277 1.00 89.44 347 SER A C 1
ATOM 2696 O O . SER A 1 347 ? 8.739 7.349 -10.260 1.00 89.44 347 SER A O 1
ATOM 2698 N N . SER A 1 348 ? 8.210 7.961 -12.357 1.00 88.81 348 SER A N 1
ATOM 2699 C CA . SER A 1 348 ? 9.106 9.128 -12.382 1.00 88.81 348 SER A CA 1
ATOM 2700 C C . SER A 1 348 ? 8.548 10.287 -11.528 1.00 88.81 348 SER A C 1
ATOM 2702 O O . SER A 1 348 ? 7.364 10.279 -11.183 1.00 88.81 348 SER A O 1
ATOM 2704 N N . PRO A 1 349 ? 9.359 11.297 -11.150 1.00 88.12 349 PRO A N 1
ATOM 2705 C CA . PRO A 1 34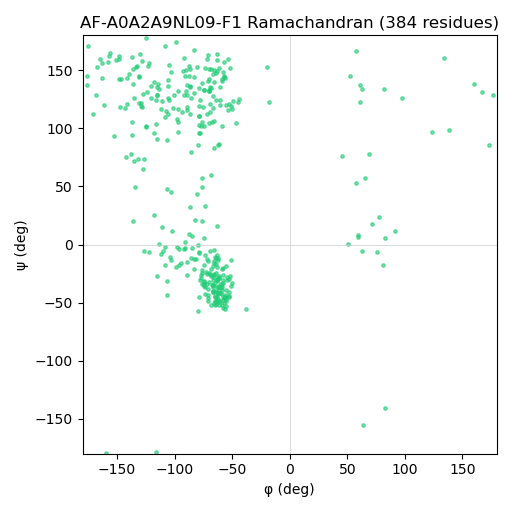9 ? 8.882 12.460 -10.390 1.00 88.12 349 PRO A CA 1
ATOM 2706 C C . PRO A 1 349 ? 7.679 13.177 -11.022 1.00 88.12 349 PRO A C 1
ATOM 2708 O O . PRO A 1 349 ? 6.696 13.438 -10.333 1.00 88.12 349 PRO A O 1
ATOM 2711 N N . ASN A 1 350 ? 7.699 13.415 -12.338 1.00 88.69 350 ASN A N 1
ATOM 2712 C CA . ASN A 1 350 ? 6.624 14.132 -13.041 1.00 88.69 350 ASN A CA 1
ATOM 2713 C C . ASN A 1 350 ? 5.289 13.384 -13.080 1.00 88.69 350 ASN A C 1
ATOM 2715 O O . ASN A 1 350 ? 4.241 13.988 -13.277 1.00 88.69 350 ASN A O 1
ATOM 2719 N N . MET A 1 351 ? 5.307 12.076 -12.840 1.00 91.94 351 MET A N 1
ATOM 2720 C CA . MET A 1 351 ? 4.106 11.243 -12.823 1.00 91.94 351 MET A CA 1
ATOM 2721 C C . MET A 1 351 ? 3.486 11.116 -11.429 1.00 91.94 351 MET A C 1
ATOM 2723 O O . MET A 1 351 ? 2.424 10.517 -11.276 1.00 91.94 351 M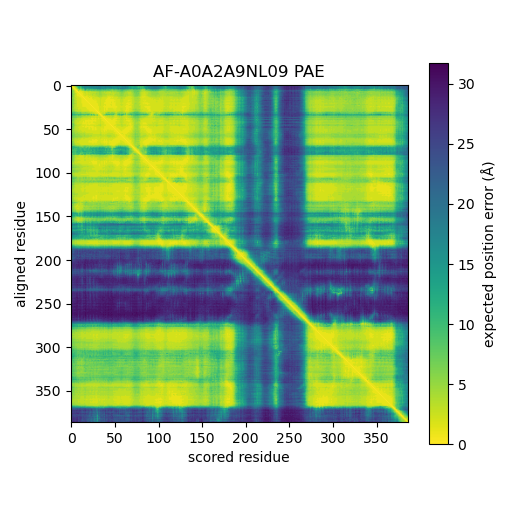ET A O 1
ATOM 2727 N N . ARG A 1 352 ? 4.149 11.703 -10.428 1.00 92.50 352 ARG A N 1
ATOM 2728 C CA . ARG A 1 352 ? 3.722 11.819 -9.030 1.00 92.50 352 ARG A CA 1
ATOM 2729 C C . ARG A 1 352 ? 3.392 13.270 -8.661 1.00 92.50 352 ARG A C 1
ATOM 2731 O O . ARG A 1 352 ? 3.356 13.624 -7.487 1.00 92.50 352 ARG A O 1
ATOM 2738 N N . GLY A 1 353 ? 3.233 14.145 -9.653 1.00 93.25 353 GLY A N 1
ATOM 2739 C CA . GLY A 1 353 ? 2.749 15.505 -9.434 1.00 93.25 353 GLY A CA 1
ATOM 2740 C C . GLY A 1 353 ? 1.294 15.498 -8.962 1.00 93.25 353 GLY A C 1
ATOM 2741 O O . GLY A 1 353 ? 0.512 14.640 -9.377 1.00 93.25 353 GLY A O 1
ATOM 2742 N N . LYS A 1 354 ? 0.923 16.462 -8.107 1.00 95.75 354 LYS A N 1
ATOM 2743 C CA . LYS A 1 354 ? -0.460 16.630 -7.619 1.00 95.75 354 LYS A CA 1
ATOM 2744 C C . LYS A 1 354 ? -1.444 16.833 -8.781 1.00 95.75 354 LYS A C 1
ATOM 2746 O O . LYS A 1 354 ? -2.554 16.315 -8.741 1.00 95.75 354 LYS A O 1
ATOM 2751 N N . ASP A 1 355 ? -0.986 17.486 -9.850 1.00 96.06 355 ASP A N 1
ATOM 2752 C CA . ASP A 1 355 ? -1.662 17.667 -11.143 1.00 96.06 355 ASP A CA 1
ATOM 2753 C C . ASP A 1 355 ? -1.927 16.357 -11.914 1.00 96.06 355 ASP A C 1
ATOM 2755 O O . ASP A 1 355 ? -2.627 16.366 -12.922 1.00 96.06 355 ASP A O 1
ATOM 2759 N N . ARG A 1 356 ? -1.376 15.220 -11.466 1.00 96.50 356 ARG A N 1
ATOM 2760 C CA . ARG A 1 356 ? -1.549 13.892 -12.086 1.00 96.50 356 ARG A CA 1
ATOM 2761 C C . ARG A 1 356 ? -2.328 12.906 -11.224 1.00 96.50 356 ARG A C 1
ATOM 2763 O O . ARG A 1 356 ? -2.521 11.769 -11.645 1.00 96.50 356 ARG A O 1
ATOM 2770 N N . HIS A 1 357 ? -2.780 13.301 -10.035 1.00 96.81 357 HIS A N 1
ATOM 2771 C CA . HIS A 1 357 ? -3.497 12.395 -9.134 1.00 96.81 357 HIS A CA 1
ATOM 2772 C C . HIS A 1 357 ? -4.826 11.904 -9.730 1.00 96.81 357 HIS A C 1
ATOM 2774 O O . HIS A 1 357 ? -5.125 10.717 -9.644 1.00 96.81 357 HIS A O 1
ATOM 2780 N N . GLU A 1 358 ? -5.579 12.777 -10.402 1.00 97.56 358 GLU A N 1
ATOM 2781 C CA . GLU A 1 358 ? -6.848 12.419 -11.054 1.00 97.56 358 GLU A CA 1
ATOM 2782 C C . GLU A 1 358 ? -6.662 11.373 -12.166 1.00 97.56 358 GLU A C 1
ATOM 2784 O O . GLU A 1 358 ? -7.379 10.375 -12.201 1.00 97.56 358 GLU A O 1
ATOM 2789 N N . ILE A 1 359 ? -5.615 11.517 -12.989 1.00 97.19 359 ILE A N 1
ATOM 2790 C CA . ILE A 1 359 ? -5.227 10.524 -14.007 1.00 97.19 359 ILE A CA 1
ATOM 2791 C C . ILE A 1 359 ? -5.021 9.142 -13.373 1.00 97.19 359 ILE A C 1
ATOM 2793 O O . ILE A 1 359 ? -5.485 8.141 -13.917 1.00 97.19 359 ILE A O 1
ATOM 2797 N N . TRP A 1 360 ? -4.352 9.072 -12.218 1.00 96.94 360 TRP A N 1
AT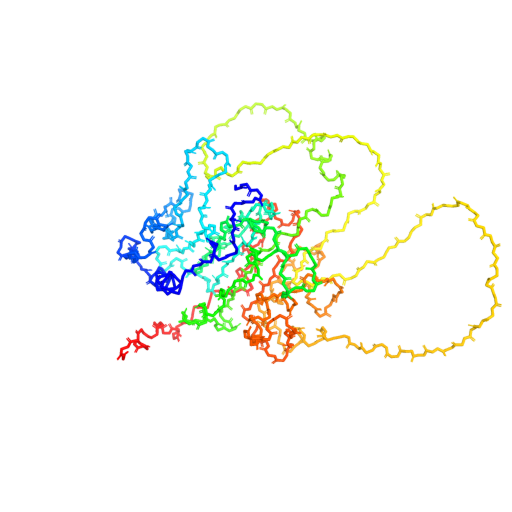OM 2798 C CA . TRP A 1 360 ? -4.158 7.812 -11.497 1.00 96.94 360 TRP A CA 1
ATOM 2799 C C . TRP A 1 360 ? -5.464 7.230 -10.958 1.00 96.94 360 TRP A C 1
ATOM 2801 O O . TRP A 1 360 ? -5.669 6.023 -11.069 1.00 96.94 360 TRP A O 1
ATOM 2811 N N . VAL A 1 361 ? -6.352 8.066 -10.419 1.00 97.00 361 VAL A N 1
ATOM 2812 C CA . VAL A 1 361 ? -7.678 7.650 -9.938 1.00 97.00 361 VAL A CA 1
ATOM 2813 C C . VAL A 1 361 ? -8.522 7.076 -11.080 1.00 97.00 361 VAL A C 1
ATOM 2815 O O . VAL A 1 361 ? -9.050 5.972 -10.950 1.00 97.00 361 VAL A O 1
ATOM 2818 N N . GLU A 1 362 ? -8.610 7.772 -12.216 1.00 96.50 362 GLU A N 1
ATOM 2819 C CA . GLU A 1 362 ? -9.331 7.298 -13.404 1.00 96.50 362 GLU A CA 1
ATOM 2820 C C . GLU A 1 362 ? -8.776 5.968 -13.927 1.00 96.50 362 GLU A C 1
ATOM 2822 O O . GLU A 1 362 ? -9.520 5.002 -14.111 1.00 96.50 362 GLU A O 1
ATOM 2827 N N . VAL A 1 363 ? -7.457 5.904 -14.140 1.00 95.69 363 VAL A N 1
ATOM 2828 C CA . VAL A 1 363 ? -6.764 4.702 -14.621 1.00 95.69 363 VAL A CA 1
ATOM 2829 C C . VAL A 1 363 ? -7.031 3.522 -13.704 1.00 95.69 363 VAL A C 1
ATOM 2831 O O . VAL A 1 363 ? -7.297 2.423 -14.190 1.00 95.69 363 VAL A O 1
ATOM 2834 N N . LEU A 1 364 ? -6.948 3.714 -12.388 1.00 94.62 364 LEU A N 1
ATOM 2835 C CA . LEU A 1 364 ? -7.127 2.628 -11.434 1.00 94.62 364 LEU A CA 1
ATOM 2836 C C . LEU A 1 364 ? -8.583 2.162 -11.364 1.00 94.62 364 LEU A C 1
ATOM 2838 O O . LEU A 1 364 ? -8.788 0.951 -11.370 1.00 94.62 364 LEU A O 1
ATOM 2842 N N . LYS A 1 365 ? -9.576 3.061 -11.448 1.00 93.75 365 LYS A N 1
ATOM 2843 C CA . LYS A 1 365 ? -10.995 2.678 -11.616 1.00 93.75 365 LYS A CA 1
ATOM 2844 C C . LYS A 1 365 ? -11.223 1.831 -12.870 1.00 93.75 365 LYS A C 1
ATOM 2846 O O . LYS A 1 365 ? -11.870 0.793 -12.800 1.00 93.75 365 LYS A O 1
ATOM 2851 N N . GLN A 1 366 ? -10.646 2.225 -14.007 1.00 92.31 366 GLN A N 1
ATOM 2852 C CA . GLN A 1 366 ? -10.744 1.461 -15.261 1.00 92.31 366 GLN A CA 1
ATOM 2853 C C . GLN A 1 366 ? -9.978 0.127 -15.216 1.00 92.31 366 GLN A C 1
ATOM 2855 O O . GLN A 1 366 ? -10.293 -0.803 -15.956 1.00 92.31 366 GLN A O 1
ATOM 2860 N N . SER A 1 367 ? -8.933 0.037 -14.391 1.00 90.50 367 SER A N 1
ATOM 2861 C CA . SER A 1 367 ? -8.042 -1.129 -14.327 1.00 90.50 367 SER A CA 1
ATOM 2862 C C . SER A 1 367 ? -8.403 -2.113 -13.222 1.00 90.50 367 SER A C 1
ATOM 2864 O O . SER A 1 367 ? -7.943 -3.251 -13.262 1.00 90.50 367 SER A O 1
ATOM 2866 N N . CYS A 1 368 ? -9.190 -1.692 -12.239 1.00 85.69 368 CYS A N 1
ATOM 2867 C CA . CYS A 1 368 ? -9.724 -2.494 -11.147 1.00 85.69 368 CYS A CA 1
ATOM 2868 C C . CYS A 1 368 ? -11.210 -2.121 -11.009 1.00 85.69 368 CYS A C 1
ATOM 2870 O O . CYS A 1 368 ? -11.562 -1.373 -10.095 1.00 85.69 368 CYS A O 1
ATOM 2872 N N . PRO A 1 369 ? -12.059 -2.547 -11.968 1.00 77.19 369 PRO A N 1
ATOM 2873 C CA . PRO A 1 369 ? -13.464 -2.163 -11.983 1.00 77.19 369 PRO A CA 1
ATOM 2874 C C . PRO A 1 369 ? -14.141 -2.572 -10.676 1.00 77.19 369 PRO A C 1
ATOM 2876 O O . PRO A 1 369 ? -13.832 -3.626 -10.119 1.00 77.19 369 PRO A O 1
ATOM 2879 N N . ALA A 1 370 ? -15.078 -1.743 -10.214 1.00 65.06 370 ALA A N 1
ATOM 2880 C CA . ALA A 1 370 ? -15.957 -2.076 -9.104 1.00 65.06 370 ALA A CA 1
ATOM 2881 C C . ALA A 1 370 ? -16.745 -3.337 -9.473 1.00 65.06 370 ALA A C 1
ATOM 2883 O O . ALA A 1 370 ? -17.673 -3.288 -10.284 1.00 65.06 370 ALA A O 1
ATOM 2884 N N . VAL A 1 371 ? -16.340 -4.486 -8.932 1.00 57.44 371 VAL A N 1
ATOM 2885 C CA . VAL A 1 371 ? -17.056 -5.736 -9.164 1.00 57.44 371 VAL A CA 1
ATOM 2886 C C . VAL A 1 371 ? -18.266 -5.740 -8.240 1.00 57.44 371 VAL A C 1
ATOM 2888 O O . VAL A 1 371 ? -18.218 -6.276 -7.139 1.00 57.44 371 VAL A O 1
ATOM 2891 N N . ASN A 1 372 ? -19.353 -5.123 -8.709 1.00 44.03 372 ASN A N 1
ATOM 2892 C CA . ASN A 1 372 ? -20.692 -5.226 -8.129 1.00 44.03 372 ASN A CA 1
ATOM 2893 C C . ASN A 1 372 ? -21.242 -6.650 -8.343 1.00 44.03 372 ASN A C 1
ATOM 2895 O O . ASN A 1 372 ? -22.240 -6.846 -9.036 1.00 44.03 372 ASN A O 1
ATOM 2899 N N . ALA A 1 373 ? -20.558 -7.663 -7.815 1.00 37.31 373 ALA A N 1
ATOM 2900 C CA . ALA A 1 373 ? -21.040 -9.031 -7.854 1.00 37.31 373 ALA A CA 1
ATOM 2901 C C . ALA A 1 373 ? -22.101 -9.212 -6.768 1.00 37.31 373 ALA A C 1
ATOM 2903 O O . ALA A 1 373 ? -21.788 -9.403 -5.595 1.00 37.31 373 ALA A O 1
ATOM 2904 N N . ALA A 1 374 ? -23.369 -9.214 -7.178 1.00 35.91 374 ALA A N 1
ATOM 2905 C CA . ALA A 1 374 ? -24.362 -9.999 -6.460 1.00 35.91 374 ALA A CA 1
ATOM 2906 C C . ALA A 1 374 ? -23.850 -11.453 -6.422 1.00 35.91 374 ALA A C 1
ATOM 2908 O O . ALA A 1 374 ? -23.566 -12.021 -7.477 1.00 35.91 374 ALA A O 1
ATOM 2909 N N . GLY A 1 375 ? -23.645 -12.008 -5.224 1.00 41.22 375 GLY A N 1
ATOM 2910 C CA . GLY A 1 375 ? -22.940 -13.283 -5.037 1.00 41.22 375 GLY A CA 1
ATOM 2911 C C . GLY A 1 375 ? -21.423 -13.172 -4.807 1.00 41.22 375 GLY A C 1
ATOM 2912 O O . GLY A 1 375 ? -20.735 -14.185 -4.833 1.00 41.22 375 GLY A O 1
ATOM 2913 N N . MET A 1 376 ? -20.873 -11.976 -4.557 1.00 41.22 376 MET A N 1
ATOM 2914 C CA . MET A 1 376 ? -19.772 -11.885 -3.591 1.00 41.22 376 MET A CA 1
ATOM 2915 C C . MET A 1 376 ? -20.407 -11.956 -2.211 1.00 41.22 376 MET A C 1
ATOM 2917 O O . MET A 1 376 ? -20.930 -10.955 -1.717 1.00 41.22 376 MET A O 1
ATOM 2921 N N . ASP A 1 377 ? -20.416 -13.162 -1.649 1.00 40.34 377 ASP A N 1
ATOM 2922 C CA . ASP A 1 377 ? -20.875 -13.392 -0.289 1.00 40.34 377 ASP A CA 1
ATOM 2923 C C . ASP A 1 377 ? -20.143 -12.483 0.704 1.00 40.34 377 ASP A C 1
ATOM 2925 O O . ASP A 1 377 ? -19.045 -11.965 0.460 1.00 40.34 377 ASP A O 1
ATOM 2929 N N . ILE A 1 378 ? -20.778 -12.310 1.860 1.00 44.84 378 ILE A N 1
ATOM 2930 C CA . ILE A 1 378 ? -20.081 -11.953 3.093 1.00 44.84 378 ILE A CA 1
ATOM 2931 C C . ILE A 1 378 ? -18.845 -12.866 3.162 1.00 44.84 378 ILE A C 1
ATOM 2933 O O . ILE A 1 378 ? -19.031 -14.074 3.082 1.00 44.84 378 ILE A O 1
ATOM 2937 N N . ASP A 1 379 ? -17.621 -12.312 3.253 1.00 43.22 379 ASP A N 1
ATOM 2938 C CA . ASP A 1 379 ? -16.387 -13.093 3.501 1.00 43.22 379 ASP A CA 1
ATOM 2939 C C . ASP A 1 379 ? -16.705 -14.056 4.654 1.00 43.22 379 ASP A C 1
ATOM 2941 O O . ASP A 1 379 ? -16.877 -13.583 5.779 1.00 43.22 379 ASP A O 1
ATOM 2945 N N . ASP A 1 380 ? -16.897 -15.345 4.352 1.00 43.91 380 ASP A N 1
ATOM 2946 C CA . ASP A 1 380 ? -17.732 -16.219 5.184 1.00 43.91 380 ASP A CA 1
ATOM 2947 C C . ASP A 1 380 ? -17.065 -16.378 6.554 1.00 43.91 380 ASP A C 1
ATOM 2949 O O . ASP A 1 380 ? -15.988 -16.969 6.683 1.00 43.91 380 ASP A O 1
ATOM 2953 N N . THR A 1 381 ? -17.628 -15.720 7.573 1.00 43.44 381 THR A N 1
ATOM 2954 C CA . THR A 1 381 ? -16.880 -15.349 8.790 1.00 43.44 381 THR A CA 1
ATOM 2955 C C . THR A 1 381 ? -16.592 -16.523 9.732 1.00 43.44 381 THR A C 1
ATOM 2957 O O . THR A 1 381 ? -16.042 -16.309 10.810 1.00 43.44 381 THR A O 1
ATOM 2960 N N . ASP A 1 382 ? -16.929 -17.747 9.326 1.00 40.25 382 ASP A N 1
ATOM 2961 C CA . ASP A 1 382 ? -16.951 -18.951 10.163 1.00 40.25 382 ASP A CA 1
ATOM 2962 C C . ASP A 1 382 ? -15.740 -19.891 9.969 1.00 40.25 382 ASP A C 1
ATOM 2964 O O . ASP A 1 382 ? -15.711 -20.997 10.490 1.00 40.25 382 ASP A O 1
ATOM 2968 N N . VAL A 1 383 ? -14.676 -19.464 9.274 1.00 43.31 383 VAL A N 1
ATOM 2969 C CA . VAL A 1 383 ? -13.413 -20.244 9.169 1.00 43.31 383 VAL A CA 1
ATOM 2970 C C . VAL A 1 383 ? -12.492 -20.042 10.396 1.00 43.31 383 VAL A C 1
ATOM 2972 O O . VAL A 1 383 ? -11.281 -20.237 10.319 1.00 43.31 383 VAL A O 1
ATOM 2975 N N . TRP A 1 384 ? -13.049 -19.604 11.531 1.00 40.53 384 TRP A N 1
ATOM 2976 C CA . TRP A 1 384 ? -12.322 -19.346 12.788 1.00 40.53 384 TRP A CA 1
ATOM 2977 C C . TRP A 1 384 ? -13.050 -19.878 14.038 1.00 40.53 384 TRP A C 1
ATOM 2979 O O . TRP A 1 384 ? -12.773 -19.423 15.147 1.00 40.53 384 TRP A O 1
ATOM 2989 N N . SER A 1 385 ? -13.975 -20.825 13.865 1.00 32.66 385 SER A N 1
ATOM 2990 C CA . SER A 1 385 ? -14.733 -21.492 14.934 1.00 32.66 385 SER A CA 1
ATOM 2991 C C . SER A 1 385 ? -14.226 -22.917 15.247 1.00 32.66 385 SER A C 1
ATOM 2993 O O . SER A 1 385 ? -15.022 -23.827 15.462 1.00 32.66 385 SER A O 1
ATOM 2995 N N . GLU A 1 386 ? -12.897 -23.089 15.347 1.00 33.72 386 GLU A N 1
ATOM 2996 C CA . GLU A 1 386 ? -12.222 -24.242 15.990 1.00 33.72 386 GLU A CA 1
ATOM 2997 C C . GLU A 1 386 ? -11.078 -23.784 16.917 1.00 33.72 386 GLU A C 1
ATOM 2999 O O . GLU A 1 386 ? -10.221 -22.992 16.456 1.00 33.72 386 GLU A O 1
#

Mean predicted aligned error: 13.01 Å

Secondary structure (DSSP, 8-state):
--TT--SSSGGGSPPHHHHHHHHHHHHHHHH-SS-STT-PPPGGGTTTEEEEEEE-TTT--EEEEEEE-EES-TTSSS-EESS---EEEEESSGGG--EEEEEE---TTTSTTHHHHHHHHHHHHTEEEEEE----TTSS--B-TT-SSTT-BTT-GGGS-HHHHHHTTT---TTT-EEEEEEE------HHHHHHHHT----------------------------------EESS--------------------------------TTTTTTTS-TT-HHHHHHHHHHHH-TTS-EE-GGG---S--GGGSHHHHHHTT--TTTTTTPPPPTTS--S-EEEEEE-GGGGSGGGHHHHHHHHHHHS-----TT-----TTTT--